Protein AF-A0A1M6Z5W1-F1 (afdb_monomer_lite)

Structure (mmCIF, N/CA/C/O backbone):
data_AF-A0A1M6Z5W1-F1
#
_entry.id   AF-A0A1M6Z5W1-F1
#
loop_
_atom_site.group_PDB
_atom_site.id
_atom_site.type_symbol
_atom_site.label_atom_id
_atom_site.label_alt_id
_atom_site.label_comp_id
_atom_site.label_asym_id
_atom_site.label_entity_id
_atom_site.label_seq_id
_atom_site.pdbx_PDB_ins_code
_atom_site.Cartn_x
_atom_site.Cartn_y
_atom_site.Cartn_z
_atom_site.occupancy
_atom_site.B_iso_or_equiv
_atom_site.auth_seq_id
_atom_site.auth_comp_id
_atom_site.auth_asym_id
_atom_site.auth_atom_id
_atom_site.pdbx_PDB_model_num
ATOM 1 N N . MET A 1 1 ? -6.499 -17.368 8.613 1.00 89.25 1 MET A N 1
ATOM 2 C CA . MET A 1 1 ? -5.495 -17.052 7.549 1.00 89.25 1 MET A CA 1
ATOM 3 C C . MET A 1 1 ? -4.117 -16.688 8.137 1.00 89.25 1 MET A C 1
ATOM 5 O O . MET A 1 1 ? -4.026 -15.682 8.828 1.00 89.25 1 MET A O 1
ATOM 9 N N . ARG A 1 2 ? -3.049 -17.479 7.908 1.00 93.38 2 ARG A N 1
ATOM 10 C CA . ARG A 1 2 ? -1.685 -17.226 8.449 1.00 93.38 2 ARG A CA 1
ATOM 11 C C . ARG A 1 2 ? -0.563 -17.551 7.460 1.00 93.38 2 ARG A C 1
ATOM 13 O O . ARG A 1 2 ? -0.704 -18.501 6.689 1.00 93.38 2 ARG A O 1
ATOM 20 N N . LEU A 1 3 ? 0.541 -16.807 7.529 1.00 94.94 3 LEU A N 1
ATOM 21 C CA . LEU A 1 3 ? 1.742 -16.999 6.709 1.00 94.94 3 LEU A CA 1
ATOM 22 C C . LEU A 1 3 ? 2.503 -18.266 7.121 1.00 94.94 3 LEU A C 1
ATOM 24 O O . LEU A 1 3 ? 2.744 -18.520 8.302 1.00 94.94 3 LEU A O 1
ATOM 28 N N . GLN A 1 4 ? 2.918 -19.055 6.133 1.00 94.69 4 GLN A N 1
ATOM 29 C CA . GLN A 1 4 ? 3.687 -20.284 6.312 1.00 94.69 4 GLN A CA 1
ATOM 30 C C . GLN A 1 4 ? 4.925 -20.239 5.426 1.00 94.69 4 GLN A C 1
ATOM 32 O O . GLN A 1 4 ? 4.821 -20.019 4.227 1.00 94.69 4 GLN A O 1
ATOM 37 N N . PHE A 1 5 ? 6.106 -20.437 6.010 1.00 94.06 5 PHE A N 1
ATOM 38 C CA . PHE A 1 5 ? 7.319 -20.613 5.221 1.00 94.06 5 PHE A CA 1
ATOM 39 C C . PHE A 1 5 ? 7.406 -22.061 4.741 1.00 94.06 5 PHE A C 1
ATOM 41 O O . PHE A 1 5 ? 7.542 -22.973 5.560 1.00 94.06 5 PHE A O 1
ATOM 48 N N . ASP A 1 6 ? 7.361 -22.261 3.427 1.00 93.75 6 ASP A N 1
ATOM 49 C CA . ASP A 1 6 ? 7.349 -23.593 2.828 1.00 93.75 6 ASP A CA 1
ATOM 50 C C . ASP A 1 6 ? 8.766 -24.070 2.523 1.00 93.75 6 ASP A C 1
ATOM 52 O O . ASP A 1 6 ? 9.189 -25.148 2.954 1.00 93.75 6 ASP A O 1
ATOM 56 N N . ALA A 1 7 ? 9.518 -23.268 1.765 1.00 93.44 7 ALA A N 1
ATOM 57 C CA . ALA A 1 7 ? 10.844 -23.651 1.306 1.00 93.44 7 ALA A CA 1
ATOM 58 C C . ALA A 1 7 ? 11.700 -22.466 0.851 1.00 93.44 7 ALA A C 1
ATOM 60 O O . ALA A 1 7 ? 11.217 -21.423 0.420 1.00 93.44 7 ALA A O 1
ATOM 61 N N . ARG A 1 8 ? 13.016 -22.696 0.831 1.00 92.75 8 ARG A N 1
ATOM 62 C CA . ARG A 1 8 ? 13.958 -21.923 0.019 1.00 92.75 8 ARG A CA 1
ATOM 63 C C . ARG A 1 8 ? 14.274 -22.711 -1.246 1.00 92.75 8 ARG A C 1
ATOM 65 O O . ARG A 1 8 ? 14.694 -23.867 -1.167 1.00 92.75 8 ARG A O 1
ATOM 72 N N . VAL A 1 9 ? 14.102 -22.086 -2.402 1.00 93.88 9 VAL A N 1
ATOM 73 C CA . VAL A 1 9 ? 14.235 -22.739 -3.706 1.00 93.88 9 VAL A CA 1
ATOM 74 C C . VAL A 1 9 ? 15.445 -22.179 -4.441 1.00 93.88 9 VAL A C 1
ATOM 76 O O . VAL A 1 9 ? 15.537 -20.976 -4.676 1.00 93.88 9 VAL A O 1
ATOM 79 N N . ILE A 1 10 ? 16.374 -23.067 -4.798 1.00 94.50 10 ILE A N 1
ATOM 80 C CA . ILE A 1 10 ? 17.610 -22.750 -5.524 1.00 94.50 10 ILE A CA 1
ATOM 81 C C . ILE A 1 10 ? 17.705 -23.574 -6.809 1.00 94.50 10 ILE A C 1
ATOM 83 O O . ILE A 1 10 ? 17.210 -24.699 -6.890 1.00 94.50 10 ILE A O 1
ATOM 87 N N . THR A 1 11 ? 18.389 -23.028 -7.806 1.00 95.88 11 THR A N 1
ATOM 88 C CA . THR A 1 11 ? 18.735 -23.705 -9.062 1.00 95.88 11 THR A CA 1
ATOM 89 C C . THR A 1 11 ? 19.940 -24.638 -8.906 1.00 95.88 11 THR A C 1
ATOM 91 O O . THR A 1 11 ? 20.123 -25.555 -9.707 1.00 95.88 11 THR A O 1
ATOM 94 N N . GLY A 1 12 ? 20.786 -24.399 -7.894 1.00 93.94 12 GLY A N 1
ATOM 95 C CA . GLY A 1 12 ? 22.086 -25.051 -7.732 1.00 93.94 12 GLY A CA 1
ATOM 96 C C . GLY A 1 12 ? 23.199 -24.394 -8.559 1.00 93.94 12 GLY A C 1
ATOM 97 O O . GLY A 1 12 ? 24.329 -24.890 -8.574 1.00 93.94 12 GLY A O 1
ATOM 98 N N . GLN A 1 13 ? 22.902 -23.286 -9.242 1.00 94.94 13 GLN A N 1
ATOM 99 C CA . GLN A 1 13 ? 23.855 -22.471 -9.982 1.00 94.94 13 GLN A CA 1
ATOM 100 C C . GLN A 1 13 ? 24.014 -21.122 -9.280 1.00 94.94 13 GLN A C 1
ATOM 102 O O . GLN A 1 13 ? 23.150 -20.255 -9.359 1.00 94.94 13 GLN A O 1
ATOM 107 N N . LEU A 1 14 ? 25.175 -20.909 -8.654 1.00 92.88 14 LEU A N 1
ATOM 108 C CA . LEU A 1 14 ? 25.468 -19.691 -7.888 1.00 92.88 14 LEU A CA 1
ATOM 109 C C . LEU A 1 14 ? 25.133 -18.366 -8.619 1.00 92.88 14 LEU A C 1
ATOM 111 O O . LEU A 1 14 ? 24.593 -17.477 -7.961 1.00 92.88 14 LEU A O 1
ATOM 115 N N . PRO A 1 15 ? 25.386 -18.207 -9.939 1.00 93.44 15 PRO A N 1
ATOM 116 C CA . PRO A 1 15 ? 25.033 -16.977 -10.655 1.00 93.44 15 PRO A CA 1
ATOM 117 C C . PRO A 1 15 ? 23.527 -16.723 -10.809 1.00 93.44 15 PRO A C 1
ATOM 119 O O . PRO A 1 15 ? 23.156 -15.603 -11.127 1.00 93.44 15 PRO A O 1
ATOM 122 N N . LEU A 1 16 ? 22.684 -17.745 -10.637 1.00 94.94 16 LEU A N 1
ATOM 123 C CA . LEU A 1 16 ? 21.219 -17.656 -10.712 1.00 94.94 16 LEU A CA 1
ATOM 124 C C . LEU A 1 16 ? 20.569 -17.598 -9.326 1.00 94.94 16 LEU A C 1
ATOM 126 O O . LEU A 1 16 ? 19.433 -17.156 -9.192 1.00 94.94 16 LEU A O 1
ATOM 130 N N . ASP A 1 17 ? 21.292 -18.059 -8.306 1.00 93.50 17 ASP A N 1
ATOM 131 C CA . ASP A 1 17 ? 20.786 -18.147 -6.938 1.00 93.50 17 ASP A CA 1
ATOM 132 C C . ASP A 1 17 ? 21.139 -16.913 -6.103 1.00 93.50 17 ASP A C 1
ATOM 134 O O . ASP A 1 17 ? 20.581 -16.720 -5.033 1.00 93.50 17 ASP A O 1
ATOM 138 N N . THR A 1 18 ? 22.063 -16.065 -6.555 1.00 90.00 18 THR A N 1
ATOM 139 C CA . THR A 1 18 ? 22.494 -14.874 -5.810 1.00 90.00 18 THR A CA 1
ATOM 140 C C . THR A 1 18 ? 22.160 -13.598 -6.565 1.00 90.00 18 THR A C 1
ATOM 142 O O . THR A 1 18 ? 22.153 -13.576 -7.794 1.00 90.00 18 THR A O 1
ATOM 145 N N . ALA A 1 19 ? 21.887 -12.521 -5.821 1.00 88.19 19 ALA A N 1
ATOM 146 C CA . ALA A 1 19 ? 21.503 -11.227 -6.383 1.00 88.19 19 ALA A CA 1
ATOM 147 C C . ALA A 1 19 ? 20.306 -11.325 -7.351 1.00 88.19 19 ALA A C 1
ATOM 149 O O . ALA A 1 19 ? 20.319 -10.726 -8.432 1.00 88.19 19 ALA A O 1
ATOM 150 N N . ILE A 1 20 ? 19.280 -12.086 -6.955 1.00 92.44 20 ILE A N 1
ATOM 151 C CA . ILE A 1 20 ? 17.982 -12.086 -7.631 1.00 92.44 20 ILE A CA 1
ATOM 152 C C . ILE A 1 20 ? 17.379 -10.691 -7.465 1.00 92.44 20 ILE A C 1
ATOM 154 O O . ILE A 1 20 ? 17.273 -10.165 -6.354 1.00 92.44 20 ILE A O 1
ATOM 158 N N . ARG A 1 21 ? 17.062 -10.069 -8.596 1.00 89.81 21 ARG A N 1
ATOM 159 C CA . ARG A 1 21 ? 16.657 -8.665 -8.680 1.00 89.81 21 ARG A CA 1
ATOM 160 C C . ARG A 1 21 ? 15.219 -8.472 -9.093 1.00 89.81 21 ARG A C 1
ATOM 162 O O . ARG A 1 21 ? 14.691 -7.423 -8.772 1.00 89.81 21 ARG A O 1
ATOM 169 N N . ALA A 1 22 ? 14.650 -9.445 -9.793 1.00 94.00 22 ALA A N 1
ATOM 170 C CA . ALA A 1 22 ? 13.302 -9.392 -10.319 1.00 94.00 22 ALA A CA 1
ATOM 171 C C . ALA A 1 22 ? 12.665 -10.777 -10.206 1.00 94.00 22 ALA A C 1
ATOM 173 O O . ALA A 1 22 ? 13.337 -11.792 -10.426 1.00 94.00 22 ALA A O 1
ATOM 174 N N . VAL A 1 23 ? 11.378 -10.809 -9.885 1.00 96.06 23 VAL A N 1
ATOM 175 C CA . VAL A 1 23 ? 10.553 -12.014 -9.900 1.00 96.06 23 VAL A CA 1
ATOM 176 C C . VAL A 1 23 ? 9.189 -11.643 -10.471 1.00 96.06 23 VAL A C 1
ATOM 178 O O . VAL A 1 23 ? 8.672 -10.572 -10.181 1.00 96.06 23 VAL A O 1
ATOM 181 N N . THR A 1 24 ? 8.623 -12.503 -11.307 1.00 96.12 24 THR A N 1
ATOM 182 C CA . THR A 1 24 ? 7.254 -12.348 -11.807 1.00 96.12 24 THR A CA 1
ATOM 183 C C . THR A 1 24 ? 6.602 -13.712 -11.965 1.00 96.12 24 THR A C 1
ATOM 185 O O . THR A 1 24 ? 7.286 -14.736 -12.080 1.00 96.12 24 THR A O 1
ATOM 188 N N . VAL A 1 25 ? 5.276 -13.727 -11.983 1.00 95.56 25 VAL A N 1
ATOM 189 C CA . VAL A 1 25 ? 4.471 -14.928 -12.190 1.00 95.56 25 VAL A CA 1
ATOM 190 C C . VAL A 1 25 ? 3.713 -14.796 -13.499 1.00 95.56 25 VAL A C 1
ATOM 192 O O . VAL A 1 25 ? 3.185 -13.734 -13.817 1.00 95.56 25 VAL A O 1
ATOM 195 N N . ALA A 1 26 ? 3.616 -15.891 -14.247 1.00 93.88 26 ALA A N 1
ATOM 196 C CA . ALA A 1 26 ? 2.688 -15.979 -15.362 1.00 93.88 26 ALA A CA 1
ATOM 197 C C . ALA A 1 26 ? 2.001 -17.341 -15.407 1.00 93.88 26 ALA A C 1
ATOM 199 O O . ALA A 1 26 ? 2.620 -18.382 -15.185 1.00 93.88 26 ALA A O 1
ATOM 200 N N . GLU A 1 27 ? 0.722 -17.316 -15.761 1.00 92.44 27 GLU A N 1
ATOM 201 C CA . GLU A 1 27 ? -0.029 -18.503 -16.147 1.00 92.44 27 GLU A CA 1
ATOM 202 C C . GLU A 1 27 ? 0.273 -18.843 -17.606 1.00 92.44 27 GLU A C 1
ATOM 204 O O . GLU A 1 27 ? 0.016 -18.046 -18.512 1.00 92.44 27 GLU A O 1
ATOM 209 N N . VAL A 1 28 ? 0.812 -20.038 -17.845 1.00 91.25 28 VAL A N 1
ATOM 210 C CA . VAL A 1 28 ? 1.149 -20.531 -19.183 1.00 91.25 28 VAL A CA 1
ATOM 211 C C . VAL A 1 28 ? 0.486 -21.883 -19.387 1.00 91.25 28 VAL A C 1
ATOM 213 O O . VAL A 1 28 ? 0.818 -22.857 -18.723 1.00 91.25 28 VAL A O 1
ATOM 216 N N . ASN A 1 29 ? -0.488 -21.950 -20.300 1.00 87.00 29 ASN A N 1
ATOM 217 C CA . ASN A 1 29 ? -1.283 -23.159 -20.560 1.00 87.00 29 ASN A CA 1
ATOM 218 C C . ASN A 1 29 ? -1.924 -23.787 -19.302 1.00 87.00 29 ASN A C 1
ATOM 220 O O . ASN A 1 29 ? -2.097 -25.004 -19.233 1.00 87.00 29 ASN A O 1
ATOM 224 N N . GLY A 1 30 ? -2.307 -22.955 -18.328 1.00 87.69 30 GLY A N 1
ATOM 225 C CA . GLY A 1 30 ? -2.901 -23.393 -17.061 1.00 87.69 30 GLY A CA 1
ATOM 226 C C . GLY A 1 30 ? -1.893 -23.942 -16.047 1.00 87.69 30 GLY A C 1
ATOM 227 O O . GLY A 1 30 ? -2.300 -24.602 -15.092 1.00 87.69 30 GLY A O 1
ATOM 228 N N . GLU A 1 31 ? -0.596 -23.722 -16.273 1.00 93.12 31 GLU A N 1
ATOM 229 C CA . GLU A 1 31 ? 0.450 -23.920 -15.278 1.00 93.12 31 GLU A CA 1
ATOM 230 C C . GLU A 1 31 ? 0.974 -22.566 -14.786 1.00 93.12 31 GLU A C 1
ATOM 232 O O . GLU A 1 31 ? 1.348 -21.701 -15.581 1.00 93.12 31 GLU A O 1
ATOM 237 N N . THR A 1 32 ? 1.085 -22.419 -13.468 1.00 96.62 32 THR A N 1
ATOM 238 C CA . THR A 1 32 ? 1.714 -21.259 -12.836 1.00 96.62 32 THR A CA 1
ATOM 239 C C . THR A 1 32 ? 3.236 -21.385 -12.914 1.00 96.62 32 THR A C 1
ATOM 241 O O . THR A 1 32 ? 3.833 -22.302 -12.331 1.00 96.62 32 THR A O 1
ATOM 244 N N . LEU A 1 33 ? 3.880 -20.456 -13.619 1.00 97.56 33 LEU A N 1
ATOM 245 C CA . LEU A 1 33 ? 5.333 -20.377 -13.751 1.00 97.56 33 LEU A CA 1
ATOM 246 C C . LEU A 1 33 ? 5.871 -19.118 -13.076 1.00 97.56 33 LEU A C 1
ATOM 248 O O . LEU A 1 33 ? 5.309 -18.034 -13.212 1.00 97.56 33 LEU A O 1
ATOM 252 N N . ILE A 1 34 ? 6.987 -19.276 -12.371 1.00 97.88 34 ILE A N 1
ATOM 253 C CA . ILE A 1 34 ? 7.694 -18.211 -11.669 1.00 97.88 34 ILE A CA 1
ATOM 254 C C . ILE A 1 34 ? 8.982 -17.957 -12.438 1.00 97.88 34 ILE A C 1
ATOM 256 O O . ILE A 1 34 ? 9.827 -18.848 -12.548 1.00 97.88 34 ILE A O 1
ATOM 260 N N . TYR A 1 35 ? 9.142 -16.746 -12.951 1.00 97.88 35 TYR A N 1
ATOM 261 C CA . TYR A 1 35 ? 10.358 -16.303 -13.619 1.00 97.88 35 TYR A CA 1
ATOM 262 C C . TYR A 1 35 ? 11.140 -15.431 -12.650 1.00 97.88 35 TYR A C 1
ATOM 264 O O . TYR A 1 35 ? 10.576 -14.529 -12.036 1.00 97.88 35 TYR A O 1
ATOM 272 N N . ALA A 1 36 ? 12.437 -15.681 -12.525 1.00 96.81 36 ALA A N 1
ATOM 273 C CA . ALA A 1 36 ? 13.341 -14.853 -11.748 1.00 96.81 36 ALA A CA 1
ATOM 274 C C . ALA A 1 36 ? 14.545 -14.446 -12.593 1.00 96.81 36 ALA A C 1
ATOM 276 O O . ALA A 1 36 ? 15.044 -15.218 -13.417 1.00 96.81 36 ALA A O 1
ATOM 277 N N . ALA A 1 37 ? 15.013 -13.221 -12.376 1.00 95.31 37 ALA A N 1
ATOM 278 C CA . ALA A 1 37 ? 16.170 -12.666 -13.058 1.00 95.31 37 ALA A CA 1
ATOM 279 C C . ALA A 1 37 ? 17.174 -12.103 -12.053 1.00 95.31 37 ALA A C 1
ATOM 281 O O . ALA A 1 37 ? 16.818 -11.452 -11.066 1.00 95.31 37 ALA A O 1
ATOM 282 N N . THR A 1 38 ? 18.452 -12.336 -12.324 1.00 92.75 38 THR A N 1
ATOM 283 C CA . THR A 1 38 ? 19.568 -11.737 -11.583 1.00 92.75 38 THR A CA 1
ATOM 284 C C . THR A 1 38 ? 20.160 -10.553 -12.356 1.00 92.75 38 THR A C 1
ATOM 286 O O . THR A 1 38 ? 19.712 -10.210 -13.448 1.00 92.75 38 THR A O 1
ATOM 289 N N . GLY A 1 39 ? 21.232 -9.947 -11.836 1.00 87.00 39 GLY A N 1
ATOM 290 C CA . GLY A 1 39 ? 22.019 -8.958 -12.586 1.00 87.00 39 GLY A CA 1
ATOM 291 C C . GLY A 1 39 ? 22.687 -9.513 -13.859 1.00 87.00 39 GLY A C 1
ATOM 292 O O . GLY A 1 39 ? 22.697 -10.719 -14.106 1.00 87.00 39 GLY A O 1
ATOM 293 N N . SER A 1 40 ? 23.313 -8.627 -14.643 1.00 81.44 40 SER A N 1
ATOM 294 C CA . SER A 1 40 ? 23.901 -8.925 -15.966 1.00 81.44 40 SER A CA 1
ATOM 295 C C . SER A 1 40 ? 25.015 -9.983 -15.974 1.00 81.44 40 SER A C 1
ATOM 297 O O . SER A 1 40 ? 25.284 -10.577 -17.013 1.00 81.44 40 SER A O 1
ATOM 299 N N . ALA A 1 41 ? 25.639 -10.258 -14.825 1.00 85.25 41 ALA A N 1
ATOM 300 C CA . ALA A 1 41 ? 26.630 -11.325 -14.663 1.00 85.25 41 ALA A CA 1
ATOM 301 C C . ALA A 1 41 ? 26.021 -12.718 -14.378 1.00 85.25 41 ALA A C 1
ATOM 303 O O . ALA A 1 41 ? 26.770 -13.690 -14.275 1.00 85.25 41 ALA A O 1
ATOM 304 N N . GLY A 1 42 ? 24.697 -12.811 -14.214 1.00 92.75 42 GLY A N 1
ATOM 305 C CA . GLY A 1 42 ? 23.979 -14.051 -13.920 1.00 92.75 42 GLY A CA 1
ATOM 306 C C . GLY A 1 42 ? 23.083 -14.507 -15.074 1.00 92.75 42 GLY A C 1
ATOM 307 O O . GLY A 1 42 ? 23.574 -14.755 -16.176 1.00 92.75 42 GLY A O 1
ATOM 308 N N . GLY A 1 43 ? 21.783 -14.662 -14.831 1.00 94.50 43 GLY A N 1
ATOM 309 C CA . GLY A 1 43 ? 20.829 -15.164 -15.814 1.00 94.50 43 GLY A CA 1
ATOM 310 C C . GLY A 1 43 ? 19.370 -15.143 -15.362 1.00 94.50 43 GLY A C 1
ATOM 311 O O . GLY A 1 43 ? 18.953 -14.341 -14.526 1.00 94.50 43 GLY A O 1
ATOM 312 N N . LEU A 1 44 ? 18.612 -16.058 -15.954 1.00 96.81 44 LEU A N 1
ATOM 313 C CA . LEU A 1 44 ? 17.201 -16.316 -15.730 1.00 96.81 44 LEU A CA 1
ATOM 314 C C . LEU A 1 44 ? 17.011 -17.719 -15.163 1.00 96.81 44 LEU A C 1
ATOM 316 O O . LEU A 1 44 ? 17.675 -18.671 -15.593 1.00 96.81 44 LEU A O 1
ATOM 320 N N . SER A 1 45 ? 16.051 -17.853 -14.261 1.00 97.69 45 SER A N 1
ATOM 321 C CA . SER A 1 45 ? 15.536 -19.131 -13.787 1.00 97.69 45 SER A CA 1
ATOM 322 C C . SER A 1 45 ? 14.017 -19.153 -13.905 1.00 97.69 45 SER A C 1
ATOM 324 O O . SER A 1 45 ? 13.345 -18.144 -13.701 1.00 97.69 45 SER A O 1
ATOM 326 N N . VAL A 1 46 ? 13.483 -20.310 -14.287 1.00 98.12 46 VAL A N 1
ATOM 327 C CA . VAL A 1 46 ? 12.047 -20.560 -14.394 1.00 98.12 46 VAL A CA 1
ATOM 328 C C . VAL A 1 46 ? 11.713 -21.720 -13.481 1.00 98.12 46 VAL A C 1
ATOM 330 O O . VAL A 1 46 ? 12.298 -22.799 -13.604 1.00 98.12 46 VAL A O 1
ATOM 333 N N . PHE A 1 47 ? 10.765 -21.515 -12.579 1.00 97.94 47 PHE A N 1
ATOM 334 C CA . PHE A 1 47 ? 10.238 -22.551 -11.705 1.00 97.94 47 PHE A CA 1
ATOM 335 C C . PHE A 1 47 ? 8.784 -22.829 -12.057 1.00 97.94 47 PHE A C 1
ATOM 337 O O . PHE A 1 47 ? 8.020 -21.919 -12.367 1.00 97.94 47 PHE A O 1
ATOM 344 N N . ARG A 1 48 ? 8.395 -24.098 -11.986 1.00 97.12 48 ARG A N 1
ATOM 345 C CA . ARG A 1 48 ? 7.008 -24.532 -12.117 1.00 97.12 48 ARG A CA 1
ATOM 346 C C . ARG A 1 48 ? 6.428 -24.799 -10.743 1.00 97.12 48 ARG A C 1
ATOM 348 O O . ARG A 1 48 ? 7.021 -25.566 -9.976 1.00 97.12 48 ARG A O 1
ATOM 355 N N . LEU A 1 49 ? 5.258 -24.228 -10.475 1.00 97.31 49 LEU A N 1
ATOM 356 C CA . LEU A 1 49 ? 4.464 -24.566 -9.304 1.00 97.31 49 LEU A CA 1
ATOM 357 C C . LEU A 1 49 ? 3.712 -25.875 -9.555 1.00 97.31 49 LEU A C 1
ATOM 359 O O . LEU A 1 49 ? 2.832 -25.962 -10.411 1.00 97.31 49 LEU A O 1
ATOM 363 N N . GLY A 1 50 ? 4.088 -26.924 -8.829 1.00 94.00 50 GLY A N 1
ATOM 364 C CA . GLY A 1 50 ? 3.421 -28.217 -8.912 1.00 94.00 50 GLY A CA 1
ATOM 365 C C . GLY A 1 50 ? 2.064 -28.224 -8.205 1.00 94.00 50 GLY A C 1
ATOM 366 O O . GLY A 1 50 ? 1.780 -27.388 -7.354 1.00 94.00 50 GLY A O 1
ATOM 367 N N . ALA A 1 51 ? 1.256 -29.251 -8.479 1.00 90.75 51 ALA A N 1
ATOM 368 C CA . ALA A 1 51 ? -0.056 -29.439 -7.849 1.00 90.75 51 ALA A CA 1
ATOM 369 C C . ALA A 1 51 ? -0.014 -29.579 -6.311 1.00 90.75 51 ALA A C 1
ATOM 371 O O . ALA A 1 51 ? -1.027 -29.425 -5.645 1.00 90.75 51 ALA A O 1
ATOM 372 N N . SER A 1 52 ? 1.150 -29.896 -5.734 1.00 88.69 52 SER A N 1
ATOM 373 C CA . SER A 1 52 ? 1.342 -29.936 -4.279 1.00 88.69 52 SER A CA 1
ATOM 374 C C . SER A 1 52 ? 1.713 -28.577 -3.675 1.00 88.69 52 SER A C 1
ATOM 376 O O . SER A 1 52 ? 2.102 -28.539 -2.513 1.00 88.69 52 SER A O 1
ATOM 378 N N . GLY A 1 53 ? 1.729 -27.505 -4.472 1.00 90.00 53 GLY A N 1
ATOM 379 C CA . GLY A 1 53 ? 2.267 -26.198 -4.091 1.00 90.00 53 GLY A CA 1
ATOM 380 C C . GLY A 1 53 ? 3.797 -26.120 -4.108 1.00 90.00 53 GLY A C 1
ATOM 381 O O . GLY A 1 53 ? 4.346 -25.050 -3.921 1.00 90.00 53 GLY A O 1
ATOM 382 N N . ALA A 1 54 ? 4.523 -27.212 -4.369 1.00 92.94 54 ALA A N 1
ATOM 383 C CA . ALA A 1 54 ? 5.987 -27.185 -4.368 1.00 92.94 54 ALA A CA 1
ATOM 384 C C . ALA A 1 54 ? 6.550 -26.641 -5.690 1.00 92.94 54 ALA A C 1
ATOM 386 O O . ALA A 1 54 ? 6.112 -27.045 -6.772 1.00 92.94 54 ALA A O 1
ATOM 387 N N . LEU A 1 55 ? 7.576 -25.792 -5.606 1.00 94.88 55 LEU A N 1
ATOM 388 C CA . LEU A 1 55 ? 8.326 -25.342 -6.776 1.00 94.88 55 LEU A CA 1
ATOM 389 C C . LEU A 1 55 ? 9.314 -26.403 -7.269 1.00 94.88 55 LEU A C 1
ATOM 391 O O . LEU A 1 55 ? 10.018 -27.054 -6.495 1.00 94.88 55 LEU A O 1
ATOM 395 N N . SER A 1 56 ? 9.420 -26.519 -8.588 1.00 95.12 56 SER A N 1
ATOM 396 C CA . SER A 1 56 ? 10.431 -27.331 -9.266 1.00 95.12 56 SER A CA 1
ATOM 397 C C . SER A 1 56 ? 11.130 -26.513 -10.342 1.00 95.12 56 SER A C 1
ATOM 399 O O . SER A 1 56 ? 10.487 -25.731 -11.040 1.00 95.12 56 SER A O 1
ATOM 401 N N . LEU A 1 57 ? 12.450 -26.670 -10.475 1.00 97.38 57 LEU A N 1
ATOM 402 C CA . LEU A 1 57 ? 13.197 -25.996 -11.534 1.00 97.38 57 LEU A CA 1
ATOM 403 C C . LEU A 1 57 ? 12.708 -26.497 -12.897 1.00 97.38 57 LEU A C 1
ATOM 405 O O . LEU A 1 57 ? 12.760 -27.697 -13.172 1.00 97.38 57 LEU A O 1
ATOM 409 N N . HIS A 1 58 ? 12.239 -25.574 -13.727 1.00 97.31 58 HIS A N 1
ATOM 410 C CA . HIS A 1 58 ? 11.699 -25.861 -15.047 1.00 97.31 58 HIS A CA 1
ATOM 411 C C . HIS A 1 58 ? 12.716 -25.563 -16.149 1.00 97.31 58 HIS A C 1
ATOM 413 O O . HIS A 1 58 ? 12.924 -26.406 -17.020 1.00 97.31 58 HIS A O 1
ATOM 419 N N . ASP A 1 59 ? 13.374 -24.403 -16.083 1.00 98.00 59 ASP A N 1
ATOM 420 C CA . ASP A 1 59 ? 14.367 -23.982 -17.071 1.00 98.00 59 ASP A CA 1
ATOM 421 C C . ASP A 1 59 ? 15.350 -22.944 -16.500 1.00 98.00 59 ASP A C 1
ATOM 423 O O . ASP A 1 59 ? 15.092 -22.319 -15.468 1.00 98.00 59 ASP A O 1
ATOM 427 N N . THR A 1 60 ? 16.490 -22.756 -17.165 1.00 97.69 60 THR A N 1
ATOM 428 C CA . THR A 1 60 ? 17.495 -21.738 -16.827 1.00 97.69 60 THR A CA 1
ATOM 429 C C . THR A 1 60 ? 18.198 -21.219 -18.074 1.00 97.69 60 THR A C 1
ATOM 431 O O . THR A 1 60 ? 18.541 -22.004 -18.958 1.00 97.69 60 THR A O 1
ATOM 434 N N . ALA A 1 61 ? 18.550 -19.936 -18.095 1.00 95.94 61 ALA A N 1
ATOM 435 C CA . ALA A 1 61 ? 19.409 -19.369 -19.132 1.00 95.94 61 ALA A CA 1
ATOM 436 C C . ALA A 1 61 ? 20.416 -18.384 -18.531 1.00 95.94 61 ALA A C 1
ATOM 438 O O . ALA A 1 61 ? 20.027 -17.410 -17.901 1.00 95.94 61 ALA A O 1
ATOM 439 N N . LEU A 1 62 ? 21.714 -18.599 -18.752 1.00 94.50 62 LEU A N 1
ATOM 440 C CA . LEU A 1 62 ? 22.742 -17.624 -18.375 1.00 94.50 62 LEU A CA 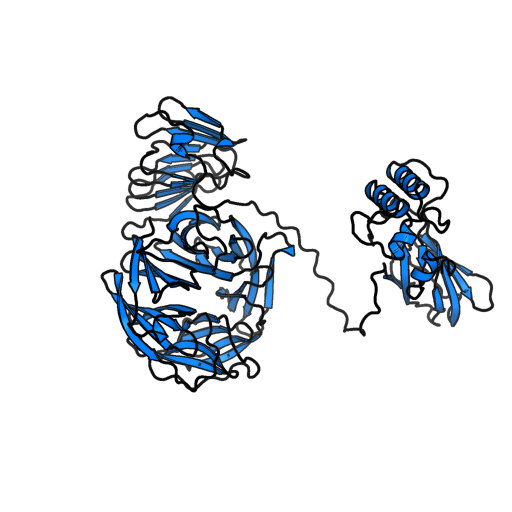1
ATOM 441 C C . LEU A 1 62 ? 22.824 -16.506 -19.413 1.00 94.50 62 LEU A C 1
ATOM 443 O O . LEU A 1 62 ? 22.754 -16.760 -20.620 1.00 94.50 62 LEU A O 1
ATOM 447 N N . PHE A 1 63 ? 23.031 -15.274 -18.955 1.00 91.56 63 PHE A N 1
ATOM 448 C CA . PHE A 1 63 ? 23.281 -14.163 -19.858 1.00 91.56 63 PHE A CA 1
ATOM 449 C C . PHE A 1 63 ? 24.621 -14.338 -20.569 1.00 91.56 63 PHE A C 1
ATOM 451 O O . PHE A 1 63 ? 25.618 -14.794 -20.003 1.00 91.56 63 PHE A O 1
ATOM 458 N N . ALA A 1 64 ? 24.651 -13.969 -21.850 1.00 86.69 64 ALA A N 1
ATOM 459 C CA . ALA A 1 64 ? 25.892 -13.961 -22.603 1.00 86.69 64 ALA A CA 1
ATOM 460 C C . ALA A 1 64 ? 26.859 -12.930 -21.988 1.00 86.69 64 ALA A C 1
ATOM 462 O O . ALA A 1 64 ? 26.428 -11.814 -21.703 1.00 86.69 64 ALA A O 1
ATOM 463 N N . PRO A 1 65 ? 28.171 -13.218 -21.880 1.00 82.44 65 PRO A N 1
ATOM 464 C CA . PRO A 1 65 ? 29.152 -12.256 -21.360 1.00 82.44 65 PRO A CA 1
ATOM 465 C C . PRO A 1 65 ? 29.230 -10.937 -22.146 1.00 82.44 65 PRO A C 1
ATOM 467 O O . PRO A 1 65 ? 29.810 -9.966 -21.676 1.00 82.44 65 PRO A O 1
ATOM 470 N N . SER A 1 66 ? 28.692 -10.918 -23.368 1.00 79.75 66 SER A N 1
ATOM 471 C CA . SER A 1 66 ? 28.592 -9.739 -24.226 1.00 79.75 66 SER A CA 1
ATOM 472 C C . SER A 1 66 ? 27.356 -8.876 -23.956 1.00 79.75 66 SER A C 1
ATOM 474 O O . SER A 1 66 ? 27.179 -7.879 -24.648 1.00 79.75 66 SER A O 1
ATOM 476 N N . LEU A 1 67 ? 26.470 -9.265 -23.033 1.00 80.06 67 LEU A N 1
ATOM 477 C CA . LEU A 1 67 ? 25.305 -8.465 -22.669 1.00 80.06 67 LEU A CA 1
ATOM 478 C C . LEU A 1 67 ? 25.768 -7.236 -21.876 1.00 80.06 67 LEU A C 1
ATOM 480 O O . LEU A 1 67 ? 26.114 -7.334 -20.703 1.00 80.06 67 LEU A O 1
ATOM 484 N N . THR A 1 68 ? 25.776 -6.077 -22.528 1.00 68.94 68 THR A N 1
ATOM 485 C CA . THR A 1 68 ? 26.190 -4.787 -21.951 1.00 68.94 68 THR A CA 1
ATOM 486 C C . THR A 1 68 ? 25.035 -3.997 -21.328 1.00 68.94 68 THR A C 1
ATOM 488 O O . THR A 1 68 ? 25.208 -2.834 -20.984 1.00 68.94 68 THR A O 1
ATOM 491 N N . ALA A 1 69 ? 23.863 -4.618 -21.164 1.00 72.19 69 ALA A N 1
ATOM 492 C CA . ALA A 1 69 ? 22.660 -3.978 -20.641 1.00 72.19 69 ALA A CA 1
ATOM 493 C C . ALA A 1 69 ? 22.614 -3.972 -19.103 1.00 72.19 69 ALA A C 1
ATOM 495 O O . ALA A 1 69 ? 22.982 -4.957 -18.453 1.00 72.19 69 ALA A O 1
ATOM 496 N N . THR A 1 70 ? 22.074 -2.895 -18.529 1.00 73.00 70 THR A N 1
ATOM 497 C CA . THR A 1 70 ? 21.566 -2.913 -17.152 1.00 73.00 70 THR A CA 1
ATOM 498 C C . THR A 1 70 ? 20.164 -3.497 -17.190 1.00 73.00 70 THR A C 1
ATOM 500 O O . THR A 1 70 ? 19.272 -2.941 -17.823 1.00 73.00 70 THR A O 1
ATOM 503 N N . LEU A 1 71 ? 19.981 -4.639 -16.538 1.00 84.50 71 LEU A N 1
ATOM 504 C CA . LEU A 1 71 ? 18.676 -5.283 -16.467 1.00 84.50 71 LEU A CA 1
ATOM 505 C C . LEU A 1 71 ? 17.787 -4.559 -15.469 1.00 84.50 71 LEU A C 1
ATOM 507 O O . LEU A 1 71 ? 18.270 -4.133 -14.412 1.00 84.50 71 LEU A O 1
ATOM 511 N N . SER A 1 72 ? 16.510 -4.457 -15.829 1.00 87.00 72 SER A N 1
ATOM 512 C CA . SER A 1 72 ? 15.500 -3.907 -14.949 1.00 87.00 72 SER A CA 1
ATOM 513 C C . SER A 1 72 ? 15.367 -4.772 -13.709 1.00 87.00 72 SER A C 1
ATOM 515 O O . SER A 1 72 ? 15.720 -5.955 -13.652 1.00 87.00 72 SER A O 1
ATOM 517 N N . ARG A 1 73 ? 14.909 -4.096 -12.677 1.00 87.56 73 ARG A N 1
ATOM 518 C CA . ARG A 1 73 ? 14.595 -4.639 -11.377 1.00 87.56 73 ARG A CA 1
ATOM 519 C C . ARG A 1 73 ? 13.190 -5.260 -11.403 1.00 87.56 73 ARG A C 1
ATOM 521 O O . ARG A 1 73 ? 12.874 -6.058 -10.532 1.00 87.56 73 ARG A O 1
ATOM 528 N N . ASP A 1 74 ? 12.411 -5.004 -12.452 1.00 91.69 74 ASP A N 1
ATOM 529 C CA . ASP A 1 74 ? 11.154 -5.691 -12.728 1.00 91.69 74 ASP A CA 1
ATOM 530 C C . ASP A 1 74 ? 11.266 -6.457 -14.048 1.00 91.69 74 ASP A C 1
ATOM 532 O O . ASP A 1 74 ? 12.070 -6.144 -14.931 1.00 91.69 74 ASP A O 1
ATOM 536 N N . ILE A 1 75 ? 10.469 -7.508 -14.171 1.00 94.94 75 ILE A N 1
ATOM 537 C CA . ILE A 1 75 ? 10.359 -8.304 -15.388 1.00 94.94 75 ILE A CA 1
ATOM 538 C C . ILE A 1 75 ? 8.888 -8.573 -15.642 1.00 94.94 75 ILE A C 1
ATOM 540 O O . ILE A 1 75 ? 8.112 -8.754 -14.707 1.00 94.94 75 ILE A O 1
ATOM 544 N N . ALA A 1 76 ? 8.518 -8.634 -16.912 1.00 94.62 76 ALA A N 1
ATOM 545 C CA . ALA A 1 76 ? 7.137 -8.854 -17.300 1.00 94.62 76 ALA A CA 1
ATOM 546 C C . ALA A 1 76 ? 7.049 -9.919 -18.384 1.00 94.62 76 ALA A C 1
ATOM 548 O O . ALA A 1 76 ? 7.865 -9.961 -19.310 1.00 94.62 76 ALA A O 1
ATOM 549 N N . VAL A 1 77 ? 6.035 -10.772 -18.283 1.00 93.88 77 VAL A N 1
ATOM 550 C CA . VAL A 1 77 ? 5.682 -11.696 -19.356 1.00 93.88 77 VAL A CA 1
ATOM 551 C C . VAL A 1 77 ? 4.670 -11.005 -20.259 1.00 93.88 77 VAL A C 1
ATOM 553 O O . VAL A 1 77 ? 3.556 -10.704 -19.842 1.00 93.88 77 VAL A O 1
ATOM 556 N N . ALA A 1 78 ? 5.069 -10.766 -21.505 1.00 91.38 78 ALA A N 1
ATOM 557 C CA . ALA A 1 78 ? 4.227 -10.172 -22.529 1.00 91.38 78 ALA A CA 1
ATOM 558 C C . ALA A 1 78 ? 3.816 -11.211 -23.574 1.00 91.38 78 ALA A C 1
ATOM 560 O O . ALA A 1 78 ? 4.608 -12.079 -23.955 1.00 91.38 78 ALA A O 1
ATOM 561 N N . TRP A 1 79 ? 2.581 -11.098 -24.061 1.00 84.31 79 TRP A N 1
ATOM 562 C CA . TRP A 1 79 ? 2.017 -12.006 -25.057 1.00 84.31 79 TRP A CA 1
ATOM 563 C C . TRP A 1 79 ? 1.600 -11.231 -26.301 1.00 84.31 79 TRP A C 1
ATOM 565 O O . TRP A 1 79 ? 0.729 -10.365 -26.254 1.00 84.31 79 TRP A O 1
ATOM 575 N N . ALA A 1 80 ? 2.203 -11.579 -27.434 1.00 76.25 80 ALA A N 1
ATOM 576 C CA . ALA A 1 80 ? 1.848 -11.058 -28.747 1.00 76.25 80 ALA A CA 1
ATOM 577 C C . ALA A 1 80 ? 1.318 -12.229 -29.593 1.00 76.25 80 ALA A C 1
ATOM 579 O O . ALA A 1 80 ? 2.089 -13.014 -30.150 1.00 76.25 80 ALA A O 1
ATOM 580 N N . GLN A 1 81 ? -0.009 -12.391 -29.639 1.00 76.81 81 GLN A N 1
ATOM 581 C CA . GLN A 1 81 ? -0.668 -13.597 -30.175 1.00 76.81 81 GLN A CA 1
ATOM 582 C C . GLN A 1 81 ? -0.165 -14.873 -29.467 1.00 76.81 81 GLN A C 1
ATOM 584 O O . GLN A 1 81 ? -0.174 -14.933 -28.243 1.00 76.81 81 GLN A O 1
ATOM 589 N N . ASP A 1 82 ? 0.309 -15.868 -30.224 1.00 72.38 82 ASP A N 1
ATOM 590 C CA . ASP A 1 82 ? 0.880 -17.117 -29.703 1.00 72.38 82 ASP A CA 1
ATOM 591 C C . ASP A 1 82 ? 2.380 -16.992 -29.354 1.00 72.38 82 ASP A C 1
ATOM 593 O O . ASP A 1 82 ? 3.037 -17.989 -29.048 1.00 72.38 82 ASP A O 1
ATOM 597 N N . GLN A 1 83 ? 2.967 -15.791 -29.453 1.00 80.44 83 GLN A N 1
ATOM 598 C CA . GLN A 1 83 ? 4.374 -15.550 -29.131 1.00 80.44 83 GLN A CA 1
ATOM 599 C C . GLN A 1 83 ? 4.506 -14.906 -27.752 1.00 80.44 83 GLN A C 1
ATOM 601 O O . GLN A 1 83 ? 4.336 -13.697 -27.595 1.00 80.44 83 GLN A O 1
ATOM 606 N N . GLY A 1 84 ? 4.856 -15.722 -26.760 1.00 88.12 84 GLY A N 1
ATOM 607 C CA . GLY A 1 84 ? 5.243 -15.236 -25.442 1.00 88.12 84 GLY A CA 1
ATOM 608 C C . GLY A 1 84 ? 6.654 -14.657 -25.455 1.00 88.12 84 GLY A C 1
ATOM 609 O O . GLY A 1 84 ? 7.540 -15.127 -26.179 1.00 88.12 84 GLY A O 1
ATOM 610 N N . MET A 1 85 ? 6.881 -13.636 -24.641 1.00 93.00 85 MET A N 1
ATOM 611 C CA . MET A 1 85 ? 8.205 -13.086 -24.396 1.00 93.00 85 MET A CA 1
ATOM 612 C C . MET A 1 85 ? 8.358 -12.648 -22.945 1.00 93.00 85 MET A C 1
ATOM 614 O O . MET A 1 85 ? 7.437 -12.099 -22.352 1.00 93.00 85 MET A O 1
ATOM 618 N N . LEU A 1 86 ? 9.550 -12.853 -22.395 1.00 94.62 86 LEU A N 1
ATOM 619 C CA . LEU A 1 86 ? 9.940 -12.311 -21.102 1.00 94.62 86 LEU A CA 1
ATOM 620 C C . LEU A 1 86 ? 10.733 -11.025 -21.332 1.00 94.62 86 LEU A C 1
ATOM 622 O O . LEU A 1 86 ? 11.824 -11.058 -21.910 1.00 94.62 86 LEU A O 1
ATOM 626 N N . VAL A 1 87 ? 10.168 -9.899 -20.913 1.00 92.19 87 VAL A N 1
ATOM 627 C CA . VAL A 1 87 ? 10.765 -8.566 -20.997 1.00 92.19 87 VAL A CA 1
ATOM 628 C C . VAL A 1 87 ? 11.651 -8.333 -19.779 1.00 92.19 87 VAL A C 1
ATOM 630 O O . VAL A 1 87 ? 11.214 -8.545 -18.651 1.00 92.19 87 VAL A O 1
ATOM 633 N N . LEU A 1 88 ? 12.894 -7.903 -20.016 1.00 90.50 88 LEU A N 1
ATOM 634 C CA . LEU A 1 88 ? 13.920 -7.769 -18.973 1.00 90.50 88 LEU A CA 1
ATOM 635 C C . LEU A 1 88 ? 14.375 -6.329 -18.702 1.00 90.50 88 LEU A C 1
ATOM 637 O O . LEU A 1 88 ? 15.163 -6.098 -17.789 1.00 90.50 88 LEU A O 1
ATOM 641 N N . GLY A 1 89 ? 13.978 -5.377 -19.544 1.00 89.00 89 GLY A N 1
ATOM 642 C CA . GLY A 1 89 ? 14.466 -3.997 -19.512 1.00 89.00 89 GLY A CA 1
ATOM 643 C C . GLY A 1 89 ? 15.112 -3.578 -20.830 1.00 89.00 89 GLY A C 1
ATOM 644 O O . GLY A 1 89 ? 14.736 -4.062 -21.901 1.00 89.00 89 GLY A O 1
ATOM 645 N N . VAL A 1 90 ? 16.078 -2.659 -20.762 1.00 88.12 90 VAL A N 1
ATOM 646 C CA . VAL A 1 90 ? 16.660 -1.971 -21.927 1.00 88.12 90 VAL A CA 1
ATOM 647 C C . VAL A 1 90 ? 18.188 -1.950 -21.850 1.00 88.12 90 VAL A C 1
ATOM 649 O O . VAL A 1 90 ? 18.763 -1.844 -20.771 1.00 88.12 90 VAL A O 1
ATOM 652 N N . GLY A 1 91 ? 18.849 -2.033 -23.007 1.00 85.56 91 GLY A N 1
ATOM 653 C CA . GLY A 1 91 ? 20.277 -1.761 -23.163 1.00 85.56 91 GLY A CA 1
ATOM 654 C C . GLY A 1 91 ? 20.561 -1.056 -24.486 1.00 85.56 91 GLY A C 1
ATOM 655 O O . GLY A 1 91 ? 20.057 -1.477 -25.529 1.00 85.56 91 GLY A O 1
ATOM 656 N N . ASP A 1 92 ? 21.353 0.019 -24.439 1.00 84.88 92 ASP A N 1
ATOM 657 C CA . ASP A 1 92 ? 21.718 0.846 -25.602 1.00 84.88 92 ASP A CA 1
ATOM 658 C C . ASP A 1 92 ? 20.492 1.334 -26.411 1.00 84.88 92 ASP A C 1
ATOM 660 O O . ASP A 1 92 ? 20.475 1.285 -27.646 1.00 84.88 92 ASP A O 1
ATOM 664 N N . GLY A 1 93 ? 19.425 1.748 -25.718 1.00 87.38 93 GLY A N 1
ATOM 665 C CA . GLY A 1 93 ? 18.180 2.221 -26.330 1.00 87.38 93 GLY A CA 1
ATOM 666 C C . GLY A 1 93 ? 17.322 1.133 -26.969 1.00 87.38 93 GLY A C 1
ATOM 667 O O . GLY A 1 93 ? 16.478 1.416 -27.826 1.00 87.38 93 GLY A O 1
ATOM 668 N N . ARG A 1 94 ? 17.550 -0.139 -26.616 1.00 90.06 94 ARG A N 1
ATOM 669 C CA . ARG A 1 94 ? 16.814 -1.281 -27.172 1.00 90.06 94 ARG A CA 1
ATOM 670 C C . ARG A 1 94 ? 16.253 -2.188 -26.087 1.00 90.06 94 ARG A C 1
ATOM 672 O O . ARG A 1 94 ? 16.955 -2.540 -25.144 1.00 90.06 94 ARG A O 1
ATOM 679 N N . LEU A 1 95 ? 15.012 -2.625 -26.274 1.00 91.06 95 LEU A N 1
ATOM 680 C CA . LEU A 1 95 ? 14.349 -3.591 -25.408 1.00 91.06 95 LEU A CA 1
ATOM 681 C C . LEU A 1 95 ? 15.073 -4.941 -25.452 1.00 91.06 95 LEU A C 1
ATOM 683 O O . LEU A 1 95 ? 15.291 -5.508 -26.529 1.00 91.06 95 LEU A O 1
ATOM 687 N N . ILE A 1 96 ? 15.387 -5.475 -24.277 1.00 91.06 96 ILE A N 1
ATOM 688 C CA . ILE A 1 96 ? 15.975 -6.799 -24.089 1.00 91.06 96 ILE A CA 1
ATOM 689 C C . ILE A 1 96 ? 14.872 -7.765 -23.659 1.00 91.06 96 ILE A C 1
ATOM 691 O O . ILE A 1 96 ? 14.168 -7.538 -22.675 1.00 91.06 96 ILE A O 1
ATOM 695 N N . SER A 1 97 ? 14.713 -8.856 -24.408 1.00 92.56 97 SER A N 1
ATOM 696 C CA . SER A 1 97 ? 13.699 -9.871 -24.121 1.00 92.56 97 SER A CA 1
ATOM 697 C C . SER A 1 97 ? 14.102 -11.263 -24.597 1.00 92.56 97 SER A C 1
ATOM 699 O O . SER A 1 97 ? 14.856 -11.421 -25.563 1.00 92.56 97 SER A O 1
ATOM 701 N N . TYR A 1 98 ? 13.570 -12.280 -23.928 1.00 94.00 98 TYR A N 1
ATOM 702 C CA . TYR A 1 98 ? 13.666 -13.682 -24.331 1.00 94.00 98 TYR A CA 1
ATOM 703 C C . TYR A 1 98 ? 12.346 -14.130 -24.947 1.00 94.00 98 TYR A C 1
ATOM 705 O O . TYR A 1 98 ? 11.285 -13.730 -24.477 1.00 94.00 98 TYR A O 1
ATOM 713 N N . GLY A 1 99 ? 12.394 -14.943 -26.003 1.00 93.94 99 GLY A N 1
ATOM 714 C CA . GLY A 1 99 ? 11.190 -15.640 -26.460 1.00 93.94 99 GLY A CA 1
ATOM 715 C C . GLY A 1 99 ? 10.775 -16.697 -25.439 1.00 93.94 99 GLY A C 1
ATOM 716 O O . GLY A 1 99 ? 11.632 -17.249 -24.751 1.00 93.94 99 GLY A O 1
ATOM 717 N N . LEU A 1 100 ? 9.484 -16.995 -25.356 1.00 94.88 100 LEU A N 1
ATOM 718 C CA . LEU A 1 100 ? 8.945 -18.083 -24.548 1.00 94.88 100 LEU A CA 1
ATOM 719 C C . LEU A 1 100 ? 8.323 -19.135 -25.461 1.00 94.88 100 LEU A C 1
ATOM 721 O O . LEU A 1 100 ? 7.632 -18.822 -26.433 1.00 94.88 100 LEU A O 1
ATOM 725 N N . ALA A 1 101 ? 8.603 -20.398 -25.162 1.00 93.62 101 ALA A N 1
ATOM 726 C CA . ALA A 1 101 ? 7.930 -21.519 -25.792 1.00 93.62 101 ALA A CA 1
ATOM 727 C C . ALA A 1 101 ? 6.500 -21.665 -25.253 1.00 93.62 101 ALA A C 1
ATOM 729 O O . ALA A 1 101 ? 6.116 -21.034 -24.270 1.00 93.62 101 ALA A O 1
ATOM 730 N N . ALA A 1 102 ? 5.708 -22.527 -25.892 1.00 90.19 102 ALA A N 1
ATOM 731 C CA . ALA A 1 102 ? 4.327 -22.761 -25.481 1.00 90.19 102 ALA A CA 1
ATOM 732 C C . ALA A 1 102 ? 4.222 -23.317 -24.050 1.00 90.19 102 ALA A C 1
ATOM 734 O O . ALA A 1 102 ? 3.251 -23.037 -23.368 1.00 90.19 102 ALA A O 1
ATOM 735 N N . ASP A 1 103 ? 5.199 -24.088 -23.579 1.00 92.31 103 ASP A N 1
ATOM 736 C CA . ASP A 1 103 ? 5.274 -24.595 -22.202 1.00 92.31 103 ASP A CA 1
ATOM 737 C C . ASP A 1 103 ? 5.944 -23.614 -21.222 1.00 92.31 103 ASP A C 1
ATOM 739 O O . ASP A 1 103 ? 6.142 -23.958 -20.062 1.00 92.31 103 ASP A O 1
ATOM 743 N N . GLY A 1 104 ? 6.285 -22.404 -21.677 1.00 93.75 104 GLY A N 1
ATOM 744 C CA . GLY A 1 104 ? 6.905 -21.359 -20.866 1.00 93.75 104 GLY A CA 1
ATOM 745 C C . GLY A 1 104 ? 8.421 -21.484 -20.693 1.00 93.75 104 GLY A C 1
ATOM 746 O O . GLY A 1 104 ? 9.016 -20.666 -19.995 1.00 93.75 104 GLY A O 1
ATOM 747 N N . THR A 1 105 ? 9.086 -22.447 -21.345 1.00 96.25 105 THR A N 1
ATOM 748 C CA . THR A 1 105 ? 10.559 -22.496 -21.335 1.00 96.25 105 THR A CA 1
ATOM 749 C C . THR A 1 105 ? 11.161 -21.335 -22.124 1.00 96.25 105 THR A C 1
ATOM 751 O O . THR A 1 105 ? 10.583 -20.862 -23.111 1.00 96.25 105 THR A O 1
ATOM 754 N N . LEU A 1 106 ? 12.364 -20.920 -21.740 1.00 96.50 106 LEU A N 1
ATOM 755 C CA . LEU A 1 106 ? 13.101 -19.832 -22.364 1.00 96.50 106 LEU A CA 1
ATOM 756 C C . LEU A 1 106 ? 13.607 -20.253 -23.751 1.00 96.50 106 LEU A C 1
ATOM 758 O O . LEU A 1 106 ? 14.214 -21.305 -23.948 1.00 96.50 106 LEU A O 1
ATOM 762 N N . GLN A 1 107 ? 13.390 -19.394 -24.739 1.00 94.81 107 GLN A N 1
ATOM 763 C CA . GLN A 1 107 ? 13.966 -19.513 -26.076 1.00 94.81 107 GLN A CA 1
ATOM 764 C C . GLN A 1 107 ? 15.148 -18.555 -26.240 1.00 94.81 107 GLN A C 1
ATOM 766 O O . GLN A 1 107 ? 15.591 -17.910 -25.297 1.00 94.81 107 GLN A O 1
ATOM 771 N N . ALA A 1 108 ? 15.697 -18.443 -27.450 1.00 90.94 108 ALA A N 1
ATOM 772 C CA . ALA A 1 108 ? 16.751 -17.471 -27.712 1.00 90.94 108 ALA A CA 1
ATOM 773 C C . ALA A 1 108 ? 16.283 -16.031 -27.423 1.00 90.94 108 ALA A C 1
ATOM 775 O O . ALA A 1 108 ? 15.110 -15.686 -27.608 1.00 90.94 108 ALA A O 1
ATOM 776 N N . MET A 1 109 ? 17.234 -15.180 -27.025 1.00 89.75 109 MET A N 1
ATOM 777 C CA . MET A 1 109 ? 17.020 -13.737 -26.939 1.00 89.75 109 MET A CA 1
ATOM 778 C C . MET A 1 109 ? 16.473 -13.221 -28.275 1.00 89.75 109 MET A C 1
ATOM 780 O O . MET A 1 109 ? 17.004 -13.546 -29.344 1.00 89.75 109 MET A O 1
ATOM 784 N N . ARG A 1 110 ? 15.395 -12.435 -28.220 1.00 89.31 110 ARG A N 1
ATOM 785 C CA . ARG A 1 110 ? 14.795 -11.846 -29.419 1.00 89.31 110 ARG A CA 1
ATOM 786 C C . ARG A 1 110 ? 15.688 -10.726 -29.945 1.00 89.31 110 ARG A C 1
ATOM 788 O O . ARG A 1 110 ? 16.494 -10.152 -29.215 1.00 89.31 110 ARG A O 1
ATOM 795 N N . ALA A 1 111 ? 15.538 -10.406 -31.229 1.00 87.94 111 ALA A N 1
ATOM 796 C CA . ALA A 1 111 ? 16.216 -9.254 -31.809 1.00 87.94 111 ALA A CA 1
ATOM 797 C C . ALA A 1 111 ? 15.814 -7.981 -31.030 1.00 87.94 111 ALA A C 1
ATOM 799 O O . ALA A 1 111 ? 14.615 -7.705 -30.955 1.00 87.94 111 ALA A O 1
ATOM 800 N N . PRO A 1 112 ? 16.768 -7.213 -30.462 1.00 86.88 112 PRO A N 1
ATOM 801 C CA . PRO A 1 112 ? 16.427 -6.057 -29.641 1.00 86.88 112 PRO A CA 1
ATOM 802 C C . PRO A 1 112 ? 15.643 -5.001 -30.426 1.00 86.88 112 PRO A C 1
ATOM 804 O O . PRO A 1 112 ? 16.097 -4.516 -31.477 1.00 86.88 112 PRO A O 1
ATOM 807 N N . VAL A 1 113 ? 14.477 -4.634 -29.901 1.00 89.50 113 VAL A N 1
ATOM 808 C CA . VAL A 1 113 ? 13.557 -3.662 -30.506 1.00 89.50 113 VAL A CA 1
ATOM 809 C C . VAL A 1 113 ? 13.967 -2.264 -30.065 1.00 89.50 113 VAL A C 1
ATOM 811 O O . VAL A 1 113 ? 14.238 -2.052 -28.890 1.00 89.50 113 VAL A O 1
ATOM 814 N N . LEU A 1 114 ? 14.069 -1.320 -31.001 1.00 88.94 114 LEU A N 1
ATOM 815 C CA . LEU A 1 114 ? 14.421 0.059 -30.661 1.00 88.94 114 LEU A CA 1
ATOM 816 C C . LEU A 1 114 ? 13.292 0.684 -29.828 1.00 88.94 114 LEU A C 1
ATOM 818 O O . LEU A 1 114 ? 12.131 0.586 -30.222 1.00 88.94 114 LEU A O 1
ATOM 822 N N . VAL A 1 115 ? 13.654 1.313 -28.713 1.00 90.38 115 VAL A N 1
ATOM 823 C CA . VAL A 1 115 ? 12.770 2.168 -27.913 1.00 90.38 115 VAL A CA 1
ATOM 824 C C . VAL A 1 115 ? 13.227 3.615 -28.105 1.00 90.38 115 VAL A C 1
ATOM 826 O O . VAL A 1 115 ? 13.209 4.104 -29.235 1.00 90.38 115 VAL A O 1
ATOM 829 N N . ASP A 1 116 ? 13.717 4.275 -27.062 1.00 86.25 116 ASP A N 1
ATOM 830 C CA . ASP A 1 116 ? 14.415 5.550 -27.159 1.00 86.25 116 ASP A CA 1
ATOM 831 C C . ASP A 1 116 ? 15.943 5.326 -27.254 1.00 86.25 116 ASP A C 1
ATOM 833 O O . ASP A 1 116 ? 16.519 4.721 -26.350 1.00 86.25 116 ASP A O 1
ATOM 837 N N . PRO A 1 117 ? 16.635 5.808 -28.307 1.00 84.75 117 PRO A N 1
ATOM 838 C CA . PRO A 1 117 ? 18.095 5.745 -28.414 1.00 84.75 117 PRO A CA 1
ATOM 839 C C . PRO A 1 117 ? 18.870 6.396 -27.256 1.00 84.75 117 PRO A C 1
ATOM 841 O O . PRO A 1 117 ? 20.035 6.051 -27.055 1.00 84.75 117 PRO A O 1
ATOM 844 N N . ALA A 1 118 ? 18.274 7.356 -26.545 1.00 85.69 118 ALA A N 1
ATOM 845 C CA . ALA A 1 118 ? 18.874 8.006 -25.382 1.00 85.69 118 ALA A CA 1
ATOM 846 C C . ALA A 1 118 ? 18.742 7.164 -24.101 1.00 85.69 118 ALA A C 1
ATOM 848 O O . ALA A 1 118 ? 19.524 7.345 -23.167 1.00 85.69 118 ALA A O 1
ATOM 849 N N . LEU A 1 119 ? 17.802 6.214 -24.069 1.00 85.50 119 LEU A N 1
ATOM 850 C CA . LEU A 1 119 ? 17.521 5.388 -22.902 1.00 85.50 119 LEU A CA 1
ATOM 851 C C . LEU A 1 119 ? 18.551 4.264 -22.765 1.00 85.50 119 LEU A C 1
ATOM 853 O O . LEU A 1 119 ? 18.446 3.196 -23.371 1.00 85.50 119 LEU A O 1
ATOM 857 N N . ALA A 1 120 ? 19.575 4.498 -21.951 1.00 81.94 120 ALA A N 1
ATOM 858 C CA . ALA A 1 120 ? 20.631 3.514 -21.734 1.00 81.94 120 ALA A CA 1
ATOM 859 C C . ALA A 1 120 ? 20.180 2.347 -20.839 1.00 81.94 120 ALA A C 1
ATOM 861 O O . ALA A 1 120 ? 20.599 1.208 -21.057 1.00 81.94 120 ALA A O 1
ATOM 862 N N . THR A 1 121 ? 19.349 2.628 -19.832 1.00 83.62 121 THR A N 1
ATOM 863 C CA . THR A 1 121 ? 18.961 1.688 -18.771 1.00 83.62 121 THR A CA 1
ATOM 864 C C . THR A 1 121 ? 17.528 1.935 -18.327 1.00 83.62 121 THR A C 1
ATOM 866 O O . THR A 1 121 ? 17.072 3.069 -18.380 1.00 83.62 121 THR A O 1
ATOM 869 N N . VAL A 1 122 ? 16.858 0.903 -17.816 1.00 86.94 122 VAL A N 1
ATOM 870 C CA . VAL A 1 122 ? 15.532 1.013 -17.190 1.00 86.94 122 VAL A CA 1
ATOM 871 C C . VAL A 1 122 ? 15.577 0.290 -15.852 1.00 86.94 122 VAL A C 1
ATOM 873 O O . VAL A 1 122 ? 15.885 -0.900 -15.834 1.00 86.94 122 VAL A O 1
ATOM 876 N N . ASP A 1 123 ? 15.286 0.981 -14.747 1.00 86.19 123 ASP A N 1
ATOM 877 C CA . ASP A 1 123 ? 15.260 0.363 -13.409 1.00 86.19 123 ASP A CA 1
ATOM 878 C C . ASP A 1 123 ? 13.875 -0.203 -13.060 1.00 86.19 123 ASP A C 1
ATOM 880 O O . ASP A 1 123 ? 13.810 -1.232 -12.392 1.00 86.19 123 ASP A O 1
ATOM 884 N N . ARG A 1 124 ? 12.784 0.394 -13.563 1.00 91.06 124 ARG A N 1
ATOM 885 C CA . ARG A 1 124 ? 11.404 -0.081 -13.359 1.00 91.06 124 ARG A CA 1
ATOM 886 C C . ARG A 1 124 ? 10.643 -0.271 -14.661 1.00 91.06 124 ARG A C 1
ATOM 888 O O . ARG A 1 124 ? 10.779 0.542 -15.579 1.00 91.06 124 ARG A O 1
ATOM 895 N N . LEU A 1 125 ? 9.832 -1.319 -14.733 1.00 93.38 125 LEU A N 1
ATOM 896 C CA . LEU A 1 125 ? 8.920 -1.541 -15.852 1.00 93.38 125 LEU A CA 1
ATOM 897 C C . LEU A 1 125 ? 7.614 -2.164 -15.385 1.00 93.38 125 LEU A C 1
ATOM 899 O O . LEU A 1 125 ? 7.581 -2.862 -14.380 1.00 93.38 125 LEU A O 1
ATOM 903 N N . ASP A 1 126 ? 6.567 -1.954 -16.171 1.00 94.94 126 ASP A N 1
ATOM 904 C CA . ASP A 1 126 ? 5.299 -2.654 -16.001 1.00 94.94 126 ASP A CA 1
ATOM 905 C C . ASP A 1 126 ? 4.652 -2.912 -17.364 1.00 94.94 126 ASP A C 1
ATOM 907 O O . ASP A 1 126 ? 4.932 -2.218 -18.350 1.00 94.94 126 ASP A O 1
ATOM 911 N N . TYR A 1 127 ? 3.809 -3.933 -17.446 1.00 94.56 127 TYR A N 1
ATOM 912 C CA . TYR A 1 127 ? 3.146 -4.338 -18.672 1.00 94.56 127 TYR A CA 1
ATOM 913 C C . TYR A 1 127 ? 1.685 -4.703 -18.428 1.00 94.56 127 TYR A C 1
ATOM 915 O O . TYR A 1 127 ? 1.364 -5.670 -17.741 1.00 94.56 127 TYR A O 1
ATOM 923 N N . LEU A 1 128 ? 0.806 -3.975 -19.110 1.00 93.81 128 LEU A N 1
ATOM 924 C CA . LEU A 1 128 ? -0.626 -4.222 -19.128 1.00 93.81 128 LEU A CA 1
ATOM 925 C C . LEU A 1 128 ? -1.013 -4.918 -20.444 1.00 93.81 128 LEU A C 1
ATOM 927 O O . LEU A 1 128 ? -0.979 -4.270 -21.496 1.00 93.81 128 LEU A O 1
ATOM 931 N N . PRO A 1 129 ? -1.386 -6.210 -20.433 1.00 90.94 129 PRO A N 1
ATOM 932 C CA . PRO A 1 129 ? -1.811 -6.905 -21.644 1.00 90.94 129 PRO A CA 1
ATOM 933 C C . PRO A 1 129 ? -3.135 -6.349 -22.182 1.00 90.94 129 PRO A C 1
ATOM 935 O O . PRO A 1 129 ? -4.022 -5.965 -21.418 1.00 90.94 129 PRO A O 1
ATOM 938 N N . ASP A 1 130 ? -3.297 -6.363 -23.506 1.00 85.56 130 ASP A N 1
ATOM 939 C CA . ASP A 1 130 ? -4.575 -6.060 -24.153 1.00 85.56 130 ASP A CA 1
ATOM 940 C C . ASP A 1 130 ? -5.372 -7.334 -24.497 1.00 85.56 130 ASP A C 1
ATOM 942 O O . ASP A 1 130 ? -4.865 -8.456 -24.494 1.00 85.56 130 ASP A O 1
ATOM 946 N N . ALA A 1 131 ? -6.660 -7.167 -24.807 1.00 79.06 131 ALA A N 1
ATOM 947 C CA . ALA A 1 131 ? -7.554 -8.287 -25.109 1.00 79.06 131 ALA A CA 1
ATOM 948 C C . ALA A 1 131 ? -7.345 -8.919 -26.503 1.00 79.06 131 ALA A C 1
ATOM 950 O O . ALA A 1 131 ? -7.976 -9.933 -26.809 1.00 79.06 131 ALA A O 1
ATOM 951 N N . VAL A 1 132 ? -6.542 -8.309 -27.381 1.00 74.31 132 VAL A N 1
ATOM 952 C CA . VAL A 1 132 ? -6.422 -8.675 -28.808 1.00 74.31 132 VAL A CA 1
ATOM 953 C C . VAL A 1 132 ? -5.034 -9.258 -29.138 1.00 74.31 132 VAL A C 1
ATOM 955 O O . VAL A 1 132 ? -4.811 -9.732 -30.254 1.00 74.31 132 VAL A O 1
ATOM 958 N N . GLY A 1 133 ? -4.134 -9.301 -28.154 1.00 75.31 133 GLY A N 1
ATOM 959 C CA . GLY A 1 133 ? -2.743 -9.714 -28.280 1.00 75.31 133 GLY A CA 1
ATOM 960 C C . GLY A 1 133 ? -1.840 -8.499 -28.497 1.00 75.31 133 GLY A C 1
ATOM 961 O O . GLY A 1 133 ? -1.940 -7.824 -29.522 1.00 75.31 133 GLY A O 1
ATOM 962 N N . GLY A 1 134 ? -0.919 -8.276 -27.561 1.00 86.31 134 GLY A N 1
ATOM 963 C CA . GLY A 1 134 ? -0.217 -7.007 -27.391 1.00 86.31 134 GLY A CA 1
ATOM 964 C C . GLY A 1 134 ? -0.488 -6.424 -26.005 1.00 86.31 134 GLY A C 1
ATOM 965 O O . GLY A 1 134 ? -0.885 -7.136 -25.082 1.00 86.31 134 GLY A O 1
ATOM 966 N N . GLY A 1 135 ? -0.218 -5.138 -25.825 1.00 91.88 135 GLY A N 1
ATOM 967 C CA . GLY A 1 135 ? -0.456 -4.452 -24.557 1.00 91.88 135 GLY A CA 1
ATOM 968 C C . GLY A 1 135 ? 0.238 -3.104 -24.477 1.00 91.88 135 GLY A C 1
ATOM 969 O O . GLY A 1 135 ? 0.797 -2.622 -25.461 1.00 91.88 135 GLY A O 1
ATOM 970 N N . VAL A 1 136 ? 0.239 -2.503 -23.296 1.00 94.00 136 VAL A N 1
ATOM 971 C CA . VAL A 1 136 ? 0.985 -1.278 -23.009 1.00 94.00 136 VAL A CA 1
ATOM 972 C C . VAL A 1 136 ? 2.148 -1.612 -22.090 1.00 94.00 136 VAL A C 1
ATOM 974 O O . VAL A 1 136 ? 1.962 -2.200 -21.034 1.00 94.00 136 VAL A O 1
ATOM 977 N N . LEU A 1 137 ? 3.354 -1.249 -22.518 1.00 94.56 137 LEU A N 1
ATOM 978 C CA . LEU A 1 137 ? 4.595 -1.396 -21.768 1.00 94.56 137 LEU A CA 1
ATOM 979 C C . LEU A 1 137 ? 5.023 -0.022 -21.250 1.00 94.56 137 LEU A C 1
ATOM 981 O O . LEU A 1 137 ? 5.243 0.887 -22.051 1.00 94.56 137 LEU A O 1
ATOM 985 N N . ALA A 1 138 ? 5.175 0.120 -19.939 1.00 94.62 138 ALA A N 1
ATOM 986 C CA . ALA A 1 138 ? 5.782 1.286 -19.314 1.00 94.62 138 ALA A CA 1
ATOM 987 C C . ALA A 1 138 ? 7.246 0.997 -18.982 1.00 94.62 138 ALA A C 1
ATOM 989 O O . ALA A 1 138 ? 7.578 -0.053 -18.433 1.00 94.62 138 ALA A O 1
ATOM 990 N N . LEU A 1 139 ? 8.121 1.939 -19.325 1.00 93.62 139 LEU A N 1
ATOM 991 C CA . LEU A 1 139 ? 9.546 1.907 -19.014 1.00 93.62 139 LEU A CA 1
ATOM 992 C C . LEU A 1 139 ? 9.904 3.217 -18.311 1.00 93.62 139 LEU A C 1
ATOM 994 O O . LEU A 1 139 ? 9.862 4.269 -18.956 1.00 93.62 139 LEU A O 1
ATOM 998 N N . ALA A 1 140 ? 10.260 3.154 -17.025 1.00 90.50 140 ALA A N 1
ATOM 999 C CA . ALA A 1 140 ? 10.729 4.320 -16.272 1.00 90.50 140 ALA A CA 1
ATOM 1000 C C . ALA A 1 140 ? 11.928 4.971 -16.978 1.00 90.50 140 ALA A C 1
ATOM 1002 O O . ALA A 1 140 ? 12.780 4.260 -17.524 1.00 90.50 140 ALA A O 1
ATOM 1003 N N . GLY A 1 141 ? 11.962 6.305 -17.019 1.00 84.81 141 GLY A N 1
ATOM 1004 C CA . GLY A 1 141 ? 12.964 7.076 -17.764 1.00 84.81 141 GLY A CA 1
ATOM 1005 C C . GLY A 1 141 ? 12.830 7.079 -19.286 1.00 84.81 141 GLY A C 1
ATOM 1006 O O . GLY A 1 141 ? 13.481 7.840 -19.995 1.00 84.81 141 GLY A O 1
ATOM 1007 N N . GLY A 1 142 ? 11.977 6.206 -19.819 1.00 87.38 142 GLY A N 1
ATOM 1008 C CA . GLY A 1 142 ? 11.710 6.102 -21.243 1.00 87.38 142 GLY A CA 1
ATOM 1009 C C . GLY A 1 142 ? 10.340 6.648 -21.592 1.00 87.38 142 GLY A C 1
ATOM 1010 O O . GLY A 1 142 ? 10.171 7.764 -22.080 1.00 87.38 142 GLY A O 1
ATOM 1011 N N . GLY A 1 143 ? 9.331 5.803 -21.426 1.00 91.81 143 GLY A N 1
ATOM 1012 C CA . GLY A 1 143 ? 7.992 6.118 -21.888 1.00 91.81 143 GLY A CA 1
ATOM 1013 C C . GLY A 1 143 ? 7.020 4.959 -21.806 1.00 91.81 143 GLY A C 1
ATOM 1014 O O . GLY A 1 143 ? 7.374 3.837 -21.442 1.00 91.81 143 GLY A O 1
ATOM 1015 N N . LEU A 1 144 ? 5.788 5.249 -22.210 1.00 93.94 144 LEU A N 1
ATOM 1016 C CA . LEU A 1 144 ? 4.763 4.250 -22.467 1.00 93.94 144 LEU A CA 1
ATOM 1017 C C . LEU A 1 144 ? 4.800 3.880 -23.938 1.00 93.94 144 LEU A C 1
ATOM 1019 O O . LEU A 1 144 ? 4.846 4.751 -24.807 1.00 93.94 144 LEU A O 1
ATOM 1023 N N . TYR A 1 145 ? 4.727 2.589 -24.213 1.00 93.25 145 TYR A N 1
ATOM 1024 C CA . TYR A 1 145 ? 4.776 2.032 -25.551 1.00 93.25 145 TYR A CA 1
ATOM 1025 C C . TYR A 1 145 ? 3.586 1.107 -25.756 1.00 93.25 145 TYR A C 1
ATOM 1027 O O . TYR A 1 145 ? 3.392 0.153 -25.006 1.00 93.25 145 TYR A O 1
ATOM 1035 N N . GLN A 1 146 ? 2.817 1.350 -26.812 1.00 92.94 146 GLN A N 1
ATOM 1036 C CA . GLN A 1 146 ? 1.885 0.361 -27.326 1.00 92.94 146 GLN A CA 1
ATOM 1037 C C . GLN A 1 146 ? 2.696 -0.745 -27.991 1.00 92.94 146 GLN A C 1
ATOM 1039 O O . GLN A 1 146 ? 3.403 -0.499 -28.972 1.00 92.94 146 GLN A O 1
ATOM 1044 N N . MET A 1 147 ? 2.569 -1.954 -27.464 1.00 91.69 147 MET A N 1
ATOM 1045 C CA . MET A 1 147 ? 3.066 -3.171 -28.075 1.00 91.69 147 MET A CA 1
ATOM 1046 C C . MET A 1 147 ? 1.982 -3.758 -28.975 1.00 91.69 147 MET A C 1
ATOM 1048 O O . MET A 1 147 ? 0.863 -4.010 -28.526 1.00 91.69 147 MET A O 1
ATOM 1052 N N . ASP A 1 148 ? 2.311 -3.960 -30.249 1.00 88.00 148 ASP A N 1
ATOM 1053 C CA . ASP A 1 148 ? 1.433 -4.637 -31.199 1.00 88.00 148 ASP A CA 1
ATOM 1054 C C . ASP A 1 148 ? 1.582 -6.169 -31.141 1.00 88.00 148 ASP A C 1
ATOM 1056 O O . ASP A 1 148 ? 2.495 -6.725 -30.529 1.00 88.00 148 ASP A O 1
ATOM 1060 N N . ALA A 1 149 ? 0.688 -6.863 -31.843 1.00 79.44 149 ALA A N 1
ATOM 1061 C CA . ALA A 1 149 ? 0.661 -8.319 -31.968 1.00 79.44 149 ALA A CA 1
ATOM 1062 C C . ALA A 1 149 ? 1.948 -8.951 -32.551 1.00 79.44 149 ALA A C 1
ATOM 1064 O O . ALA A 1 149 ? 2.140 -10.159 -32.439 1.00 79.44 149 ALA A O 1
ATOM 1065 N N . GLY A 1 150 ? 2.817 -8.169 -33.198 1.00 79.25 150 GLY A N 1
ATOM 1066 C CA . GLY A 1 150 ? 4.127 -8.585 -33.702 1.00 79.25 150 GLY A CA 1
ATOM 1067 C C . GLY A 1 150 ? 5.292 -8.220 -32.775 1.00 79.25 150 GLY A C 1
ATOM 1068 O O . GLY A 1 150 ? 6.447 -8.402 -33.169 1.00 79.25 150 GLY A O 1
ATOM 1069 N N . ALA A 1 151 ? 5.006 -7.719 -31.568 1.00 81.81 151 ALA A N 1
ATOM 1070 C CA . ALA A 1 151 ? 5.953 -7.120 -30.626 1.00 81.81 151 ALA A CA 1
ATOM 1071 C C . ALA A 1 151 ? 6.662 -5.853 -31.150 1.00 81.81 151 ALA A C 1
ATOM 1073 O O . ALA A 1 151 ? 7.739 -5.488 -30.668 1.00 81.81 151 ALA A O 1
ATOM 1074 N N . GLY A 1 152 ? 6.074 -5.175 -32.138 1.00 88.12 152 GLY A N 1
ATOM 1075 C CA . GLY A 1 152 ? 6.447 -3.815 -32.509 1.00 88.12 152 GLY A CA 1
ATOM 1076 C C . GLY A 1 152 ? 6.028 -2.830 -31.420 1.00 88.12 152 GLY A C 1
ATOM 1077 O O . GLY A 1 152 ? 5.007 -3.026 -30.767 1.00 88.12 152 GLY A O 1
ATOM 1078 N N . LEU A 1 153 ? 6.823 -1.779 -31.214 1.00 91.31 153 LEU A N 1
ATOM 1079 C CA . LEU A 1 153 ? 6.575 -0.761 -30.193 1.00 91.31 153 LEU A CA 1
ATOM 1080 C C . LEU A 1 153 ? 6.291 0.589 -30.844 1.00 91.31 153 LEU A C 1
ATOM 1082 O O . LEU A 1 153 ? 7.056 1.052 -31.690 1.00 91.31 153 LEU A O 1
ATOM 1086 N N . THR A 1 154 ? 5.210 1.233 -30.412 1.00 91.69 154 THR A N 1
ATOM 1087 C CA . THR A 1 154 ? 4.877 2.619 -30.762 1.00 91.69 154 THR A CA 1
ATOM 1088 C C . THR A 1 154 ? 4.800 3.438 -29.484 1.00 91.69 154 THR A C 1
ATOM 1090 O O . THR A 1 154 ? 3.989 3.134 -28.615 1.00 91.69 154 THR A O 1
ATOM 1093 N N . GLN A 1 155 ? 5.637 4.467 -29.351 1.00 91.81 155 GLN A N 1
ATOM 1094 C CA . GLN A 1 155 ? 5.625 5.319 -28.163 1.00 91.81 155 GLN A CA 1
ATOM 1095 C C . GLN A 1 155 ? 4.315 6.112 -28.083 1.00 91.81 155 GLN A C 1
ATOM 1097 O O . GLN A 1 155 ? 3.904 6.759 -29.047 1.00 91.81 155 GLN A O 1
ATOM 1102 N N . LEU A 1 156 ? 3.671 6.049 -26.924 1.00 92.06 156 LEU A N 1
ATOM 1103 C CA . LEU A 1 156 ? 2.447 6.765 -26.594 1.00 92.06 156 LEU A CA 1
ATOM 1104 C C . LEU A 1 156 ? 2.737 8.046 -25.804 1.00 92.06 156 LEU A C 1
ATOM 1106 O O . LEU A 1 156 ? 2.030 9.033 -25.974 1.00 92.06 156 LEU A O 1
ATOM 1110 N N . GLY A 1 157 ? 3.778 8.054 -24.972 1.00 90.31 157 GLY A N 1
ATOM 1111 C CA . GLY A 1 157 ? 4.198 9.213 -24.182 1.00 90.31 157 GLY A CA 1
ATOM 1112 C C . GLY A 1 157 ? 5.560 8.989 -23.528 1.00 90.31 157 GLY A C 1
ATOM 1113 O O . GLY A 1 157 ? 6.010 7.848 -23.434 1.00 90.31 157 GLY A O 1
ATOM 1114 N N . GLY A 1 158 ? 6.231 10.071 -23.130 1.00 90.00 158 GLY A N 1
ATOM 1115 C CA . GLY A 1 158 ? 7.492 10.013 -22.380 1.00 90.00 158 GLY A CA 1
ATOM 1116 C C . GLY A 1 158 ? 7.258 9.836 -20.880 1.00 90.00 158 GLY A C 1
ATOM 1117 O O . GLY A 1 158 ? 6.195 10.208 -20.386 1.00 90.00 158 GLY A O 1
ATOM 1118 N N . LEU A 1 159 ? 8.243 9.271 -20.185 1.00 88.38 159 LEU A N 1
ATOM 1119 C CA . LEU A 1 159 ? 8.292 9.148 -18.724 1.00 88.38 159 LEU A CA 1
ATOM 1120 C C . LEU A 1 159 ? 9.597 9.736 -18.189 1.00 88.38 159 LEU A C 1
ATOM 1122 O O . LEU A 1 159 ? 10.567 9.841 -18.937 1.00 88.38 159 LEU A O 1
ATOM 1126 N N . ASP A 1 160 ? 9.598 10.134 -16.918 1.00 78.69 160 ASP A N 1
ATOM 1127 C CA . ASP A 1 160 ? 10.767 10.716 -16.250 1.00 78.69 160 ASP A CA 1
ATOM 1128 C C . ASP A 1 160 ? 11.659 9.606 -15.664 1.00 78.69 160 ASP A C 1
ATOM 1130 O O . ASP A 1 160 ? 11.193 8.520 -15.317 1.00 78.69 160 ASP A O 1
ATOM 1134 N N . ASP A 1 161 ? 12.955 9.880 -15.540 1.00 75.31 161 ASP A N 1
ATOM 1135 C CA . ASP A 1 161 ? 13.950 9.003 -14.917 1.00 75.31 161 ASP A CA 1
ATOM 1136 C C . ASP A 1 161 ? 13.751 8.887 -13.391 1.00 75.31 161 ASP A C 1
ATOM 1138 O O . ASP A 1 161 ? 14.341 8.008 -12.762 1.00 75.31 161 ASP A O 1
ATOM 1142 N N . GLN A 1 162 ? 12.948 9.770 -12.782 1.00 80.00 162 GLN A N 1
ATOM 1143 C CA . GLN A 1 162 ? 12.684 9.788 -11.334 1.00 80.00 162 GLN A CA 1
ATOM 1144 C C . GLN A 1 162 ? 11.608 8.790 -10.867 1.00 80.00 162 GLN A C 1
ATOM 1146 O O . GLN A 1 162 ? 11.351 8.700 -9.667 1.00 80.00 162 GLN A O 1
ATOM 1151 N N . ASP A 1 163 ? 10.972 8.046 -11.774 1.00 84.50 163 ASP A N 1
ATOM 1152 C CA . ASP A 1 163 ? 9.925 7.082 -11.420 1.00 84.50 163 ASP A CA 1
ATOM 1153 C C . ASP A 1 163 ? 10.511 5.894 -10.617 1.00 84.50 163 ASP A C 1
ATOM 1155 O O . ASP A 1 163 ? 11.251 5.055 -11.141 1.00 84.50 163 ASP A O 1
ATOM 1159 N N . LEU A 1 164 ? 10.170 5.807 -9.327 1.00 88.81 164 LEU A N 1
ATOM 1160 C CA . LEU A 1 164 ? 10.709 4.818 -8.379 1.00 88.81 164 LEU A CA 1
ATOM 1161 C C . LEU A 1 164 ? 9.965 3.478 -8.414 1.00 88.81 164 LEU A C 1
ATOM 1163 O O . LEU A 1 164 ? 10.541 2.446 -8.060 1.00 88.81 164 LEU A O 1
ATOM 1167 N N . ALA A 1 165 ? 8.702 3.497 -8.840 1.00 91.31 165 ALA A N 1
ATOM 1168 C CA . ALA A 1 165 ? 7.852 2.346 -9.135 1.00 91.31 165 ALA A CA 1
ATOM 1169 C C . ALA A 1 165 ? 6.695 2.795 -10.044 1.00 91.31 165 ALA A C 1
ATOM 1171 O O . ALA A 1 165 ? 6.325 3.971 -10.041 1.00 91.31 165 ALA A O 1
ATOM 1172 N N . LEU A 1 166 ? 6.131 1.878 -10.829 1.00 94.69 166 LEU A N 1
ATOM 1173 C CA . LEU A 1 166 ? 5.088 2.165 -11.816 1.00 94.69 166 LEU A CA 1
ATOM 1174 C C . LEU A 1 166 ? 4.046 1.047 -11.801 1.00 94.69 166 LEU A C 1
ATOM 1176 O O . LEU A 1 166 ? 4.411 -0.112 -11.644 1.00 94.69 166 LEU A O 1
ATOM 1180 N N . SER A 1 167 ? 2.778 1.391 -12.017 1.00 96.00 167 SER A N 1
ATOM 1181 C CA . SER A 1 167 ? 1.693 0.420 -12.164 1.00 96.00 167 SER A CA 1
ATOM 1182 C C . SER A 1 167 ? 0.676 0.900 -13.202 1.00 96.00 167 SER A C 1
ATOM 1184 O O . SER A 1 167 ? 0.246 2.058 -13.178 1.00 96.00 167 SER A O 1
ATOM 1186 N N . LEU A 1 168 ? 0.317 0.031 -14.144 1.00 95.00 168 LEU A N 1
ATOM 1187 C CA . LEU A 1 168 ? -0.601 0.294 -15.247 1.00 95.00 168 LEU A CA 1
ATOM 1188 C C . LEU A 1 168 ? -1.952 -0.377 -15.014 1.00 95.00 168 LEU A C 1
ATOM 1190 O O . LEU A 1 168 ? -2.034 -1.573 -14.745 1.00 95.00 168 LEU A O 1
ATOM 1194 N N . VAL A 1 169 ? -3.035 0.363 -15.256 1.00 93.19 169 VAL A N 1
ATOM 1195 C CA . VAL A 1 169 ? -4.393 -0.196 -15.237 1.00 93.19 169 VAL A CA 1
ATOM 1196 C C . VAL A 1 169 ? -5.218 0.246 -16.422 1.00 93.19 169 VAL A C 1
ATOM 1198 O O . VAL A 1 169 ? -5.070 1.338 -16.977 1.00 93.19 169 VAL A O 1
ATOM 1201 N N . GLN A 1 170 ? -6.134 -0.630 -16.817 1.00 90.38 170 GLN A N 1
ATOM 1202 C CA . GLN A 1 170 ? -7.043 -0.346 -17.909 1.00 90.38 170 GLN A CA 1
ATOM 1203 C C . GLN A 1 170 ? -8.029 0.754 -17.493 1.00 90.38 170 GLN A C 1
ATOM 1205 O O . GLN A 1 170 ? -8.868 0.556 -16.618 1.00 90.38 170 GLN A O 1
ATOM 1210 N N . GLY A 1 171 ? -7.953 1.905 -18.161 1.00 84.81 171 GLY A N 1
ATOM 1211 C CA . GLY A 1 171 ? -8.884 3.014 -17.986 1.00 84.81 171 GLY A CA 1
ATOM 1212 C C . GLY A 1 171 ? -10.005 3.010 -19.028 1.00 84.81 171 GLY A C 1
ATOM 1213 O O . GLY A 1 171 ? -9.991 2.263 -20.016 1.00 84.81 171 GLY A O 1
ATOM 1214 N N . ALA A 1 172 ? -10.981 3.900 -18.844 1.00 82.44 172 ALA A N 1
ATOM 1215 C CA . ALA A 1 172 ? -12.009 4.148 -19.847 1.00 82.44 172 ALA A CA 1
ATOM 1216 C C . ALA A 1 172 ? -11.385 4.798 -21.096 1.00 82.44 172 ALA A C 1
ATOM 1218 O O . ALA A 1 172 ? -10.945 5.944 -21.062 1.00 82.44 172 ALA A O 1
ATOM 1219 N N . GLY A 1 173 ? -11.338 4.064 -22.213 1.00 83.69 173 GLY A N 1
ATOM 1220 C CA . GLY A 1 173 ? -10.832 4.586 -23.491 1.00 83.69 173 GLY A CA 1
ATOM 1221 C C . GLY A 1 173 ? -9.321 4.858 -23.535 1.00 83.69 173 GLY A C 1
ATOM 1222 O O . GLY A 1 173 ? -8.868 5.590 -24.415 1.00 83.69 173 GLY A O 1
ATOM 1223 N N . GLY A 1 174 ? -8.548 4.287 -22.610 1.00 89.38 174 GLY A N 1
ATOM 1224 C CA . GLY A 1 174 ? -7.106 4.493 -22.510 1.00 89.38 174 GLY A CA 1
ATOM 1225 C C . GLY A 1 174 ? -6.483 3.670 -21.388 1.00 89.38 174 GLY A C 1
ATOM 1226 O O . GLY A 1 174 ? -7.116 2.755 -20.860 1.00 89.38 174 GLY A O 1
ATOM 1227 N N . VAL A 1 175 ? -5.256 4.009 -21.018 1.00 92.44 175 VAL A N 1
ATOM 1228 C CA . VAL A 1 175 ? -4.535 3.398 -19.899 1.00 92.44 175 VAL A CA 1
ATOM 1229 C C . VAL A 1 175 ? -4.272 4.462 -18.849 1.00 92.44 175 VAL A C 1
ATOM 1231 O O . VAL A 1 175 ? -3.873 5.580 -19.176 1.00 92.44 175 VAL A O 1
ATOM 1234 N N . MET A 1 176 ? -4.541 4.110 -17.599 1.00 94.19 176 MET A N 1
ATOM 1235 C CA . MET A 1 176 ? -4.166 4.902 -16.443 1.00 94.19 176 MET A CA 1
ATOM 1236 C C . MET A 1 176 ? -2.832 4.369 -15.933 1.00 94.19 176 MET A C 1
ATOM 1238 O O . MET A 1 176 ? -2.619 3.158 -15.869 1.00 94.19 176 MET A O 1
ATOM 1242 N N . LEU A 1 177 ? -1.939 5.276 -15.591 1.00 95.38 177 LEU A N 1
ATOM 1243 C CA . LEU A 1 177 ? -0.643 4.985 -15.020 1.00 95.38 177 LEU A CA 1
ATOM 1244 C C . LEU A 1 177 ? -0.586 5.607 -13.635 1.00 95.38 177 LEU A C 1
ATOM 1246 O O . LEU A 1 177 ? -0.923 6.776 -13.465 1.00 95.38 177 LEU A O 1
ATOM 1250 N N . THR A 1 178 ? -0.109 4.842 -12.668 1.00 96.50 178 THR A N 1
ATOM 1251 C CA . THR A 1 178 ? 0.246 5.345 -11.349 1.00 96.50 178 THR A CA 1
ATOM 1252 C C . THR A 1 178 ? 1.744 5.213 -11.142 1.00 96.50 178 THR A C 1
ATOM 1254 O O . THR A 1 178 ? 2.333 4.183 -11.472 1.00 96.50 178 THR A O 1
ATOM 1257 N N . ARG A 1 179 ? 2.368 6.269 -10.624 1.00 94.88 179 ARG A N 1
ATOM 1258 C CA . ARG A 1 179 ? 3.821 6.390 -10.504 1.00 94.88 179 ARG A CA 1
ATOM 1259 C C . ARG A 1 179 ? 4.196 6.792 -9.096 1.00 94.88 179 ARG A C 1
ATOM 1261 O O . ARG A 1 179 ? 3.671 7.776 -8.588 1.00 94.88 179 ARG A O 1
ATOM 1268 N N . ALA A 1 180 ? 5.112 6.055 -8.486 1.00 94.88 180 ALA A N 1
ATOM 1269 C CA . ALA A 1 180 ? 5.782 6.499 -7.277 1.00 94.88 180 ALA A CA 1
ATOM 1270 C C . ALA A 1 180 ? 6.916 7.452 -7.671 1.00 94.88 180 ALA A C 1
ATOM 1272 O O . ALA A 1 180 ? 7.820 7.068 -8.415 1.00 94.88 180 ALA A O 1
ATOM 1273 N N . THR A 1 181 ? 6.866 8.680 -7.174 1.00 92.06 181 THR A N 1
ATOM 1274 C CA . THR A 1 181 ? 7.901 9.702 -7.371 1.00 92.06 181 THR A CA 1
ATOM 1275 C C . THR A 1 181 ? 8.726 9.840 -6.086 1.00 92.06 181 THR A C 1
ATOM 1277 O O . THR A 1 181 ? 8.340 9.289 -5.053 1.00 92.06 181 THR A O 1
ATOM 1280 N N . PRO A 1 182 ? 9.861 10.562 -6.081 1.00 89.81 182 PRO A N 1
ATOM 1281 C CA . PRO A 1 182 ? 10.627 10.789 -4.851 1.00 89.81 182 PRO A CA 1
ATOM 1282 C C . PRO A 1 182 ? 9.814 11.445 -3.726 1.00 89.81 182 PRO A C 1
ATOM 1284 O O . PRO A 1 182 ? 10.057 11.160 -2.550 1.00 89.81 182 PRO A O 1
ATOM 1287 N N . ASP A 1 183 ? 8.830 12.267 -4.097 1.00 86.25 183 ASP A N 1
ATOM 1288 C CA . ASP A 1 183 ? 8.042 13.080 -3.174 1.00 86.25 183 ASP A CA 1
ATOM 1289 C C . ASP A 1 183 ? 6.644 12.508 -2.885 1.00 86.25 183 ASP A C 1
ATOM 1291 O O . ASP A 1 183 ? 5.974 12.993 -1.973 1.00 86.25 183 ASP A O 1
ATOM 1295 N N . GLY A 1 184 ? 6.184 11.477 -3.607 1.00 93.94 184 GLY A N 1
ATOM 1296 C CA . GLY A 1 184 ? 4.839 10.934 -3.420 1.00 93.94 184 GLY A CA 1
ATOM 1297 C C . GLY A 1 184 ? 4.364 9.979 -4.512 1.00 93.94 184 GLY A C 1
ATOM 1298 O O . GLY A 1 184 ? 5.073 9.056 -4.915 1.00 93.94 184 GLY A O 1
ATOM 1299 N N . VAL A 1 185 ? 3.126 10.180 -4.961 1.00 96.00 185 VAL A N 1
ATOM 1300 C CA . VAL A 1 185 ? 2.480 9.397 -6.016 1.00 96.00 185 VAL A CA 1
ATOM 1301 C C . VAL A 1 185 ? 1.783 10.309 -7.020 1.00 96.00 185 VAL A C 1
ATOM 1303 O O . VAL A 1 185 ? 1.176 11.308 -6.644 1.00 96.00 185 VAL A O 1
ATOM 1306 N N . GLU A 1 186 ? 1.854 9.953 -8.298 1.00 95.44 186 GLU A N 1
ATOM 1307 C CA . GLU A 1 186 ? 1.211 10.670 -9.397 1.00 95.44 186 GLU A CA 1
ATOM 1308 C C . GLU A 1 186 ? 0.354 9.717 -10.237 1.00 95.44 186 GLU A C 1
ATOM 1310 O O . GLU A 1 186 ? 0.741 8.573 -10.495 1.00 95.44 186 GLU A O 1
ATOM 1315 N N . SER A 1 187 ? -0.803 10.189 -10.690 1.00 95.88 187 SER A N 1
ATOM 1316 C CA . SER A 1 187 ? -1.628 9.540 -11.697 1.00 95.88 187 SER A CA 1
ATOM 1317 C C . SER A 1 187 ? -1.488 10.266 -13.031 1.00 95.88 187 SER A C 1
ATOM 1319 O O . SER A 1 187 ? -1.436 11.492 -13.127 1.00 95.88 187 SER A O 1
ATOM 1321 N N . ALA A 1 188 ? -1.444 9.487 -14.098 1.00 94.31 188 ALA A N 1
ATOM 1322 C CA . ALA A 1 188 ? -1.421 9.988 -15.456 1.00 94.31 188 ALA A CA 1
ATOM 1323 C C . ALA A 1 188 ? -2.297 9.109 -16.344 1.00 94.31 188 ALA A C 1
ATOM 1325 O O . ALA A 1 188 ? -2.564 7.947 -16.042 1.00 94.31 188 ALA A O 1
ATOM 1326 N N . TRP A 1 189 ? -2.725 9.649 -17.475 1.00 93.81 189 TRP A N 1
ATOM 1327 C CA . TRP A 1 189 ? -3.555 8.937 -18.432 1.00 93.81 189 TRP A CA 1
ATOM 1328 C C . TRP A 1 189 ? -3.039 9.091 -19.847 1.00 93.81 189 TRP A C 1
ATOM 1330 O O . TRP A 1 189 ? -2.559 10.150 -20.255 1.00 93.81 189 TRP A O 1
ATOM 1340 N N . VAL A 1 190 ? -3.183 8.017 -20.614 1.00 92.25 190 VAL A N 1
ATOM 1341 C CA . VAL A 1 190 ? -2.895 8.005 -22.040 1.00 92.25 190 VAL A CA 1
ATOM 1342 C C . VAL A 1 190 ? -4.073 7.431 -22.815 1.00 92.25 190 VAL A C 1
ATOM 1344 O O . VAL A 1 190 ? -4.513 6.299 -22.603 1.00 92.25 190 VAL A O 1
ATOM 1347 N N . GLY A 1 191 ? -4.605 8.237 -23.729 1.00 86.44 191 GLY A N 1
ATOM 1348 C CA . GLY A 1 191 ? -5.698 7.836 -24.609 1.00 86.44 191 GLY A CA 1
ATOM 1349 C C . GLY A 1 191 ? -5.228 7.066 -25.839 1.00 86.44 191 GLY A C 1
ATOM 1350 O O . GLY A 1 191 ? -4.039 6.987 -26.146 1.00 86.44 191 GLY A O 1
ATOM 1351 N N . THR A 1 192 ? -6.183 6.583 -26.638 1.00 75.25 192 THR A N 1
ATOM 1352 C CA . THR A 1 192 ? -5.898 5.883 -27.909 1.00 75.25 192 THR A CA 1
ATOM 1353 C C . THR A 1 192 ? -5.158 6.735 -28.948 1.00 75.25 192 THR A C 1
ATOM 1355 O O . THR A 1 192 ? -4.641 6.201 -29.924 1.00 75.25 192 THR A O 1
ATOM 1358 N N . GLY A 1 193 ? -5.164 8.063 -28.792 1.00 75.00 193 GLY A N 1
ATOM 1359 C CA . GLY A 1 193 ? -4.439 9.001 -29.653 1.00 75.00 193 GLY A CA 1
ATOM 1360 C C . GLY A 1 193 ? -2.977 9.227 -29.252 1.00 75.00 193 GLY A C 1
ATOM 1361 O O . GLY A 1 193 ? -2.280 9.948 -29.964 1.00 75.00 193 GLY A O 1
ATOM 1362 N N . GLY A 1 194 ? -2.523 8.633 -28.142 1.00 83.12 194 GLY A N 1
ATOM 1363 C CA . GLY A 1 194 ? -1.252 8.967 -27.502 1.00 83.12 194 GLY A CA 1
ATOM 1364 C C . GLY A 1 194 ? -1.306 10.297 -26.739 1.00 83.12 194 GLY A C 1
ATOM 1365 O O . GLY A 1 194 ? -2.356 10.933 -26.642 1.00 83.12 194 GLY A O 1
ATOM 1366 N N . GLY A 1 195 ? -0.157 10.707 -26.207 1.00 86.19 195 GLY A N 1
ATOM 1367 C CA . GLY A 1 195 ? 0.001 11.847 -25.307 1.00 86.19 195 GLY A CA 1
ATOM 1368 C C . GLY A 1 195 ? -0.295 11.456 -23.863 1.00 86.19 195 GLY A C 1
ATOM 1369 O O . GLY A 1 195 ? -1.446 11.208 -23.512 1.00 86.19 195 GLY A O 1
ATOM 1370 N N . LEU A 1 196 ? 0.748 11.400 -23.034 1.00 89.81 196 LEU A N 1
ATOM 1371 C CA . LEU A 1 196 ? 0.597 11.202 -21.597 1.00 89.81 196 LEU A CA 1
ATOM 1372 C C . LEU A 1 196 ? 0.175 12.528 -20.955 1.00 89.81 196 LEU A C 1
ATOM 1374 O O . LEU A 1 196 ? 0.862 13.537 -21.116 1.00 89.81 196 LEU A O 1
ATOM 1378 N N . ALA A 1 197 ? -0.952 12.521 -20.252 1.00 91.56 197 ALA A N 1
ATOM 1379 C CA . ALA A 1 197 ? -1.450 13.652 -19.485 1.00 91.56 197 ALA A CA 1
ATOM 1380 C C . ALA A 1 197 ? -1.356 13.325 -17.994 1.00 91.56 197 ALA A C 1
ATOM 1382 O O . ALA A 1 197 ? -1.938 12.337 -17.555 1.00 91.56 197 ALA A O 1
ATOM 1383 N N . SER A 1 198 ? -0.635 14.146 -17.232 1.00 92.25 198 SER A N 1
ATOM 1384 C CA . SER A 1 198 ? -0.693 14.109 -15.768 1.00 92.25 198 SER A CA 1
ATOM 1385 C C . SER A 1 198 ? -2.101 14.499 -15.310 1.00 92.25 198 SER A C 1
ATOM 1387 O O . SER A 1 198 ? -2.712 15.387 -15.918 1.00 92.25 198 SER A O 1
ATOM 1389 N N . LEU A 1 199 ? -2.633 13.802 -14.307 1.00 93.31 199 LEU A N 1
ATOM 1390 C CA . LEU A 1 199 ? -3.992 14.003 -13.803 1.00 93.31 199 LEU A CA 1
ATOM 1391 C C . LEU A 1 199 ? -3.992 14.512 -12.365 1.00 93.31 199 LEU A C 1
ATOM 1393 O O . LEU A 1 199 ? -4.615 15.537 -12.102 1.00 93.31 199 LEU A O 1
ATOM 1397 N N . ASP A 1 200 ? -3.296 13.824 -11.462 1.00 94.19 200 ASP A N 1
ATOM 1398 C CA . ASP A 1 200 ? -3.215 14.206 -10.055 1.00 94.19 200 ASP A CA 1
ATOM 1399 C C . ASP A 1 200 ? -1.881 13.784 -9.431 1.00 94.19 200 ASP A C 1
ATOM 1401 O O . ASP A 1 200 ? -1.243 12.832 -9.881 1.00 94.19 200 ASP A O 1
ATOM 1405 N N . SER A 1 201 ? -1.467 14.473 -8.372 1.00 93.94 201 SER A N 1
ATOM 1406 C CA . SER A 1 201 ? -0.261 14.164 -7.608 1.00 93.94 201 SER A CA 1
ATOM 1407 C C . SER A 1 201 ? -0.479 14.439 -6.128 1.00 93.94 201 SER A C 1
ATOM 1409 O O . SER A 1 201 ? -0.935 15.519 -5.760 1.00 93.94 201 SER A O 1
ATOM 1411 N N . VAL A 1 202 ? -0.091 13.490 -5.280 1.00 93.12 202 VAL A N 1
ATOM 1412 C CA . VAL A 1 202 ? -0.169 13.618 -3.823 1.00 93.12 202 VAL A CA 1
ATOM 1413 C C . VAL A 1 202 ? 1.174 13.230 -3.222 1.00 93.12 202 VAL A C 1
ATOM 1415 O O . VAL A 1 202 ? 1.656 12.113 -3.423 1.00 93.12 202 VAL A O 1
ATOM 1418 N N . GLY A 1 203 ? 1.780 14.135 -2.464 1.00 91.88 203 GLY A N 1
ATOM 1419 C CA . GLY A 1 203 ? 3.109 13.959 -1.904 1.00 91.88 203 GLY A CA 1
ATOM 1420 C C . GLY A 1 203 ? 3.328 14.654 -0.566 1.00 91.88 203 GLY A C 1
ATOM 1421 O O . GLY A 1 203 ? 2.405 15.058 0.149 1.00 91.88 203 GLY A O 1
ATOM 1422 N N . ALA A 1 204 ? 4.597 14.721 -0.174 1.00 86.00 204 ALA A N 1
ATOM 1423 C CA . ALA A 1 204 ? 5.013 15.260 1.114 1.00 86.00 204 ALA A CA 1
ATOM 1424 C C . ALA A 1 204 ? 4.631 16.742 1.286 1.00 86.00 204 ALA A C 1
ATOM 1426 O O . ALA A 1 204 ? 4.304 17.148 2.404 1.00 86.00 204 ALA A O 1
ATOM 1427 N N . SER A 1 205 ? 4.618 17.529 0.203 1.00 84.31 205 SER A N 1
ATOM 1428 C CA . SER A 1 205 ? 4.203 18.940 0.202 1.00 84.31 205 SER A CA 1
ATOM 1429 C C . SER A 1 20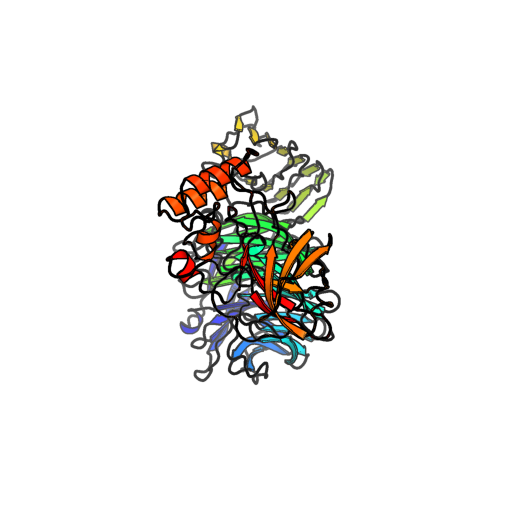5 ? 2.741 19.128 0.598 1.00 84.31 205 SER A C 1
ATOM 1431 O O . SER A 1 205 ? 2.415 20.089 1.293 1.00 84.31 205 SER A O 1
ATOM 1433 N N . GLU A 1 206 ? 1.873 18.186 0.236 1.00 86.00 206 GLU A N 1
ATOM 1434 C CA . GLU A 1 206 ? 0.454 18.192 0.594 1.00 86.00 206 GLU A CA 1
ATOM 1435 C C . GLU A 1 206 ? 0.210 17.569 1.980 1.00 86.00 206 GLU A C 1
ATOM 1437 O O . GLU A 1 206 ? -0.927 17.486 2.430 1.00 86.00 206 GLU A O 1
ATOM 1442 N N . GLY A 1 207 ? 1.256 17.137 2.694 1.00 84.50 207 GLY A N 1
ATOM 1443 C CA . GLY A 1 207 ? 1.131 16.510 4.012 1.00 84.50 207 GLY A CA 1
ATOM 1444 C C . GLY A 1 207 ? 0.786 15.019 3.968 1.00 84.50 207 GLY A C 1
ATOM 1445 O O . GLY A 1 207 ? 0.338 14.472 4.975 1.00 84.50 207 GLY A O 1
ATOM 1446 N N . PHE A 1 208 ? 1.025 14.334 2.841 1.00 89.19 208 PHE A N 1
ATOM 1447 C CA . PHE A 1 208 ? 0.732 12.902 2.678 1.00 89.19 208 PHE A CA 1
ATOM 1448 C C . PHE A 1 208 ? 1.551 11.985 3.613 1.00 89.19 208 PHE A C 1
ATOM 1450 O O . PHE A 1 208 ? 1.254 10.803 3.751 1.00 89.19 208 PHE A O 1
ATOM 1457 N N . GLY A 1 209 ? 2.569 12.516 4.301 1.00 89.50 209 GLY A N 1
ATOM 1458 C CA . GLY A 1 209 ? 3.319 11.773 5.321 1.00 89.50 209 GLY A CA 1
ATOM 1459 C C . GLY A 1 209 ? 4.172 10.632 4.759 1.00 89.50 209 GLY A C 1
ATOM 1460 O O . GLY A 1 209 ? 4.565 9.734 5.499 1.00 89.50 209 GLY A O 1
ATOM 1461 N N . VAL A 1 210 ? 4.459 10.656 3.457 1.00 93.00 210 VAL A N 1
ATOM 1462 C CA . VAL A 1 210 ? 5.292 9.663 2.774 1.00 93.00 210 VAL A CA 1
ATOM 1463 C C . VAL A 1 210 ? 6.689 10.214 2.520 1.00 93.00 210 VAL A C 1
ATOM 1465 O O . VAL A 1 210 ? 6.861 11.396 2.233 1.00 93.00 210 VAL A O 1
ATOM 1468 N N . ALA A 1 211 ? 7.696 9.352 2.629 1.00 93.69 211 ALA A N 1
ATOM 1469 C CA . ALA A 1 211 ? 9.073 9.691 2.296 1.00 93.69 211 ALA A CA 1
ATOM 1470 C C . ALA A 1 211 ? 9.775 8.484 1.678 1.00 93.69 211 ALA A C 1
ATOM 1472 O O . ALA A 1 211 ? 9.720 7.386 2.227 1.00 93.69 211 ALA A O 1
ATOM 1473 N N . THR A 1 212 ? 10.492 8.701 0.572 1.00 94.12 212 THR A N 1
ATOM 1474 C CA . THR A 1 212 ? 11.167 7.635 -0.194 1.00 94.12 212 THR A CA 1
ATOM 1475 C C . THR A 1 212 ? 10.215 6.490 -0.584 1.00 94.12 212 THR A C 1
ATOM 1477 O O . THR A 1 212 ? 10.367 5.372 -0.084 1.00 94.12 212 THR A O 1
ATOM 1480 N N . PRO A 1 213 ? 9.208 6.738 -1.440 1.00 95.81 213 PRO A N 1
ATOM 1481 C CA . PRO A 1 213 ? 8.415 5.668 -2.036 1.00 95.81 213 PRO A CA 1
ATOM 1482 C C . PRO A 1 213 ? 9.290 4.616 -2.726 1.00 95.81 213 PRO A C 1
ATOM 1484 O O . PRO A 1 213 ? 10.278 4.945 -3.378 1.00 95.81 213 PRO A O 1
ATOM 1487 N N . THR A 1 214 ? 8.944 3.343 -2.581 1.00 94.75 214 THR A N 1
ATOM 1488 C CA . THR A 1 214 ? 9.744 2.218 -3.106 1.00 94.75 214 THR A CA 1
ATOM 1489 C C . THR A 1 214 ? 8.942 1.276 -3.982 1.00 94.75 214 THR A C 1
ATOM 1491 O O . THR A 1 214 ? 9.515 0.673 -4.893 1.00 94.75 214 THR A O 1
ATOM 1494 N N . ALA A 1 215 ? 7.635 1.179 -3.737 1.00 95.38 215 ALA A N 1
ATOM 1495 C CA . ALA A 1 215 ? 6.751 0.274 -4.445 1.00 95.38 215 ALA A CA 1
ATOM 1496 C C . ALA A 1 215 ? 5.350 0.873 -4.591 1.00 95.38 215 ALA A C 1
ATOM 1498 O O . ALA A 1 215 ? 4.860 1.576 -3.702 1.00 95.38 215 ALA A O 1
ATOM 1499 N N . VAL A 1 216 ? 4.711 0.590 -5.723 1.00 97.25 216 VAL A N 1
ATOM 1500 C CA . VAL A 1 216 ? 3.334 0.986 -5.996 1.00 97.25 216 VAL A CA 1
ATOM 1501 C C . VAL A 1 216 ? 2.627 -0.142 -6.720 1.00 97.25 216 VAL A C 1
ATOM 1503 O O . VAL A 1 216 ? 3.145 -0.673 -7.695 1.00 97.25 216 VAL A O 1
ATOM 1506 N N . GLU A 1 217 ? 1.443 -0.485 -6.242 1.00 97.38 217 GLU A N 1
ATOM 1507 C CA . GLU A 1 217 ? 0.590 -1.505 -6.837 1.00 97.38 217 GLU A CA 1
ATOM 1508 C C . GLU A 1 217 ? -0.821 -0.964 -6.963 1.00 97.38 217 GLU A C 1
ATOM 1510 O O . GLU A 1 217 ? -1.265 -0.131 -6.166 1.00 97.38 217 GLU A O 1
ATOM 1515 N N . THR A 1 218 ? -1.544 -1.441 -7.965 1.00 96.62 218 THR A N 1
ATOM 1516 C CA . THR A 1 218 ? -2.920 -1.016 -8.196 1.00 96.62 218 THR A CA 1
ATOM 1517 C C . THR A 1 218 ? -3.839 -2.212 -8.381 1.00 96.62 218 THR A C 1
ATOM 1519 O O . THR A 1 218 ? -3.469 -3.239 -8.942 1.00 96.62 218 THR A O 1
ATOM 1522 N N . ILE A 1 219 ? -5.071 -2.095 -7.885 1.00 96.69 219 ILE A N 1
ATOM 1523 C CA . ILE A 1 219 ? -6.051 -3.178 -7.948 1.00 96.69 219 ILE A CA 1
ATOM 1524 C C . ILE A 1 219 ? -7.468 -2.633 -8.116 1.00 96.69 219 ILE A C 1
ATOM 1526 O O . ILE A 1 219 ? -7.904 -1.732 -7.400 1.00 96.69 219 ILE A O 1
ATOM 1530 N N . ALA A 1 220 ? -8.206 -3.209 -9.063 1.00 95.69 220 ALA A N 1
ATOM 1531 C CA . ALA A 1 220 ? -9.640 -2.990 -9.195 1.00 95.69 220 ALA A CA 1
ATOM 1532 C C . ALA A 1 220 ? -10.375 -3.961 -8.262 1.00 95.69 220 ALA A C 1
ATOM 1534 O O . ALA A 1 220 ? -10.411 -5.165 -8.518 1.00 95.69 220 ALA A O 1
ATOM 1535 N N . ALA A 1 221 ? -10.968 -3.460 -7.182 1.00 95.69 221 ALA A N 1
ATOM 1536 C CA . ALA A 1 221 ? -11.659 -4.288 -6.200 1.00 95.69 221 ALA A CA 1
ATOM 1537 C C . ALA A 1 221 ? -12.807 -3.540 -5.531 1.00 95.69 221 ALA A C 1
ATOM 1539 O O . ALA A 1 221 ? -12.838 -2.316 -5.485 1.00 95.69 221 ALA A O 1
ATOM 1540 N N . HIS A 1 222 ? -13.791 -4.284 -5.021 1.00 94.50 222 HIS A N 1
ATOM 1541 C CA . HIS A 1 222 ? -14.930 -3.734 -4.269 1.00 94.50 222 HIS A CA 1
ATOM 1542 C C . HIS A 1 222 ? -15.757 -2.656 -5.000 1.00 94.50 222 HIS A C 1
ATOM 1544 O O . HIS A 1 222 ? -16.611 -2.011 -4.391 1.00 94.50 222 HIS A O 1
ATOM 1550 N N . GLY A 1 223 ? -15.582 -2.516 -6.319 1.00 92.62 223 GLY A N 1
ATOM 1551 C CA . GLY A 1 223 ? -16.229 -1.494 -7.144 1.00 92.62 223 GLY A CA 1
ATOM 1552 C C . GLY A 1 223 ? -15.440 -0.187 -7.288 1.00 92.62 223 GLY A C 1
ATOM 1553 O O . GLY A 1 223 ? -15.992 0.761 -7.839 1.00 92.62 223 GLY A O 1
ATOM 1554 N N . ALA A 1 224 ? -14.188 -0.147 -6.833 1.00 94.81 224 ALA A N 1
ATOM 1555 C CA . ALA A 1 224 ? -13.282 0.991 -6.942 1.00 94.81 224 ALA A CA 1
ATOM 1556 C C . ALA A 1 224 ? -11.900 0.559 -7.467 1.00 94.81 224 ALA A C 1
ATOM 1558 O O . ALA A 1 224 ? -11.594 -0.633 -7.560 1.00 94.81 224 ALA A O 1
ATOM 1559 N N . GLN A 1 225 ? -11.076 1.540 -7.827 1.00 96.62 225 GLN A N 1
ATOM 1560 C CA . GLN A 1 225 ? -9.672 1.340 -8.169 1.00 96.62 225 GLN A CA 1
ATOM 1561 C C . GLN A 1 225 ? -8.830 1.832 -6.994 1.00 96.62 225 GLN A C 1
ATOM 1563 O O . GLN A 1 225 ? -8.952 2.987 -6.598 1.00 96.62 225 GLN A O 1
ATOM 1568 N N . PHE A 1 226 ? -7.982 0.974 -6.439 1.00 98.00 226 PHE A N 1
ATOM 1569 C CA . PHE A 1 226 ? -7.088 1.338 -5.345 1.00 98.00 226 PHE A CA 1
ATOM 1570 C C . PHE A 1 226 ? -5.640 1.344 -5.813 1.00 98.00 226 PHE A C 1
ATOM 1572 O O . PHE A 1 226 ? -5.230 0.489 -6.596 1.00 98.00 226 PHE A O 1
ATOM 1579 N N . THR A 1 227 ? -4.885 2.298 -5.292 1.00 98.19 227 THR A N 1
ATOM 1580 C CA . THR A 1 227 ? -3.434 2.408 -5.353 1.00 98.19 227 THR A CA 1
ATOM 1581 C C . THR A 1 227 ? -2.900 2.166 -3.952 1.00 98.19 227 THR A C 1
ATOM 1583 O O . THR A 1 227 ? -3.304 2.843 -3.006 1.00 98.19 227 THR A O 1
ATOM 1586 N N . ILE A 1 228 ? -1.981 1.219 -3.818 1.00 98.56 228 ILE A N 1
ATOM 1587 C CA . ILE A 1 228 ? -1.265 0.937 -2.580 1.00 98.56 228 ILE A CA 1
ATOM 1588 C C . ILE A 1 228 ? 0.168 1.412 -2.779 1.00 98.56 228 ILE A C 1
ATOM 1590 O O . ILE A 1 228 ? 0.852 0.965 -3.697 1.00 98.56 228 ILE A O 1
ATOM 1594 N N . LEU A 1 229 ? 0.602 2.340 -1.933 1.00 98.19 229 LEU A N 1
ATOM 1595 C CA . LEU A 1 229 ? 1.931 2.932 -1.971 1.00 98.19 229 LEU A CA 1
ATOM 1596 C C . LEU A 1 229 ? 2.723 2.491 -0.745 1.00 98.19 229 LEU A C 1
ATOM 1598 O O . LEU A 1 229 ? 2.312 2.744 0.390 1.00 98.19 229 LEU A O 1
ATOM 1602 N N . GLY A 1 230 ? 3.869 1.869 -0.985 1.00 97.38 230 GLY A N 1
ATOM 1603 C CA . GLY A 1 230 ? 4.851 1.555 0.037 1.00 97.38 230 GLY A CA 1
ATOM 1604 C C . GLY A 1 230 ? 5.999 2.560 0.027 1.00 97.38 230 GLY A C 1
ATOM 1605 O O . GLY A 1 230 ? 6.512 2.912 -1.039 1.00 97.38 230 GLY A O 1
ATOM 1606 N N . ALA A 1 231 ? 6.405 3.025 1.206 1.00 97.00 231 ALA A N 1
ATOM 1607 C CA . ALA A 1 231 ? 7.470 4.009 1.342 1.00 97.00 231 ALA A CA 1
ATOM 1608 C C . ALA A 1 231 ? 8.451 3.648 2.462 1.00 97.00 231 ALA A C 1
ATOM 1610 O O . ALA A 1 231 ? 8.080 3.461 3.622 1.00 97.00 231 ALA A O 1
ATOM 1611 N N . ALA A 1 232 ? 9.728 3.578 2.093 1.00 95.38 232 ALA A N 1
ATOM 1612 C CA . ALA A 1 232 ? 10.828 3.169 2.954 1.00 95.38 232 ALA A CA 1
ATOM 1613 C C . ALA A 1 232 ? 11.147 4.205 4.038 1.00 95.38 232 ALA A C 1
ATOM 1615 O O . ALA A 1 232 ? 11.221 3.885 5.225 1.00 95.38 232 ALA A O 1
ATOM 1616 N N . GLY A 1 233 ? 11.304 5.466 3.635 1.00 94.56 233 GLY A N 1
ATOM 1617 C CA . GLY A 1 233 ? 11.753 6.549 4.511 1.00 94.56 233 GLY A CA 1
ATOM 1618 C C . GLY A 1 233 ? 10.740 6.894 5.601 1.00 94.56 233 GLY A C 1
ATOM 1619 O O . GLY A 1 233 ? 11.132 7.211 6.721 1.00 94.56 233 GLY A O 1
ATOM 1620 N N . SER A 1 234 ? 9.447 6.791 5.291 1.00 95.00 234 SER A N 1
ATOM 1621 C CA . SER A 1 234 ? 8.347 6.940 6.254 1.00 95.00 234 SER A CA 1
ATOM 1622 C C . SER A 1 234 ? 7.917 5.622 6.900 1.00 95.00 234 SER A C 1
ATOM 1624 O O . SER A 1 234 ? 7.092 5.653 7.806 1.00 95.00 234 SER A O 1
ATOM 1626 N N . GLN A 1 235 ? 8.462 4.482 6.456 1.00 95.69 235 GLN A N 1
ATOM 1627 C CA . GLN A 1 235 ? 8.085 3.140 6.916 1.00 95.69 235 GLN A CA 1
ATOM 1628 C C . GLN A 1 235 ? 6.570 2.914 6.822 1.00 95.69 235 GLN A C 1
ATOM 1630 O O . GLN A 1 235 ? 5.939 2.440 7.769 1.00 95.69 235 GLN A O 1
ATOM 1635 N N . SER A 1 236 ? 5.977 3.337 5.704 1.00 96.56 236 SER A N 1
ATOM 1636 C CA . SER A 1 236 ? 4.531 3.474 5.577 1.00 96.56 236 SER A CA 1
ATOM 1637 C C . SER A 1 236 ? 3.929 2.652 4.440 1.00 96.56 236 SER A C 1
ATOM 1639 O O . SER A 1 236 ? 4.559 2.412 3.408 1.00 96.56 236 SER A O 1
ATOM 1641 N N . LEU A 1 237 ? 2.672 2.258 4.648 1.00 97.69 237 LEU A N 1
ATOM 1642 C CA . LEU A 1 237 ? 1.760 1.692 3.658 1.00 97.69 237 LEU A CA 1
ATOM 1643 C C . LEU A 1 237 ? 0.544 2.606 3.558 1.00 97.69 237 LEU A C 1
ATOM 1645 O O . LEU A 1 237 ? -0.197 2.766 4.526 1.00 97.69 237 LEU A O 1
ATOM 1649 N N . SER A 1 238 ? 0.332 3.200 2.391 1.00 97.88 238 SER A N 1
ATOM 1650 C CA . SER A 1 238 ? -0.792 4.106 2.143 1.00 97.88 238 SER A CA 1
ATOM 1651 C C . SER A 1 238 ? -1.730 3.521 1.104 1.00 97.88 238 SER A C 1
ATOM 1653 O O . SER A 1 238 ? -1.272 2.921 0.134 1.00 97.88 238 SER A O 1
ATOM 1655 N N . VAL A 1 239 ? -3.031 3.737 1.274 1.00 98.25 239 VAL A N 1
ATOM 1656 C CA . VAL A 1 239 ? -4.039 3.398 0.267 1.00 98.25 239 VAL A CA 1
ATOM 1657 C C . VAL A 1 239 ? -4.694 4.670 -0.229 1.00 98.25 239 VAL A C 1
ATOM 1659 O O . VAL A 1 239 ? -5.202 5.467 0.563 1.00 98.25 239 VAL A O 1
ATOM 1662 N N . LEU A 1 240 ? -4.725 4.832 -1.546 1.00 97.38 240 LEU A N 1
ATOM 1663 C CA . LEU A 1 240 ? -5.481 5.869 -2.226 1.00 97.38 240 LEU A CA 1
ATOM 1664 C C . LEU A 1 240 ? -6.501 5.208 -3.150 1.00 97.38 240 LEU A C 1
ATOM 1666 O O . LEU A 1 240 ? -6.180 4.277 -3.879 1.00 97.38 240 LEU A O 1
ATOM 1670 N N . GLU A 1 241 ? -7.736 5.682 -3.139 1.00 96.81 241 GLU A N 1
ATOM 1671 C CA . GLU A 1 241 ? -8.700 5.363 -4.182 1.00 96.81 241 GLU A CA 1
ATOM 1672 C C . GLU A 1 241 ? -8.448 6.273 -5.384 1.00 96.81 241 GLU A C 1
ATOM 1674 O O . GLU A 1 241 ? -8.506 7.497 -5.262 1.00 96.81 241 GLU A O 1
ATOM 1679 N N . LEU A 1 242 ? -8.185 5.668 -6.538 1.00 95.06 242 LEU A N 1
ATOM 1680 C CA . LEU A 1 242 ? -8.000 6.345 -7.811 1.00 95.06 242 LEU A CA 1
ATOM 1681 C C . LEU A 1 242 ? -9.363 6.526 -8.488 1.00 95.06 242 LEU A C 1
ATOM 1683 O O . LEU A 1 242 ? -9.985 5.569 -8.953 1.00 95.06 242 LEU A O 1
ATOM 1687 N N . GLN A 1 243 ? -9.845 7.763 -8.521 1.00 92.31 243 GLN A N 1
ATOM 1688 C CA . GLN A 1 243 ? -11.122 8.117 -9.130 1.00 92.31 243 GLN A CA 1
ATOM 1689 C C . GLN A 1 243 ? -11.061 8.012 -10.662 1.00 92.31 243 GLN A C 1
ATOM 1691 O O . GLN A 1 243 ? -9.997 7.978 -11.282 1.00 92.31 243 GLN A O 1
ATOM 1696 N N . GLY A 1 244 ? -12.231 7.974 -11.307 1.00 85.50 244 GLY A N 1
ATOM 1697 C CA . GLY A 1 244 ? -12.325 7.834 -12.766 1.00 85.50 244 GLY A CA 1
ATOM 1698 C C . GLY A 1 244 ? -11.751 9.012 -13.566 1.00 85.50 244 GLY A C 1
ATOM 1699 O O . GLY A 1 244 ? -11.462 8.851 -14.750 1.00 85.50 244 GLY A O 1
ATOM 1700 N N . ASP A 1 245 ? -11.589 10.175 -12.936 1.00 86.88 245 ASP A N 1
ATOM 1701 C CA . ASP A 1 245 ? -10.916 11.362 -13.478 1.00 86.88 245 ASP A CA 1
ATOM 1702 C C . ASP A 1 245 ? -9.410 11.406 -13.162 1.00 86.88 245 ASP A C 1
ATOM 1704 O O . ASP A 1 245 ? -8.739 12.352 -13.563 1.00 86.88 245 ASP A O 1
ATOM 1708 N N . GLY A 1 246 ? -8.884 10.380 -12.486 1.00 89.75 246 GLY A N 1
ATOM 1709 C CA . GLY A 1 246 ? -7.492 10.267 -12.059 1.00 89.75 246 GLY A CA 1
ATOM 1710 C C . GLY A 1 246 ? -7.188 10.877 -10.695 1.00 89.75 246 GLY A C 1
ATOM 1711 O O . GLY A 1 246 ? -6.064 10.708 -10.230 1.00 89.75 246 GLY A O 1
ATOM 1712 N N . ALA A 1 247 ? -8.144 11.536 -10.034 1.00 93.25 247 ALA A N 1
ATOM 1713 C CA . ALA A 1 247 ? -7.906 12.117 -8.718 1.00 93.25 247 ALA A CA 1
ATOM 1714 C C . ALA A 1 247 ? -7.697 11.034 -7.648 1.00 93.25 247 ALA A C 1
ATOM 1716 O O . ALA A 1 247 ? -8.389 10.011 -7.634 1.00 93.25 247 ALA A O 1
ATOM 1717 N N . PHE A 1 248 ? -6.783 11.272 -6.715 1.00 94.69 248 PHE A N 1
ATOM 1718 C CA . PHE A 1 248 ? -6.556 10.411 -5.567 1.00 94.69 248 PHE A CA 1
ATOM 1719 C C . PHE A 1 248 ? -7.414 10.830 -4.374 1.00 94.69 248 PHE A C 1
ATOM 1721 O O . PHE A 1 248 ? -7.490 11.996 -3.991 1.00 94.69 248 PHE A O 1
ATOM 1728 N N . GLN A 1 249 ? -8.017 9.847 -3.710 1.00 94.50 249 GLN A N 1
ATOM 1729 C CA . GLN A 1 249 ? -8.605 10.014 -2.384 1.00 94.50 249 GLN A CA 1
ATOM 1730 C C . GLN A 1 249 ? -7.889 9.107 -1.399 1.00 94.50 249 GLN A C 1
ATOM 1732 O O . GLN A 1 249 ? -7.984 7.889 -1.503 1.00 94.50 249 GLN A O 1
ATOM 1737 N N . ILE A 1 250 ? -7.201 9.677 -0.414 1.00 94.31 250 ILE A N 1
ATOM 1738 C CA . ILE A 1 250 ? -6.560 8.877 0.633 1.00 94.31 250 ILE A CA 1
ATOM 1739 C C . ILE A 1 250 ? -7.637 8.136 1.423 1.00 94.31 250 ILE A C 1
ATOM 1741 O O . ILE A 1 250 ? -8.584 8.736 1.938 1.00 94.31 250 ILE A O 1
ATOM 1745 N N . ARG A 1 251 ? -7.476 6.819 1.514 1.00 95.25 251 ARG A N 1
ATOM 1746 C CA . ARG A 1 251 ? -8.340 5.922 2.280 1.00 95.25 251 ARG A CA 1
ATOM 1747 C C . ARG A 1 251 ? -7.662 5.404 3.532 1.00 95.25 251 ARG A C 1
ATOM 1749 O O . ARG A 1 251 ? -8.343 5.193 4.532 1.00 95.25 251 ARG A O 1
ATOM 1756 N N . ASP A 1 252 ? -6.344 5.234 3.493 1.00 96.75 252 ASP A N 1
ATOM 1757 C CA . ASP A 1 252 ? -5.611 4.720 4.638 1.00 96.75 252 ASP A CA 1
ATOM 1758 C C . ASP A 1 252 ? -4.137 5.115 4.645 1.00 96.75 252 ASP A C 1
ATOM 1760 O O . ASP A 1 252 ? -3.541 5.369 3.596 1.00 96.75 252 ASP A O 1
ATOM 1764 N N . HIS A 1 253 ? -3.553 5.117 5.839 1.00 96.62 253 HIS A N 1
ATOM 1765 C CA . HIS A 1 253 ? -2.127 5.300 6.054 1.00 96.62 253 HIS A CA 1
ATOM 1766 C C . HIS A 1 253 ? -1.684 4.584 7.331 1.00 96.62 253 HIS A C 1
ATOM 1768 O O . HIS A 1 253 ? -2.083 4.935 8.449 1.00 96.62 253 HIS A O 1
ATOM 1774 N N . LEU A 1 254 ? -0.840 3.576 7.146 1.00 96.88 254 LEU A N 1
ATOM 1775 C CA . LEU A 1 254 ? -0.276 2.738 8.191 1.00 96.88 254 LEU A CA 1
ATOM 1776 C C . LEU A 1 254 ? 1.225 2.990 8.305 1.00 96.88 254 LEU A C 1
ATOM 1778 O O . LEU A 1 254 ? 1.912 3.111 7.294 1.00 96.88 254 LEU A O 1
ATOM 1782 N N . ILE A 1 255 ? 1.726 3.015 9.534 1.00 95.75 255 ILE A N 1
ATOM 1783 C CA . ILE A 1 255 ? 3.146 3.084 9.877 1.00 95.75 255 ILE A CA 1
ATOM 1784 C C . ILE A 1 255 ? 3.554 1.767 10.516 1.00 95.75 255 ILE A C 1
ATOM 1786 O O . ILE A 1 255 ? 2.815 1.201 11.327 1.00 95.75 255 ILE A O 1
ATOM 1790 N N . ASP A 1 256 ? 4.738 1.292 10.152 1.00 95.44 256 ASP A N 1
ATOM 1791 C CA . ASP A 1 256 ? 5.282 0.070 10.713 1.00 95.44 256 ASP A CA 1
ATOM 1792 C C . ASP A 1 256 ? 5.411 0.131 12.245 1.00 95.44 256 ASP A C 1
ATOM 1794 O O . ASP A 1 256 ? 5.709 1.157 12.862 1.00 95.44 256 ASP A O 1
ATOM 1798 N N . SER A 1 257 ? 5.211 -1.025 12.863 1.00 91.94 257 SER A N 1
ATOM 1799 C CA . SER A 1 257 ? 5.571 -1.318 14.235 1.00 91.94 257 SER A CA 1
ATOM 1800 C C . SER A 1 257 ? 6.449 -2.568 14.281 1.00 91.94 257 SER A C 1
ATOM 1802 O O . SER A 1 257 ? 6.455 -3.413 13.387 1.00 91.94 257 SER A O 1
ATOM 1804 N N . ARG A 1 258 ? 7.072 -2.802 15.441 1.00 88.19 258 ARG A N 1
ATOM 1805 C CA . ARG A 1 258 ? 7.849 -4.025 15.714 1.00 88.19 258 ARG A CA 1
ATOM 1806 C C . ARG A 1 258 ? 7.087 -5.345 15.483 1.00 88.19 258 ARG A C 1
ATOM 1808 O O . ARG A 1 258 ? 7.703 -6.413 15.543 1.00 88.19 258 ARG A O 1
ATOM 1815 N N . PHE A 1 259 ? 5.758 -5.296 15.383 1.00 89.31 259 PHE A N 1
ATOM 1816 C CA . PHE A 1 259 ? 4.902 -6.459 15.168 1.00 89.31 259 PHE A CA 1
ATOM 1817 C C . PHE A 1 259 ? 4.481 -6.610 13.710 1.00 89.31 259 PHE A C 1
ATOM 1819 O O . PHE A 1 259 ? 4.323 -7.744 13.270 1.00 89.31 259 PHE A O 1
ATOM 1826 N N . SER A 1 260 ? 4.303 -5.514 12.968 1.00 91.38 260 SER A N 1
ATOM 1827 C CA . SER A 1 260 ? 3.890 -5.601 11.570 1.00 91.38 260 SER A CA 1
ATOM 1828 C C . SER A 1 260 ? 5.024 -6.053 10.658 1.00 91.38 260 SER A C 1
ATOM 1830 O O . SER A 1 260 ? 4.759 -6.902 9.815 1.00 91.38 260 SER A O 1
ATOM 1832 N N . ARG A 1 261 ? 6.269 -5.619 10.896 1.00 90.88 261 ARG A N 1
ATOM 1833 C CA . ARG A 1 261 ? 7.480 -6.081 10.186 1.00 90.88 261 ARG A CA 1
ATOM 1834 C C . ARG A 1 261 ? 7.584 -5.686 8.708 1.00 90.88 261 ARG A C 1
ATOM 1836 O O . ARG A 1 261 ? 7.972 -6.499 7.871 1.00 90.88 261 ARG A O 1
ATOM 1843 N N . PHE A 1 262 ? 7.202 -4.455 8.391 1.00 93.00 262 PHE A N 1
ATOM 1844 C CA . PHE A 1 262 ? 7.413 -3.838 7.081 1.00 93.00 262 PHE A CA 1
ATOM 1845 C C . PHE A 1 262 ? 8.261 -2.557 7.166 1.00 93.00 262 PHE A C 1
ATOM 1847 O O . PHE A 1 262 ? 8.144 -1.677 6.311 1.00 93.00 262 PHE A O 1
ATOM 1854 N N . ALA A 1 263 ? 9.125 -2.422 8.179 1.00 92.44 263 ALA A N 1
ATOM 1855 C CA . ALA A 1 263 ? 9.986 -1.247 8.303 1.00 92.44 263 ALA A CA 1
ATOM 1856 C C . ALA A 1 263 ? 10.894 -1.108 7.074 1.00 92.44 263 ALA A C 1
ATOM 1858 O O . ALA A 1 263 ? 11.402 -2.106 6.562 1.00 92.44 263 ALA A O 1
ATOM 1859 N N . ASP A 1 264 ? 11.133 0.135 6.632 1.00 92.94 264 ASP A N 1
ATOM 1860 C CA . ASP A 1 264 ? 11.933 0.415 5.429 1.00 92.94 264 ASP A CA 1
ATOM 1861 C C . ASP A 1 264 ? 11.461 -0.456 4.250 1.00 92.94 264 ASP A C 1
ATOM 1863 O O . ASP A 1 264 ? 12.201 -1.262 3.684 1.00 92.94 264 ASP A O 1
ATOM 1867 N N . LEU A 1 265 ? 10.157 -0.336 3.978 1.00 94.31 265 LEU A N 1
ATOM 1868 C CA . LEU A 1 265 ? 9.411 -1.141 3.024 1.00 94.31 265 LEU A CA 1
ATOM 1869 C C . LEU A 1 265 ? 10.118 -1.184 1.666 1.00 94.31 265 LEU A C 1
ATOM 1871 O O . LEU A 1 265 ? 10.388 -0.148 1.057 1.00 94.31 265 LEU A O 1
ATOM 1875 N N . GLN A 1 266 ? 10.399 -2.394 1.190 1.00 92.06 266 GLN A N 1
ATOM 1876 C CA . GLN A 1 266 ? 11.177 -2.637 -0.025 1.00 92.06 266 GLN A CA 1
ATOM 1877 C C . GLN A 1 266 ? 10.305 -2.989 -1.225 1.00 92.06 266 GLN A C 1
ATOM 1879 O O . GLN A 1 266 ? 10.610 -2.568 -2.340 1.00 92.06 266 GLN A O 1
ATOM 1884 N N . ASP A 1 267 ? 9.251 -3.775 -0.999 1.00 94.62 267 ASP A N 1
ATOM 1885 C CA . ASP A 1 267 ? 8.321 -4.174 -2.047 1.00 94.62 267 ASP A CA 1
ATOM 1886 C C . ASP A 1 267 ? 6.944 -4.544 -1.484 1.00 94.62 267 ASP A C 1
ATOM 1888 O O . ASP A 1 267 ? 6.805 -4.850 -0.291 1.00 94.62 267 ASP A O 1
ATOM 1892 N N . ILE A 1 268 ? 5.939 -4.551 -2.358 1.00 97.25 268 ILE A N 1
ATOM 1893 C CA . ILE A 1 268 ? 4.583 -5.026 -2.065 1.00 97.25 268 ILE A CA 1
ATOM 1894 C C . ILE A 1 268 ? 4.101 -5.961 -3.168 1.00 97.25 268 ILE A C 1
ATOM 1896 O O . ILE A 1 268 ? 4.478 -5.827 -4.322 1.00 97.25 268 ILE A O 1
ATOM 1900 N N . ALA A 1 269 ? 3.231 -6.899 -2.813 1.00 97.25 269 ALA A N 1
ATOM 1901 C CA . ALA A 1 269 ? 2.497 -7.705 -3.777 1.00 97.25 269 ALA A CA 1
ATOM 1902 C C . ALA A 1 269 ? 1.012 -7.693 -3.424 1.00 97.25 269 ALA A C 1
ATOM 1904 O O . ALA A 1 269 ? 0.641 -7.825 -2.254 1.00 97.25 269 ALA A O 1
ATOM 1905 N N . VAL A 1 270 ? 0.160 -7.558 -4.437 1.00 97.81 270 VAL A N 1
ATOM 1906 C CA . VAL A 1 270 ? -1.292 -7.478 -4.267 1.00 97.81 270 VAL A CA 1
ATOM 1907 C C . VAL A 1 270 ? -1.954 -8.584 -5.069 1.00 97.81 270 VAL A C 1
ATOM 1909 O O . VAL A 1 270 ? -1.622 -8.825 -6.227 1.00 97.81 270 VAL A O 1
ATOM 1912 N N . THR A 1 271 ? -2.910 -9.276 -4.459 1.00 96.00 271 THR A N 1
ATOM 1913 C CA . THR A 1 271 ? -3.707 -10.278 -5.164 1.00 96.00 271 THR A CA 1
ATOM 1914 C C . THR A 1 271 ? -5.138 -10.301 -4.662 1.00 96.00 271 THR A C 1
ATOM 1916 O O . THR A 1 271 ? -5.433 -9.825 -3.568 1.00 96.00 271 THR A O 1
ATOM 1919 N N . GLN A 1 272 ? -6.035 -10.899 -5.439 1.00 95.62 272 GLN A N 1
ATOM 1920 C CA . GLN A 1 272 ? -7.428 -11.068 -5.053 1.00 95.62 272 GLN A CA 1
ATOM 1921 C C . GLN A 1 272 ? -7.834 -12.542 -5.109 1.00 95.62 272 GLN A C 1
ATOM 1923 O O . GLN A 1 272 ? -7.611 -13.222 -6.110 1.00 95.62 272 GLN A O 1
ATOM 1928 N N . VAL A 1 273 ? -8.485 -13.022 -4.048 1.00 95.69 273 VAL A N 1
ATOM 1929 C CA . VAL A 1 273 ? -9.011 -14.387 -3.927 1.00 95.69 273 VAL A CA 1
ATOM 1930 C C . VAL A 1 273 ? -10.467 -14.322 -3.496 1.00 95.69 273 VAL A C 1
ATOM 1932 O O . VAL A 1 273 ? -10.789 -13.720 -2.479 1.00 95.69 273 VAL A O 1
ATOM 1935 N N . ALA A 1 274 ? -11.365 -14.912 -4.289 1.00 93.12 274 ALA A N 1
ATOM 1936 C CA . ALA A 1 274 ? -12.807 -14.946 -4.004 1.00 93.12 274 ALA A CA 1
ATOM 1937 C C . ALA A 1 274 ? -13.437 -13.566 -3.678 1.00 93.12 274 ALA A C 1
ATOM 1939 O O . ALA A 1 274 ? -14.428 -13.472 -2.960 1.00 93.12 274 ALA A O 1
ATOM 1940 N N . GLY A 1 275 ? -12.880 -12.481 -4.230 1.00 93.88 275 GLY A N 1
ATOM 1941 C CA . GLY A 1 275 ? -13.325 -11.105 -3.979 1.00 93.88 275 GLY A CA 1
ATOM 1942 C C . GLY A 1 275 ? -12.609 -10.399 -2.821 1.00 93.88 275 GLY A C 1
ATOM 1943 O O . GLY A 1 275 ? -12.615 -9.169 -2.790 1.00 93.88 275 GLY A O 1
ATOM 1944 N N . GLN A 1 276 ? -11.936 -11.132 -1.930 1.00 97.00 276 GLN A N 1
ATOM 1945 C CA . GLN A 1 276 ? -11.071 -10.570 -0.889 1.00 97.00 276 GLN A CA 1
ATOM 1946 C C . GLN A 1 276 ? -9.709 -10.196 -1.473 1.00 97.00 276 GLN A C 1
ATOM 1948 O O . GLN A 1 276 ? -9.147 -10.944 -2.271 1.00 97.00 276 GLN A O 1
ATOM 1953 N N . VAL A 1 277 ? -9.185 -9.034 -1.094 1.00 98.25 277 VAL A N 1
ATOM 1954 C CA . VAL A 1 277 ? -7.904 -8.521 -1.590 1.00 98.25 277 VAL A CA 1
ATOM 1955 C C . VAL A 1 277 ? -6.860 -8.670 -0.501 1.00 98.25 277 VAL A C 1
ATOM 1957 O O . VAL A 1 277 ? -7.065 -8.185 0.604 1.00 98.25 277 VAL A O 1
ATOM 1960 N N . PHE A 1 278 ? -5.734 -9.283 -0.837 1.00 98.38 278 PHE A N 1
ATOM 1961 C CA . PHE A 1 278 ? -4.604 -9.490 0.053 1.00 98.38 278 PHE A CA 1
ATOM 1962 C C . PHE A 1 278 ? -3.424 -8.642 -0.394 1.00 98.38 278 PHE A C 1
ATOM 1964 O O . PHE A 1 278 ? -3.101 -8.586 -1.582 1.00 98.38 278 PHE A O 1
ATOM 1971 N N . VAL A 1 279 ? -2.777 -8.013 0.577 1.00 98.69 279 VAL A N 1
ATOM 1972 C CA . VAL A 1 279 ? -1.568 -7.216 0.397 1.00 98.69 279 VAL A CA 1
ATOM 1973 C C . VAL A 1 279 ? -0.466 -7.860 1.216 1.00 98.69 279 VAL A C 1
ATOM 1975 O O . VAL A 1 279 ? -0.626 -8.097 2.414 1.00 98.69 279 VAL A O 1
ATOM 1978 N N . VAL A 1 280 ? 0.648 -8.151 0.561 1.00 98.25 280 VAL A N 1
ATOM 1979 C CA . VAL A 1 280 ? 1.865 -8.645 1.195 1.00 98.25 280 VAL A CA 1
ATOM 1980 C C . VAL A 1 280 ? 2.896 -7.534 1.141 1.00 98.25 280 VAL A C 1
ATOM 1982 O O . VAL A 1 280 ? 3.169 -7.018 0.061 1.00 98.25 280 VAL A O 1
ATOM 1985 N N . ALA A 1 281 ? 3.466 -7.172 2.284 1.00 97.12 281 ALA A N 1
ATOM 1986 C CA . ALA A 1 281 ? 4.497 -6.144 2.377 1.00 97.12 281 ALA A CA 1
ATOM 1987 C C . ALA A 1 281 ? 5.788 -6.731 2.942 1.00 97.12 281 ALA A C 1
ATOM 1989 O O . ALA A 1 281 ? 5.747 -7.495 3.908 1.00 97.12 281 ALA A O 1
ATOM 1990 N N . GLY A 1 282 ? 6.921 -6.388 2.328 1.00 94.31 282 GLY A N 1
ATOM 1991 C CA . GLY A 1 282 ? 8.245 -6.817 2.770 1.00 94.31 282 GLY A CA 1
ATOM 1992 C C . GLY A 1 282 ? 9.098 -5.648 3.227 1.00 94.31 282 GLY A C 1
ATOM 1993 O O . GLY A 1 282 ? 9.346 -4.725 2.449 1.00 94.31 282 GLY A O 1
ATOM 1994 N N . GLY A 1 283 ? 9.557 -5.708 4.475 1.00 89.62 283 GLY A N 1
ATOM 1995 C CA . GLY A 1 283 ? 10.479 -4.738 5.062 1.00 89.62 283 GLY A CA 1
ATOM 1996 C C . GLY A 1 283 ? 11.941 -5.169 4.982 1.00 89.62 283 GLY A C 1
ATOM 1997 O O . GLY A 1 283 ? 12.265 -6.323 4.682 1.00 89.62 283 GLY A O 1
ATOM 1998 N N . SER A 1 284 ? 12.843 -4.239 5.296 1.00 87.25 284 SER A N 1
ATOM 1999 C CA . SER A 1 284 ? 14.254 -4.556 5.554 1.00 87.25 284 SER A CA 1
ATOM 2000 C C . SER A 1 284 ? 14.529 -4.950 7.009 1.00 87.25 284 SER A C 1
ATOM 2002 O O . SER A 1 284 ? 15.649 -5.339 7.329 1.00 87.25 284 SER A O 1
ATOM 2004 N N . ASP A 1 285 ? 13.515 -4.942 7.881 1.00 85.31 285 ASP A N 1
ATOM 2005 C CA . ASP A 1 285 ? 13.565 -5.518 9.234 1.00 85.31 285 ASP A CA 1
ATOM 2006 C C . ASP A 1 285 ? 13.276 -7.033 9.264 1.00 85.31 285 ASP A C 1
ATOM 2008 O O . ASP A 1 285 ? 12.807 -7.596 10.263 1.00 85.31 285 ASP A O 1
ATOM 2012 N N . ASP A 1 286 ? 13.628 -7.686 8.154 1.00 83.12 286 ASP A N 1
ATOM 2013 C CA . ASP A 1 286 ? 13.650 -9.128 7.947 1.00 83.12 286 ASP A CA 1
ATOM 2014 C C . ASP A 1 286 ? 12.286 -9.801 8.178 1.00 83.12 286 ASP A C 1
ATOM 2016 O O . ASP A 1 286 ? 12.202 -10.874 8.787 1.00 83.12 286 ASP A O 1
ATOM 2020 N N . GLY A 1 287 ? 11.198 -9.179 7.713 1.00 87.81 287 GLY A N 1
ATOM 2021 C CA . GLY A 1 287 ? 9.855 -9.734 7.846 1.00 87.81 287 GLY A CA 1
ATOM 2022 C C . GLY A 1 287 ? 8.924 -9.498 6.663 1.00 87.81 287 GLY A C 1
ATOM 2023 O O . GLY A 1 287 ? 9.193 -8.718 5.749 1.00 87.81 287 GLY A O 1
ATOM 2024 N N . LEU A 1 288 ? 7.834 -10.264 6.689 1.00 93.62 288 LEU A N 1
ATOM 2025 C CA . LEU A 1 288 ? 6.712 -10.175 5.765 1.00 93.62 288 LEU A CA 1
ATOM 2026 C C . LEU A 1 288 ? 5.432 -9.956 6.549 1.00 93.62 288 LEU A C 1
ATOM 2028 O O . LEU A 1 288 ? 5.178 -10.669 7.522 1.00 93.62 288 LEU A O 1
ATOM 2032 N N . SER A 1 289 ? 4.604 -9.043 6.067 1.00 96.00 289 SER A N 1
ATOM 2033 C CA . SER A 1 289 ? 3.284 -8.749 6.615 1.00 96.00 289 SER A CA 1
ATOM 2034 C C . SER A 1 289 ? 2.211 -9.164 5.624 1.00 96.00 289 SER A C 1
ATOM 2036 O O . SER A 1 289 ? 2.344 -8.915 4.428 1.00 96.00 289 SER A O 1
ATOM 2038 N N . LEU A 1 290 ? 1.127 -9.743 6.125 1.00 98.00 290 LEU A N 1
ATOM 2039 C CA . LEU A 1 290 ? -0.094 -10.016 5.381 1.00 98.00 290 LEU A CA 1
ATOM 2040 C C . LEU A 1 290 ? -1.198 -9.086 5.881 1.00 98.00 290 LEU A C 1
ATOM 2042 O O . LEU A 1 290 ? -1.495 -9.049 7.077 1.00 98.00 290 LEU A O 1
ATOM 2046 N N . LEU A 1 291 ? -1.832 -8.374 4.958 1.00 98.56 291 LEU A N 1
ATOM 2047 C CA . LEU A 1 291 ? -2.975 -7.506 5.208 1.00 98.56 291 LEU A CA 1
ATOM 2048 C C . LEU A 1 291 ? -4.111 -7.841 4.237 1.00 98.56 291 LEU A C 1
ATOM 2050 O O . LEU A 1 291 ? -3.877 -8.404 3.167 1.00 98.56 291 LEU A O 1
ATOM 2054 N N . THR A 1 292 ? -5.338 -7.468 4.592 1.00 98.38 292 THR A N 1
ATOM 2055 C CA . THR A 1 292 ? -6.487 -7.473 3.676 1.00 98.38 292 THR A CA 1
ATOM 2056 C C . THR A 1 292 ? -6.991 -6.058 3.434 1.00 98.38 292 THR A C 1
ATOM 2058 O O . THR A 1 292 ? -6.986 -5.236 4.351 1.00 98.38 292 THR A O 1
ATOM 2061 N N . LEU A 1 293 ? -7.411 -5.764 2.204 1.00 98.62 293 LEU A N 1
ATOM 2062 C CA . LEU A 1 293 ? -7.989 -4.477 1.825 1.00 98.62 293 LEU A CA 1
ATOM 2063 C C . LEU A 1 293 ? -9.519 -4.543 1.890 1.00 98.62 293 LEU A C 1
ATOM 2065 O O . LEU A 1 293 ? -10.171 -5.284 1.141 1.00 98.62 293 LEU A O 1
ATOM 2069 N N . LEU A 1 294 ? -10.085 -3.731 2.779 1.00 97.75 294 LEU A N 1
ATOM 2070 C CA . LEU A 1 294 ? -11.520 -3.588 2.975 1.00 97.75 294 LEU A CA 1
ATOM 2071 C C . LEU A 1 294 ? -12.187 -2.798 1.834 1.00 97.75 294 LEU A C 1
ATOM 2073 O O . LEU A 1 294 ? -11.534 -2.009 1.149 1.00 97.75 294 LEU A O 1
ATOM 2077 N N . PRO A 1 295 ? -13.515 -2.937 1.653 1.00 95.75 295 PRO A N 1
ATOM 2078 C CA . PRO A 1 295 ? -14.278 -2.166 0.671 1.00 95.75 295 PRO A CA 1
ATOM 2079 C C . PRO A 1 295 ? -14.214 -0.644 0.829 1.00 95.75 295 PRO A C 1
ATOM 2081 O O . PRO A 1 295 ? -14.428 0.065 -0.149 1.00 95.75 295 PRO A O 1
ATOM 2084 N N . ASP A 1 296 ? -13.947 -0.143 2.037 1.00 93.81 296 ASP A N 1
ATOM 2085 C CA . ASP A 1 296 ? -13.780 1.288 2.326 1.00 93.81 296 ASP A CA 1
ATOM 2086 C C . ASP A 1 296 ? -12.347 1.794 2.064 1.00 93.81 296 ASP A C 1
ATOM 2088 O O . ASP A 1 296 ? -12.066 2.977 2.250 1.00 93.81 296 ASP A O 1
ATOM 2092 N N . GLY A 1 297 ? -11.448 0.915 1.608 1.00 96.44 297 GLY A N 1
ATOM 2093 C CA . GLY A 1 297 ? -10.057 1.224 1.300 1.00 96.44 297 GLY A CA 1
ATOM 2094 C C . GLY A 1 297 ? -9.101 1.127 2.491 1.00 96.44 297 GLY A C 1
ATOM 2095 O O . GLY A 1 297 ? -7.924 1.444 2.332 1.00 96.44 297 GLY A O 1
ATOM 2096 N N . ARG A 1 298 ? -9.561 0.679 3.666 1.00 96.94 298 ARG A N 1
ATOM 2097 C CA . ARG A 1 298 ? -8.682 0.433 4.818 1.00 96.94 298 ARG A CA 1
ATOM 2098 C C . ARG A 1 298 ? -7.971 -0.912 4.710 1.00 96.94 298 ARG A C 1
ATOM 2100 O O . ARG A 1 298 ? -8.571 -1.915 4.331 1.00 96.94 298 ARG A O 1
ATOM 2107 N N . LEU A 1 299 ? -6.702 -0.946 5.100 1.00 98.25 299 LEU A N 1
ATOM 2108 C CA . LEU A 1 299 ? -5.934 -2.169 5.291 1.00 98.25 299 LEU A CA 1
ATOM 2109 C C . LEU A 1 299 ? -6.119 -2.686 6.714 1.00 98.25 299 LEU A C 1
ATOM 2111 O O . LEU A 1 299 ? -6.041 -1.924 7.680 1.00 98.25 299 LEU A O 1
ATOM 2115 N N . ILE A 1 300 ? -6.335 -3.991 6.836 1.00 97.69 300 ILE A N 1
ATOM 2116 C CA . ILE A 1 300 ? -6.439 -4.703 8.109 1.00 97.69 300 ILE A CA 1
ATOM 2117 C C . ILE A 1 300 ? -5.305 -5.708 8.196 1.00 97.69 300 ILE A C 1
ATOM 2119 O O . ILE A 1 300 ? -5.119 -6.533 7.301 1.00 97.69 300 ILE A O 1
ATOM 2123 N N . TYR A 1 301 ? -4.542 -5.623 9.279 1.00 97.56 301 TYR A N 1
ATOM 2124 C CA . TYR A 1 301 ? -3.424 -6.513 9.543 1.00 97.56 301 TYR A CA 1
ATOM 2125 C C . TYR A 1 301 ? -3.921 -7.920 9.887 1.00 97.56 301 TYR A C 1
ATOM 2127 O O . TYR A 1 301 ? -4.729 -8.101 10.797 1.00 97.56 301 TYR A O 1
ATOM 2135 N N . LEU A 1 302 ? -3.415 -8.926 9.171 1.00 97.06 302 LEU A N 1
ATOM 2136 C CA . LEU A 1 302 ? -3.776 -10.324 9.387 1.00 97.06 302 LEU A CA 1
ATOM 2137 C C . LEU A 1 302 ? -2.674 -11.079 10.114 1.00 97.06 302 LEU A C 1
ATOM 2139 O O . LEU A 1 302 ? -2.961 -11.737 11.113 1.00 97.06 302 LEU A O 1
ATOM 2143 N N . ASP A 1 303 ? -1.437 -10.996 9.635 1.00 96.25 303 ASP A N 1
ATOM 2144 C CA . ASP A 1 303 ? -0.329 -11.778 10.178 1.00 96.25 303 ASP A CA 1
ATOM 2145 C C . ASP A 1 303 ? 1.027 -11.179 9.795 1.00 96.25 303 ASP A C 1
ATOM 2147 O O . ASP A 1 303 ? 1.127 -10.399 8.845 1.00 96.25 303 ASP A O 1
ATOM 2151 N N . SER A 1 304 ? 2.080 -11.584 10.497 1.00 94.50 304 SER A N 1
ATOM 2152 C CA . SER A 1 304 ? 3.456 -11.329 10.087 1.00 94.50 304 SER A CA 1
ATOM 2153 C C . SER A 1 304 ? 4.352 -12.511 10.416 1.00 94.50 304 SER A C 1
ATOM 2155 O O . SER A 1 304 ? 4.152 -13.242 11.388 1.00 94.50 304 SER A O 1
ATOM 2157 N N . ILE A 1 305 ? 5.384 -12.693 9.600 1.00 91.62 305 ILE A N 1
ATOM 2158 C CA . ILE A 1 305 ? 6.438 -13.667 9.852 1.00 91.62 305 ILE A CA 1
ATOM 2159 C C . ILE A 1 305 ? 7.782 -12.950 9.873 1.00 91.62 305 ILE A C 1
ATOM 2161 O O . ILE A 1 305 ? 8.099 -12.151 8.996 1.00 91.62 305 ILE A O 1
ATOM 2165 N N . ALA A 1 306 ? 8.568 -13.239 10.906 1.00 86.50 306 ALA A N 1
ATOM 2166 C CA . ALA A 1 306 ? 9.921 -12.732 11.057 1.00 86.50 306 ALA A CA 1
ATOM 2167 C C . ALA A 1 306 ? 10.943 -13.772 10.593 1.00 86.50 306 ALA A C 1
ATOM 2169 O O . ALA A 1 306 ? 10.718 -14.981 10.704 1.00 86.50 306 ALA A O 1
ATOM 2170 N N . SER A 1 307 ? 12.098 -13.290 10.151 1.00 82.50 307 SER A N 1
ATOM 2171 C CA . SER A 1 307 ? 13.242 -14.115 9.792 1.00 82.50 307 SER A CA 1
ATOM 2172 C C . SER A 1 307 ? 13.706 -14.996 10.956 1.00 82.50 307 SER A C 1
ATOM 2174 O O . SER A 1 307 ? 13.814 -14.562 12.108 1.00 82.50 307 SER A O 1
ATOM 2176 N N . THR A 1 308 ? 13.981 -16.267 10.653 1.00 81.25 308 THR A N 1
ATOM 2177 C CA . THR A 1 308 ? 14.535 -17.255 11.595 1.00 81.25 308 THR A CA 1
ATOM 2178 C C . THR A 1 308 ? 15.612 -18.106 10.918 1.00 81.25 308 THR A C 1
ATOM 2180 O O . THR A 1 308 ? 15.692 -18.152 9.693 1.00 81.25 308 THR A O 1
ATOM 2183 N N . ASP A 1 309 ? 16.409 -18.853 11.694 1.00 67.19 309 ASP A N 1
ATOM 2184 C CA . ASP A 1 309 ? 17.527 -19.677 11.190 1.00 67.19 309 ASP A CA 1
ATOM 2185 C C . ASP A 1 309 ? 17.135 -20.768 10.158 1.00 67.19 309 ASP A C 1
ATOM 2187 O O . ASP A 1 309 ? 18.018 -21.377 9.554 1.00 67.19 309 ASP A O 1
ATOM 2191 N N . GLY A 1 310 ? 15.838 -21.014 9.922 1.00 64.31 310 GLY A N 1
ATOM 2192 C CA . GLY A 1 310 ? 15.321 -21.906 8.868 1.00 64.31 310 GLY A CA 1
ATOM 2193 C C . GLY A 1 310 ? 14.399 -21.241 7.835 1.00 64.31 310 GLY A C 1
ATOM 2194 O O . GLY A 1 310 ? 13.995 -21.903 6.883 1.00 64.31 310 GLY A O 1
ATOM 2195 N N . ALA A 1 311 ? 14.080 -19.959 8.015 1.00 74.81 311 ALA A N 1
ATOM 2196 C CA . ALA A 1 311 ? 13.179 -19.165 7.181 1.00 74.81 311 ALA A CA 1
ATOM 2197 C C . ALA A 1 311 ? 13.726 -17.734 7.092 1.00 74.81 311 ALA A C 1
ATOM 2199 O O . ALA A 1 311 ? 13.125 -16.792 7.607 1.00 74.81 311 ALA A O 1
ATOM 2200 N N . ARG A 1 312 ? 14.935 -17.587 6.537 1.00 82.69 312 ARG A N 1
ATOM 2201 C CA . ARG A 1 312 ? 15.610 -16.288 6.480 1.00 82.69 312 ARG A CA 1
ATOM 2202 C C . ARG A 1 312 ? 14.967 -15.407 5.417 1.00 82.69 312 ARG A C 1
ATOM 2204 O O . ARG A 1 312 ? 14.928 -15.777 4.242 1.00 82.69 312 ARG A O 1
ATOM 2211 N N . LEU A 1 313 ? 14.491 -14.244 5.846 1.00 85.50 313 LEU A N 1
ATOM 2212 C CA . LEU A 1 313 ? 13.850 -13.231 5.002 1.00 85.50 313 LEU A CA 1
ATOM 2213 C C . LEU A 1 313 ? 14.702 -11.961 4.895 1.00 85.50 313 LEU A C 1
ATOM 2215 O O . LEU A 1 313 ? 14.183 -10.893 4.593 1.00 85.50 313 LEU A O 1
ATOM 2219 N N . ASP A 1 314 ? 16.009 -12.078 5.144 1.00 80.12 314 ASP A N 1
ATOM 2220 C CA . ASP A 1 314 ? 16.834 -10.902 5.391 1.00 80.12 314 ASP A CA 1
ATOM 2221 C C . ASP A 1 314 ? 16.989 -10.015 4.151 1.00 80.12 314 ASP A C 1
ATOM 2223 O O . ASP A 1 314 ? 17.545 -10.439 3.123 1.00 80.12 314 ASP A O 1
ATOM 2227 N N . GLY A 1 315 ? 16.509 -8.775 4.275 1.00 78.56 315 GLY A N 1
ATOM 2228 C CA . GLY A 1 315 ? 16.474 -7.780 3.206 1.00 78.56 315 GLY A CA 1
ATOM 2229 C C . GLY A 1 315 ? 15.701 -8.254 1.976 1.00 78.56 315 GLY A C 1
ATOM 2230 O O . GLY A 1 315 ? 16.307 -8.628 0.968 1.00 78.56 315 GLY A O 1
ATOM 2231 N N . ILE A 1 316 ? 14.371 -8.237 2.034 1.00 88.31 316 ILE A N 1
ATOM 2232 C CA . ILE A 1 316 ? 13.517 -8.542 0.879 1.00 88.31 316 ILE A CA 1
ATOM 2233 C C . ILE A 1 316 ? 13.810 -7.539 -0.238 1.00 88.31 316 ILE A C 1
ATOM 2235 O O . ILE A 1 316 ? 13.818 -6.336 -0.013 1.00 88.31 316 ILE A O 1
ATOM 2239 N N . THR A 1 317 ? 14.101 -8.021 -1.444 1.00 86.81 317 THR A N 1
ATOM 2240 C CA . THR A 1 317 ? 14.368 -7.157 -2.607 1.00 86.81 317 THR A CA 1
ATOM 2241 C C . THR A 1 317 ? 13.210 -7.107 -3.576 1.00 86.81 317 THR A C 1
ATOM 2243 O O . THR A 1 317 ? 13.062 -6.101 -4.271 1.00 86.81 317 THR A O 1
ATOM 2246 N N . ARG A 1 318 ? 12.452 -8.204 -3.665 1.00 92.50 318 ARG A N 1
ATOM 2247 C CA . ARG A 1 318 ? 11.279 -8.335 -4.521 1.00 92.50 318 ARG A CA 1
ATOM 2248 C C . ARG A 1 318 ? 10.257 -9.292 -3.963 1.00 92.50 318 ARG A C 1
ATOM 2250 O O . ARG A 1 318 ? 10.639 -10.307 -3.374 1.00 92.50 318 ARG A O 1
ATOM 2257 N N . LEU A 1 319 ? 8.997 -9.009 -4.257 1.00 94.38 319 LEU A N 1
ATOM 2258 C CA . LEU A 1 319 ? 7.850 -9.830 -3.930 1.00 94.38 319 LEU A CA 1
ATOM 2259 C C . LEU A 1 319 ? 6.960 -10.040 -5.143 1.00 94.38 319 LEU A C 1
ATOM 2261 O O . LEU A 1 319 ? 6.781 -9.179 -5.990 1.00 94.38 319 LEU A O 1
ATOM 2265 N N . THR A 1 320 ? 6.362 -11.217 -5.202 1.00 96.06 320 THR A N 1
ATOM 2266 C CA . THR A 1 320 ? 5.203 -11.457 -6.051 1.00 96.06 320 THR A CA 1
ATOM 2267 C C . THR A 1 320 ? 4.302 -12.466 -5.362 1.00 96.06 320 THR A C 1
ATOM 2269 O O . THR A 1 320 ? 4.775 -13.323 -4.604 1.00 96.06 320 THR A O 1
ATOM 2272 N N . ALA A 1 321 ? 3.001 -12.346 -5.596 1.00 96.75 321 ALA A N 1
ATOM 2273 C CA . ALA A 1 321 ? 2.006 -13.201 -4.985 1.00 96.75 321 ALA A CA 1
ATOM 2274 C C . ALA A 1 321 ? 0.955 -13.627 -6.012 1.00 96.75 321 ALA A C 1
ATOM 2276 O O . ALA A 1 321 ? 0.525 -12.837 -6.851 1.00 96.75 321 ALA A O 1
ATOM 2277 N N . VAL A 1 322 ? 0.536 -14.887 -5.944 1.00 96.00 322 VAL A N 1
ATOM 2278 C CA . VAL A 1 322 ? -0.456 -15.466 -6.854 1.00 96.00 322 VAL A CA 1
ATOM 2279 C C . VAL A 1 322 ? -1.347 -16.438 -6.100 1.00 96.00 322 VAL A C 1
ATOM 2281 O O . VAL A 1 322 ? -0.891 -17.183 -5.236 1.00 96.00 322 VAL A O 1
ATOM 2284 N N . HIS A 1 323 ? -2.629 -16.468 -6.439 1.00 95.62 323 HIS A N 1
ATOM 2285 C CA . HIS A 1 323 ? -3.527 -17.496 -5.940 1.00 95.62 323 HIS A CA 1
ATOM 2286 C C . HIS A 1 323 ? -3.436 -18.757 -6.803 1.00 95.62 323 HIS A C 1
ATOM 2288 O O . HIS A 1 323 ? -3.836 -18.744 -7.968 1.00 95.62 323 HIS A O 1
ATOM 2294 N N . ALA A 1 324 ? -2.922 -19.843 -6.227 1.00 94.62 324 ALA A N 1
ATOM 2295 C CA . ALA A 1 324 ? -2.794 -21.133 -6.893 1.00 94.62 324 ALA A CA 1
ATOM 2296 C C . ALA A 1 324 ? -2.744 -22.287 -5.879 1.00 94.62 324 ALA A C 1
ATOM 2298 O O . ALA A 1 324 ? -2.183 -22.156 -4.792 1.00 94.62 324 ALA A O 1
ATOM 2299 N N . GLN A 1 325 ? -3.275 -23.451 -6.273 1.00 91.88 325 GLN A N 1
ATOM 2300 C CA . GLN A 1 325 ? -3.318 -24.664 -5.438 1.00 91.88 325 GLN A CA 1
ATOM 2301 C C . GLN A 1 325 ? -4.014 -24.442 -4.080 1.00 91.88 325 GLN A C 1
ATOM 2303 O O . GLN A 1 325 ? -3.493 -24.844 -3.044 1.00 91.88 325 GLN A O 1
ATOM 2308 N N . ASP A 1 326 ? -5.171 -23.767 -4.092 1.00 91.94 326 ASP A N 1
ATOM 2309 C CA . ASP A 1 326 ? -5.967 -23.427 -2.899 1.00 91.94 326 ASP A CA 1
ATOM 2310 C C . ASP A 1 326 ? -5.177 -22.662 -1.819 1.00 91.94 326 ASP A C 1
ATOM 2312 O O . ASP A 1 326 ? -5.449 -22.770 -0.620 1.00 91.94 326 ASP A O 1
ATOM 2316 N N . ALA A 1 327 ? -4.180 -21.881 -2.238 1.00 96.06 327 ALA A N 1
ATOM 2317 C CA . ALA A 1 327 ? -3.371 -21.047 -1.367 1.00 96.06 327 ALA A CA 1
ATOM 2318 C C . ALA A 1 327 ? -2.936 -19.759 -2.072 1.00 96.06 327 ALA A C 1
ATOM 2320 O O . ALA A 1 327 ? -2.799 -19.693 -3.296 1.00 96.06 327 ALA A O 1
ATOM 2321 N N . LEU A 1 328 ? -2.689 -18.730 -1.273 1.00 97.00 328 LEU A N 1
ATOM 2322 C CA . LEU A 1 328 ? -1.929 -17.569 -1.700 1.00 97.00 328 LEU A CA 1
ATOM 2323 C C . LEU A 1 328 ? -0.449 -17.938 -1.655 1.00 97.00 328 LEU A C 1
ATOM 2325 O O . LEU A 1 328 ? 0.101 -18.110 -0.574 1.00 97.00 328 LEU A O 1
ATOM 2329 N N . GLN A 1 329 ? 0.172 -18.081 -2.819 1.00 97.44 329 GLN A N 1
ATOM 2330 C CA . GLN A 1 329 ? 1.592 -18.369 -2.981 1.00 97.44 329 GLN A CA 1
ATOM 2331 C C . GLN A 1 329 ? 2.364 -17.058 -3.022 1.00 97.44 329 GLN A C 1
ATOM 2333 O O . GLN A 1 329 ? 2.004 -16.162 -3.783 1.00 97.44 329 GLN A O 1
ATOM 2338 N N . ILE A 1 330 ? 3.422 -16.950 -2.228 1.00 97.31 330 ILE A N 1
ATOM 2339 C CA . ILE A 1 330 ? 4.238 -15.745 -2.089 1.00 97.31 330 ILE A CA 1
ATOM 2340 C C . ILE A 1 330 ? 5.685 -16.123 -2.372 1.00 97.31 330 ILE A C 1
ATOM 2342 O O . ILE A 1 330 ? 6.231 -17.051 -1.769 1.00 97.31 330 ILE A O 1
ATOM 2346 N N . PHE A 1 331 ? 6.320 -15.389 -3.279 1.00 96.19 331 PHE A N 1
ATOM 2347 C CA . PHE A 1 331 ? 7.712 -15.602 -3.651 1.00 96.19 331 PHE A CA 1
ATOM 2348 C C . PHE A 1 331 ? 8.514 -14.339 -3.370 1.00 96.19 331 PHE A C 1
ATOM 2350 O O . PHE A 1 331 ? 8.230 -13.280 -3.926 1.00 96.19 331 PHE A O 1
ATOM 2357 N N . ALA A 1 332 ? 9.528 -14.473 -2.519 1.00 94.75 332 ALA A N 1
ATOM 2358 C CA . ALA A 1 332 ? 10.390 -13.379 -2.111 1.00 94.75 332 ALA A CA 1
ATOM 2359 C C . ALA A 1 332 ? 11.834 -13.604 -2.569 1.00 94.75 332 ALA A C 1
ATOM 2361 O O . ALA A 1 332 ? 12.448 -14.640 -2.291 1.00 94.75 332 ALA A O 1
ATOM 2362 N N . ALA A 1 333 ? 12.401 -12.611 -3.248 1.00 92.50 333 ALA A N 1
ATOM 2363 C CA . ALA A 1 333 ? 13.844 -12.498 -3.414 1.00 92.50 333 ALA A CA 1
ATOM 2364 C C . ALA A 1 333 ? 14.434 -11.776 -2.194 1.00 92.50 333 ALA A C 1
ATOM 2366 O O . ALA A 1 333 ? 13.828 -10.850 -1.661 1.00 92.50 333 ALA A O 1
ATOM 2367 N N . THR A 1 334 ? 15.612 -12.204 -1.742 1.00 89.38 334 THR A N 1
ATOM 2368 C CA . THR A 1 334 ? 16.263 -11.680 -0.527 1.00 89.38 334 THR A CA 1
ATOM 2369 C C . THR A 1 334 ? 17.721 -11.330 -0.799 1.00 89.38 334 THR A C 1
ATOM 2371 O O . THR A 1 334 ? 18.358 -11.971 -1.638 1.00 89.38 334 THR A O 1
ATOM 2374 N N . GLN A 1 335 ? 18.281 -10.367 -0.066 1.00 82.38 335 GLN A N 1
ATOM 2375 C CA . GLN A 1 335 ? 19.691 -9.980 -0.182 1.00 82.38 335 GLN A CA 1
ATOM 2376 C C . GLN A 1 335 ? 20.633 -10.975 0.500 1.00 82.38 335 GLN A C 1
ATOM 2378 O O . GLN A 1 335 ? 21.707 -11.260 -0.035 1.00 82.38 335 GLN A O 1
ATOM 2383 N N . GLY A 1 336 ? 20.260 -11.459 1.689 1.00 78.31 336 GLY A N 1
ATOM 2384 C CA . GLY A 1 336 ? 21.165 -12.225 2.553 1.00 78.31 336 GLY A CA 1
ATOM 2385 C C . GLY A 1 336 ? 21.418 -13.659 2.086 1.00 78.31 336 GLY A C 1
ATOM 2386 O O . GLY A 1 336 ? 22.547 -14.145 2.155 1.00 78.31 336 GLY A O 1
ATOM 2387 N N . ASP A 1 337 ? 20.377 -14.307 1.565 1.00 85.69 337 ASP A N 1
ATOM 2388 C CA . ASP A 1 337 ? 20.364 -15.738 1.272 1.00 85.69 337 ASP A CA 1
ATOM 2389 C C . ASP A 1 337 ? 20.122 -16.038 -0.207 1.00 85.69 337 ASP A C 1
ATOM 2391 O O . ASP A 1 337 ? 19.410 -15.320 -0.909 1.00 85.69 337 ASP A O 1
ATOM 2395 N N . ALA A 1 338 ? 20.697 -17.151 -0.663 1.00 89.88 338 ALA A N 1
ATOM 2396 C CA . ALA A 1 338 ? 20.574 -17.600 -2.040 1.00 89.88 338 ALA A CA 1
ATOM 2397 C C . ALA A 1 338 ? 19.197 -18.234 -2.328 1.00 89.88 338 ALA A C 1
ATOM 2399 O O . ALA A 1 338 ? 18.678 -19.016 -1.529 1.00 89.88 338 ALA A O 1
ATOM 2400 N N . GLY A 1 339 ? 18.652 -17.962 -3.514 1.00 91.69 339 GLY A N 1
ATOM 2401 C CA . GLY A 1 339 ? 17.397 -18.513 -4.022 1.00 91.69 339 GLY A CA 1
ATOM 2402 C C . GLY A 1 339 ? 16.172 -17.644 -3.754 1.00 91.69 339 GLY A C 1
ATOM 2403 O O . GLY A 1 339 ? 16.269 -16.505 -3.308 1.00 91.69 339 GLY A O 1
ATOM 2404 N N . LEU A 1 340 ? 14.990 -18.202 -4.006 1.00 94.06 340 LEU A N 1
ATOM 2405 C CA . LEU A 1 340 ? 13.696 -17.599 -3.672 1.00 94.06 340 LEU A CA 1
ATOM 2406 C C . LEU A 1 340 ? 13.178 -18.179 -2.357 1.00 94.06 340 LEU A C 1
ATOM 2408 O O . LEU A 1 340 ? 13.350 -19.369 -2.093 1.00 94.06 340 LEU A O 1
ATOM 2412 N N . ALA A 1 341 ? 12.613 -17.341 -1.501 1.00 94.50 341 ALA A N 1
ATOM 2413 C CA . ALA A 1 341 ? 11.862 -17.767 -0.335 1.00 94.50 341 ALA A CA 1
ATOM 2414 C C . ALA A 1 341 ? 10.423 -17.959 -0.800 1.00 94.50 341 ALA A C 1
ATOM 2416 O O . ALA A 1 341 ? 9.848 -17.070 -1.426 1.00 94.50 341 ALA A O 1
ATOM 2417 N N . HIS A 1 342 ? 9.879 -19.140 -0.554 1.00 95.62 342 HIS A N 1
ATOM 2418 C CA . HIS A 1 342 ? 8.533 -19.515 -0.942 1.00 95.62 342 HIS A CA 1
ATOM 2419 C C . HIS A 1 342 ? 7.706 -19.700 0.323 1.00 95.62 342 HIS A C 1
ATOM 2421 O O . HIS A 1 342 ? 8.068 -20.473 1.215 1.00 95.62 342 HIS A O 1
ATOM 2427 N N . LEU A 1 343 ? 6.634 -18.924 0.398 1.00 95.81 343 LEU A N 1
ATOM 2428 C CA . LEU A 1 343 ? 5.676 -18.937 1.481 1.00 95.81 343 LEU A CA 1
ATOM 2429 C C . LEU A 1 343 ? 4.277 -19.161 0.919 1.00 95.81 343 LEU A C 1
ATOM 2431 O O . LEU A 1 343 ? 4.007 -18.865 -0.249 1.00 95.81 343 LEU A O 1
ATOM 2435 N N . SER A 1 344 ? 3.374 -19.600 1.783 1.00 96.69 344 SER A N 1
ATOM 2436 C CA . SER A 1 344 ? 1.968 -19.724 1.452 1.00 96.69 344 SER A CA 1
ATOM 2437 C C . SER A 1 344 ? 1.058 -19.259 2.580 1.00 96.69 344 SER A C 1
ATOM 2439 O O . SER A 1 344 ? 1.432 -19.206 3.752 1.00 96.69 344 SER A O 1
ATOM 2441 N N . VAL A 1 345 ? -0.169 -18.909 2.209 1.00 97.25 345 VAL A N 1
ATOM 2442 C CA . VAL A 1 345 ? -1.294 -18.756 3.133 1.00 97.25 345 VAL A CA 1
ATOM 2443 C C . VAL A 1 345 ? -2.395 -19.686 2.628 1.00 97.25 345 VAL A C 1
ATOM 2445 O O . VAL A 1 345 ? -2.827 -19.521 1.484 1.00 97.25 345 VAL A O 1
ATOM 2448 N N . PRO A 1 346 ? -2.856 -20.667 3.422 1.00 95.44 346 PRO A N 1
ATOM 2449 C CA . PRO A 1 346 ? -3.952 -21.538 3.011 1.00 95.44 346 PRO A CA 1
ATOM 2450 C C . PRO A 1 346 ? -5.217 -20.732 2.686 1.00 95.44 346 PRO A C 1
ATOM 2452 O O . PRO A 1 346 ? -5.621 -19.887 3.481 1.00 95.44 346 PRO A O 1
ATOM 2455 N N . MET A 1 347 ? -5.837 -21.014 1.536 1.00 95.12 347 MET A N 1
ATOM 2456 C CA . MET A 1 347 ? -7.062 -20.362 1.037 1.00 95.12 347 MET A CA 1
ATOM 2457 C C . MET A 1 347 ? -8.196 -21.362 0.774 1.00 95.12 347 MET A C 1
ATOM 2459 O O . MET A 1 347 ? -9.256 -20.984 0.286 1.00 95.12 347 MET A O 1
ATOM 2463 N N . GLY A 1 348 ? -8.012 -22.644 1.107 1.00 91.56 348 GLY A N 1
ATOM 2464 C CA . GLY A 1 348 ? -8.998 -23.695 0.833 1.00 91.56 348 GLY A CA 1
ATOM 2465 C C . GLY A 1 348 ? -10.351 -23.518 1.535 1.00 91.56 348 GLY A C 1
ATOM 2466 O O . GLY A 1 348 ? -11.320 -24.154 1.126 1.00 91.56 348 GLY A O 1
ATOM 2467 N N . ASN A 1 349 ? -10.424 -22.663 2.562 1.00 94.62 349 ASN A N 1
ATOM 2468 C CA . ASN A 1 349 ? -11.668 -22.303 3.243 1.00 94.62 349 ASN A CA 1
ATOM 2469 C C . ASN A 1 349 ? -12.123 -20.864 2.960 1.00 94.62 349 ASN A C 1
ATOM 2471 O O . ASN A 1 349 ? -13.025 -20.394 3.635 1.00 94.62 349 ASN A O 1
ATOM 2475 N N . ILE A 1 350 ? -11.526 -20.148 2.000 1.00 96.44 350 ILE A N 1
ATOM 2476 C CA . ILE A 1 350 ? -11.839 -18.731 1.775 1.00 96.44 350 ILE A CA 1
ATOM 2477 C C . ILE A 1 350 ? -13.340 -18.507 1.528 1.00 96.44 350 ILE A C 1
ATOM 2479 O O . ILE A 1 350 ? -13.971 -19.191 0.713 1.00 96.44 350 ILE A O 1
ATOM 2483 N N . GLY A 1 351 ? -13.907 -17.553 2.261 1.00 96.19 351 GLY A N 1
ATOM 2484 C CA . GLY A 1 351 ? -15.323 -17.221 2.244 1.00 96.19 351 GLY A CA 1
ATOM 2485 C C . GLY A 1 351 ? -15.692 -16.087 1.284 1.00 96.19 351 GLY A C 1
ATOM 2486 O O . GLY A 1 351 ? -14.962 -15.713 0.364 1.00 96.19 351 GLY A O 1
ATOM 2487 N N . GLN A 1 352 ? -16.882 -15.543 1.492 1.00 96.25 352 GLN A N 1
ATOM 2488 C CA . GLN A 1 352 ? -17.506 -14.448 0.767 1.00 96.25 352 GLN A CA 1
ATOM 2489 C C . GLN A 1 352 ? -17.117 -13.087 1.347 1.00 96.25 352 GLN A C 1
ATOM 2491 O O . GLN A 1 352 ? -16.776 -12.949 2.516 1.00 96.25 352 GLN A O 1
ATOM 2496 N N . VAL A 1 353 ? -17.270 -12.048 0.526 1.00 97.38 353 VAL A N 1
ATOM 2497 C CA . VAL A 1 353 ? -17.311 -10.657 0.990 1.00 97.38 353 VAL A CA 1
ATOM 2498 C C . VAL A 1 353 ? -18.770 -10.219 1.072 1.00 97.38 353 VAL A C 1
ATOM 2500 O O . VAL A 1 353 ? -19.444 -10.082 0.048 1.00 97.38 353 VAL A O 1
ATOM 2503 N N . LEU A 1 354 ? -19.263 -9.991 2.286 1.00 97.00 354 LEU A N 1
ATOM 2504 C CA . LEU A 1 354 ? -20.608 -9.504 2.571 1.00 97.00 354 LEU A CA 1
ATOM 2505 C C . LEU A 1 354 ? -20.543 -8.063 3.067 1.00 97.00 354 LEU A C 1
ATOM 2507 O O . LEU A 1 354 ? -19.837 -7.751 4.019 1.00 97.00 354 LEU A O 1
ATOM 2511 N N . ARG A 1 355 ? -21.331 -7.179 2.455 1.00 95.38 355 ARG A N 1
ATOM 2512 C CA . ARG A 1 355 ? -21.436 -5.780 2.874 1.00 95.38 355 ARG A CA 1
ATOM 2513 C C . ARG A 1 355 ? -22.877 -5.302 2.867 1.00 95.38 355 ARG A C 1
ATOM 2515 O O . ARG A 1 355 ? -23.666 -5.725 2.017 1.00 95.38 355 ARG A O 1
ATOM 2522 N N . GLY A 1 356 ? -23.224 -4.432 3.807 1.00 93.75 356 GLY A N 1
ATOM 2523 C CA . GLY A 1 356 ? -24.538 -3.799 3.837 1.00 93.75 356 GLY A CA 1
ATOM 2524 C C . GLY A 1 356 ? -24.963 -3.312 5.217 1.00 93.75 356 GLY A C 1
ATOM 2525 O O . GLY A 1 356 ? -24.160 -3.163 6.132 1.00 93.75 356 GLY A O 1
ATOM 2526 N N . THR A 1 357 ? -26.265 -3.065 5.362 1.00 92.19 357 THR A N 1
ATOM 2527 C CA . THR A 1 357 ? -26.889 -2.581 6.603 1.00 92.19 357 THR A CA 1
ATOM 2528 C C . THR A 1 357 ? -27.815 -3.640 7.200 1.00 92.19 357 THR A C 1
ATOM 2530 O O . THR A 1 357 ? -28.381 -4.464 6.482 1.00 92.19 357 THR A O 1
ATOM 2533 N N . GLY A 1 358 ? -28.019 -3.607 8.520 1.00 93.12 358 GLY A N 1
ATOM 2534 C CA . GLY A 1 358 ? -28.908 -4.550 9.202 1.00 93.12 358 GLY A CA 1
ATOM 2535 C C . GLY A 1 358 ? -28.215 -5.870 9.543 1.00 93.12 358 GLY A C 1
ATOM 2536 O O . GLY A 1 358 ? -27.170 -5.849 10.177 1.00 93.12 358 GLY A O 1
ATOM 2537 N N . ALA A 1 359 ? -28.821 -7.011 9.205 1.00 96.75 359 ALA A N 1
ATOM 2538 C CA . ALA A 1 359 ? -28.287 -8.327 9.561 1.00 96.75 359 ALA A CA 1
ATOM 2539 C C . ALA A 1 359 ? -27.503 -8.946 8.395 1.00 96.75 359 ALA A C 1
ATOM 2541 O O . ALA A 1 359 ? -28.086 -9.188 7.336 1.00 96.75 359 ALA A O 1
ATOM 2542 N N . LEU A 1 360 ? -26.220 -9.239 8.609 1.00 98.06 360 LEU A N 1
ATOM 2543 C CA . LEU A 1 360 ? -25.382 -10.031 7.706 1.00 98.06 360 LEU A CA 1
ATOM 2544 C C . LEU A 1 360 ? -25.037 -11.349 8.402 1.00 98.06 360 LEU A C 1
ATOM 2546 O O . LEU A 1 360 ? -24.644 -11.353 9.567 1.00 98.06 360 LEU A O 1
ATOM 2550 N N . VAL A 1 361 ? -25.214 -12.460 7.695 1.00 98.19 361 VAL A N 1
ATOM 2551 C CA . VAL A 1 361 ? -24.940 -13.806 8.205 1.00 98.19 361 VAL A CA 1
ATOM 2552 C C . VAL A 1 361 ? -24.134 -14.534 7.148 1.00 98.19 361 VAL A C 1
ATOM 2554 O O . VAL A 1 361 ? -24.616 -14.667 6.018 1.00 98.19 361 VAL A O 1
ATOM 2557 N N . ALA A 1 362 ? -22.936 -14.970 7.513 1.00 97.56 362 ALA A N 1
ATOM 2558 C CA . ALA A 1 362 ? -22.056 -15.719 6.641 1.00 97.56 362 ALA A CA 1
ATOM 2559 C C . ALA A 1 362 ? -22.115 -17.227 6.943 1.00 97.56 362 ALA A C 1
ATOM 2561 O O . ALA A 1 362 ? -23.127 -17.723 7.464 1.00 97.56 362 ALA A O 1
ATOM 2562 N N . GLY A 1 363 ? -21.149 -17.978 6.421 1.00 95.12 363 GLY A N 1
ATOM 2563 C CA . GLY A 1 363 ? -21.240 -19.416 6.219 1.00 95.12 363 GLY A CA 1
ATOM 2564 C C . GLY A 1 363 ? -20.266 -20.226 7.065 1.00 95.12 363 GLY A C 1
ATOM 2565 O O . GLY A 1 363 ? -20.276 -20.169 8.286 1.00 95.12 363 GLY A O 1
ATOM 2566 N N . ALA A 1 364 ? -19.549 -21.123 6.389 1.00 95.25 364 ALA A N 1
ATOM 2567 C CA . ALA A 1 364 ? -18.529 -21.986 6.986 1.00 95.25 364 ALA A CA 1
ATOM 2568 C C . ALA A 1 364 ? -17.116 -21.665 6.458 1.00 95.25 364 ALA A C 1
ATOM 2570 O O . ALA A 1 364 ? -16.184 -22.427 6.722 1.00 95.25 364 ALA A O 1
ATOM 2571 N N . GLY A 1 365 ? -17.005 -20.620 5.633 1.00 97.12 365 GLY A N 1
ATOM 2572 C CA . GLY A 1 365 ? -15.753 -20.173 5.039 1.00 97.12 365 GLY A CA 1
ATOM 2573 C C . GLY A 1 365 ? -15.191 -18.991 5.818 1.00 97.12 365 GLY A C 1
ATOM 2574 O O . GLY A 1 365 ? -15.890 -18.416 6.628 1.00 97.12 365 GLY A O 1
ATOM 2575 N N . ASP A 1 366 ? -13.951 -18.619 5.534 1.00 97.81 366 ASP A N 1
ATOM 2576 C CA . ASP A 1 366 ? -13.288 -17.465 6.132 1.00 97.81 366 ASP A CA 1
ATOM 2577 C C . ASP A 1 366 ? -13.849 -16.185 5.475 1.00 97.81 366 ASP A C 1
ATOM 2579 O O . ASP A 1 366 ? -13.367 -15.733 4.423 1.00 97.81 366 ASP A O 1
ATOM 2583 N N . ASP A 1 367 ? -14.956 -15.677 6.012 1.00 98.44 367 ASP A N 1
ATOM 2584 C CA . ASP A 1 367 ? -15.791 -14.637 5.420 1.00 98.44 367 ASP A CA 1
ATOM 2585 C C . ASP A 1 367 ? -15.346 -13.222 5.862 1.00 98.44 367 ASP A C 1
ATOM 2587 O O . ASP A 1 367 ? -14.872 -12.988 6.972 1.00 98.44 367 ASP A O 1
ATOM 2591 N N . LEU A 1 368 ? -15.539 -12.225 4.991 1.00 98.44 368 LEU A N 1
ATOM 2592 C CA . LEU A 1 368 ? -15.370 -10.804 5.316 1.00 98.44 368 LEU A CA 1
ATOM 2593 C C . LEU A 1 368 ? -16.743 -10.130 5.383 1.00 98.44 368 LEU A C 1
ATOM 2595 O O . LEU A 1 368 ? -17.394 -9.950 4.352 1.00 98.44 368 LEU A O 1
ATOM 2599 N N . LEU A 1 369 ? -17.173 -9.715 6.575 1.00 98.50 369 LEU A N 1
ATOM 2600 C CA . LEU A 1 369 ? -18.449 -9.040 6.807 1.00 98.50 369 LEU A CA 1
ATOM 2601 C C . LEU A 1 369 ? -18.220 -7.571 7.164 1.00 98.50 369 LEU A C 1
ATOM 2603 O O . LEU A 1 369 ? -17.555 -7.261 8.149 1.00 98.50 369 LEU A O 1
ATOM 2607 N N . VAL A 1 370 ? -18.830 -6.658 6.409 1.00 97.81 370 VAL A N 1
ATOM 2608 C CA . VAL A 1 370 ? -18.666 -5.209 6.587 1.00 97.81 370 VAL A CA 1
ATOM 2609 C C . VAL A 1 370 ? -20.011 -4.518 6.772 1.00 97.81 370 VAL A C 1
ATOM 2611 O O . VAL A 1 370 ? -20.860 -4.506 5.877 1.00 97.81 370 VAL A O 1
ATOM 2614 N N . ALA A 1 371 ? -20.204 -3.905 7.938 1.00 96.38 371 ALA A N 1
ATOM 2615 C CA . ALA A 1 371 ? -21.364 -3.069 8.212 1.00 96.38 371 ALA A CA 1
ATOM 2616 C C . ALA A 1 371 ? -21.180 -1.657 7.627 1.00 96.38 371 ALA A C 1
ATOM 2618 O O . ALA A 1 371 ? -20.285 -0.913 8.018 1.00 96.38 371 ALA A O 1
ATOM 2619 N N . GLU A 1 372 ? -22.055 -1.252 6.709 1.00 90.19 372 GLU A N 1
ATOM 2620 C CA . GLU A 1 372 ? -21.934 0.030 6.005 1.00 90.19 372 GLU A CA 1
ATOM 2621 C C . GLU A 1 372 ? -22.686 1.157 6.736 1.00 90.19 372 GLU A C 1
ATOM 2623 O O . GLU A 1 372 ? -23.911 1.255 6.669 1.00 90.19 372 GLU A O 1
ATOM 2628 N N . GLY A 1 373 ? -21.960 2.041 7.429 1.00 79.56 373 GLY A N 1
ATOM 2629 C CA . GLY A 1 373 ? -22.438 3.349 7.922 1.00 79.56 373 GLY A CA 1
ATOM 2630 C C . GLY A 1 373 ? -23.491 3.352 9.046 1.00 79.56 373 GLY A C 1
ATOM 2631 O O . GLY A 1 373 ? -23.632 4.353 9.746 1.00 79.56 373 GLY A O 1
ATOM 2632 N N . ALA A 1 374 ? -24.219 2.258 9.259 1.00 86.12 374 ALA A N 1
ATOM 2633 C CA . ALA A 1 374 ? -25.254 2.112 10.278 1.00 86.12 374 ALA A CA 1
ATOM 2634 C C . ALA A 1 374 ? -24.960 0.935 11.210 1.00 86.12 374 ALA A C 1
ATOM 2636 O O . ALA A 1 374 ? -24.107 0.095 10.930 1.00 86.12 374 ALA A O 1
ATOM 2637 N N . ALA A 1 375 ? -25.713 0.856 12.309 1.00 91.50 375 ALA A N 1
ATOM 2638 C CA . ALA A 1 375 ? -25.587 -0.275 13.203 1.00 91.50 375 ALA A CA 1
ATOM 2639 C C . ALA A 1 375 ? -26.113 -1.565 12.575 1.00 91.50 375 ALA A C 1
ATOM 2641 O O . ALA A 1 375 ? -27.192 -1.583 11.974 1.00 91.50 375 ALA A O 1
ATOM 2642 N N . ALA A 1 376 ? -25.347 -2.639 12.740 1.00 96.12 376 ALA A N 1
ATOM 2643 C CA . ALA A 1 376 ? -25.608 -3.927 12.121 1.00 96.12 376 ALA A CA 1
ATOM 2644 C C . ALA A 1 376 ? -25.511 -5.079 13.128 1.00 96.12 376 ALA A C 1
ATOM 2646 O O . ALA A 1 376 ? -24.963 -4.942 14.225 1.00 96.12 376 ALA A O 1
ATOM 2647 N N . THR A 1 377 ? -26.062 -6.226 12.744 1.00 98.31 377 THR A N 1
ATOM 2648 C CA . THR A 1 377 ? -25.825 -7.514 13.394 1.00 98.31 377 THR A CA 1
ATOM 2649 C C . THR A 1 377 ? -25.040 -8.381 12.424 1.00 98.31 377 THR A C 1
ATOM 2651 O O . THR A 1 377 ? -25.562 -8.714 11.363 1.00 98.31 377 THR A O 1
ATOM 2654 N N . LEU A 1 378 ? -23.798 -8.709 12.765 1.00 98.69 378 LEU A N 1
ATOM 2655 C CA . LEU A 1 378 ? -22.924 -9.544 11.946 1.00 98.69 378 LEU A CA 1
ATOM 2656 C C . LEU A 1 378 ? -22.766 -10.906 12.619 1.00 98.69 378 LEU A C 1
ATOM 2658 O O . LEU A 1 378 ? -22.507 -10.971 13.820 1.00 98.69 378 LEU A O 1
ATOM 2662 N N . THR A 1 379 ? -22.939 -11.979 11.858 1.00 98.75 379 THR A N 1
ATOM 2663 C CA . THR A 1 379 ? -22.699 -13.353 12.307 1.00 98.75 379 THR A CA 1
ATOM 2664 C C . THR A 1 379 ? -21.784 -14.033 11.301 1.00 98.75 379 THR A C 1
ATOM 2666 O O . THR A 1 379 ? -22.227 -14.249 10.174 1.00 98.75 379 THR A O 1
ATOM 2669 N N . GLY A 1 380 ? -20.546 -14.324 11.702 1.00 98.25 380 GLY A N 1
ATOM 2670 C CA . GLY A 1 380 ? -19.530 -14.974 10.869 1.00 98.25 380 GLY A CA 1
ATOM 2671 C C . GLY A 1 380 ? -19.927 -16.412 10.549 1.00 98.25 380 GLY A C 1
ATOM 2672 O O . GLY A 1 380 ? -20.397 -16.700 9.454 1.00 98.25 380 GLY A O 1
ATOM 2673 N N . GLY A 1 381 ? -19.966 -17.268 11.566 1.00 98.19 381 GLY A N 1
ATOM 2674 C CA . GLY A 1 381 ? -20.425 -18.645 11.427 1.00 98.19 381 GLY A CA 1
ATOM 2675 C C . GLY A 1 381 ? -19.327 -19.625 11.794 1.00 98.19 381 GLY A C 1
ATOM 2676 O O . GLY A 1 381 ? -19.051 -19.802 12.974 1.00 98.19 381 GLY A O 1
ATOM 2677 N N . ALA A 1 382 ? -18.799 -20.364 10.828 1.00 97.88 382 ALA A N 1
ATOM 2678 C CA . ALA A 1 382 ? -17.580 -21.139 11.024 1.00 97.88 382 ALA A CA 1
ATOM 2679 C C . ALA A 1 382 ? -16.521 -20.670 10.026 1.00 97.88 382 ALA A C 1
ATOM 2681 O O . ALA A 1 382 ? -16.891 -20.284 8.927 1.00 97.88 382 ALA A O 1
ATOM 2682 N N . GLY A 1 383 ? -15.243 -20.820 10.359 1.00 97.62 383 GLY A N 1
ATOM 2683 C CA . GLY A 1 383 ? -14.144 -20.246 9.577 1.00 97.62 383 GLY A CA 1
ATOM 2684 C C . GLY A 1 383 ? -13.462 -19.125 10.352 1.00 97.62 383 GLY A C 1
ATOM 2685 O O . GLY A 1 383 ? -13.918 -18.754 11.425 1.00 97.62 383 GLY A O 1
ATOM 2686 N N . ASP A 1 384 ? -12.331 -18.642 9.842 1.00 97.88 384 ASP A N 1
ATOM 2687 C CA . ASP A 1 384 ? -11.641 -17.484 10.420 1.00 97.88 384 ASP A CA 1
ATOM 2688 C C . ASP A 1 384 ? -12.249 -16.198 9.828 1.00 97.88 384 ASP A C 1
ATOM 2690 O O . ASP A 1 384 ? -11.804 -15.732 8.771 1.00 97.88 384 ASP A O 1
ATOM 2694 N N . ASP A 1 385 ? -13.270 -15.634 10.473 1.00 98.69 385 ASP A N 1
ATOM 2695 C CA . ASP A 1 385 ? -14.050 -14.527 9.918 1.00 98.69 385 ASP A CA 1
ATOM 2696 C C . ASP A 1 385 ? -13.487 -13.147 10.291 1.00 98.69 385 ASP A C 1
ATOM 2698 O O . ASP A 1 385 ? -12.939 -12.920 11.371 1.00 98.69 385 ASP A O 1
ATOM 2702 N N . ILE A 1 386 ? -13.671 -12.164 9.407 1.00 98.69 386 ILE A N 1
ATOM 2703 C CA . ILE A 1 386 ? -13.342 -10.754 9.657 1.00 98.69 386 ILE A CA 1
ATOM 2704 C C . ILE A 1 386 ? -14.641 -9.955 9.740 1.00 98.69 386 ILE A C 1
ATOM 2706 O O . ILE A 1 386 ? -15.334 -9.758 8.740 1.00 98.69 386 ILE A O 1
ATOM 2710 N N . LEU A 1 387 ? -14.973 -9.464 10.935 1.00 98.75 387 LEU A N 1
ATOM 2711 C CA . LEU A 1 387 ? -16.215 -8.743 11.212 1.00 98.75 387 LEU A CA 1
ATOM 2712 C C . LEU A 1 387 ? -15.925 -7.264 11.471 1.00 98.75 387 LEU A C 1
ATOM 2714 O O . LEU A 1 387 ? -15.455 -6.887 12.546 1.00 98.75 387 LEU A O 1
ATOM 2718 N N . VAL A 1 388 ? -16.257 -6.413 10.502 1.00 98.38 388 VAL A N 1
ATOM 2719 C CA . VAL A 1 388 ? -16.058 -4.961 10.573 1.00 98.38 388 VAL A CA 1
ATOM 2720 C C . VAL A 1 388 ? -17.328 -4.279 11.077 1.00 98.38 388 VAL A C 1
ATOM 2722 O O . VAL A 1 388 ? -18.342 -4.212 10.376 1.00 98.38 388 VAL A O 1
ATOM 2725 N N . ALA A 1 389 ? -17.267 -3.770 12.308 1.00 97.62 389 ALA A N 1
ATOM 2726 C CA . ALA A 1 389 ? -18.348 -3.015 12.932 1.00 97.62 389 ALA A CA 1
ATOM 2727 C C . ALA A 1 389 ? -18.619 -1.714 12.178 1.00 97.62 389 ALA A C 1
ATOM 2729 O O . ALA A 1 389 ? -17.680 -1.068 11.741 1.00 97.62 389 ALA A O 1
ATOM 2730 N N . GLY A 1 390 ? -19.882 -1.292 12.118 1.00 95.19 390 GLY A N 1
ATOM 2731 C CA . GLY A 1 390 ? -20.249 0.019 11.584 1.00 95.19 390 GLY A CA 1
ATOM 2732 C C . GLY A 1 390 ? -19.997 1.140 12.605 1.00 95.19 390 GLY A C 1
ATOM 2733 O O . GLY A 1 390 ? -20.099 0.895 13.814 1.00 95.19 390 GLY A O 1
ATOM 2734 N N . PRO A 1 391 ? -19.784 2.397 12.167 1.00 92.25 391 PRO A N 1
ATOM 2735 C CA . PRO A 1 391 ? -19.427 3.516 13.052 1.00 92.25 391 PRO A CA 1
ATOM 2736 C C . PRO A 1 391 ? -20.540 3.874 14.054 1.00 92.25 391 PRO A C 1
ATOM 2738 O O . PRO A 1 391 ? -20.287 4.421 15.124 1.00 92.25 391 PRO A O 1
ATOM 2741 N N . ALA A 1 392 ? -21.795 3.530 13.744 1.00 92.62 392 ALA A N 1
ATOM 2742 C CA . ALA A 1 392 ? -22.944 3.729 14.628 1.00 92.62 392 ALA A CA 1
ATOM 2743 C C . ALA A 1 392 ? -23.112 2.623 15.697 1.00 92.62 392 ALA A C 1
ATOM 2745 O O . ALA A 1 392 ? -24.108 2.619 16.427 1.00 92.62 392 ALA A O 1
ATOM 2746 N N . GLY A 1 393 ? -22.149 1.703 15.817 1.00 94.62 393 GLY A N 1
ATOM 2747 C CA . GLY A 1 393 ? -22.172 0.566 16.740 1.00 94.62 393 GLY A CA 1
ATOM 2748 C C . GLY A 1 393 ? -22.612 -0.709 16.029 1.00 94.62 393 GLY A C 1
ATOM 2749 O O . GLY A 1 393 ? -23.104 -0.656 14.913 1.00 94.62 393 GLY A O 1
ATOM 2750 N N . SER A 1 394 ? -22.430 -1.887 16.613 1.00 98.19 394 SER A N 1
ATOM 2751 C CA . SER A 1 394 ? -22.831 -3.164 15.992 1.00 98.19 394 SER A CA 1
ATOM 2752 C C . SER A 1 394 ? -22.948 -4.269 17.037 1.00 98.19 394 SER A C 1
ATOM 2754 O O . SER A 1 394 ? -22.405 -4.154 18.131 1.00 98.19 394 SER A O 1
ATOM 2756 N N . THR A 1 395 ? -23.669 -5.342 16.721 1.00 98.62 395 THR A N 1
ATOM 2757 C CA . THR A 1 395 ? -23.609 -6.608 17.467 1.00 98.62 395 THR A CA 1
ATOM 2758 C C . THR A 1 395 ? -22.910 -7.639 16.597 1.00 98.62 395 THR A C 1
ATOM 2760 O O . THR A 1 395 ? -23.365 -7.891 15.487 1.00 98.62 395 THR A O 1
ATOM 2763 N N . LEU A 1 396 ? -21.807 -8.196 17.078 1.00 98.88 396 LEU A N 1
ATOM 2764 C CA . LEU A 1 396 ? -20.932 -9.088 16.327 1.00 98.88 396 LEU A CA 1
ATOM 2765 C C . LEU A 1 396 ? -20.895 -10.454 17.011 1.00 98.88 396 LEU A C 1
ATOM 2767 O O . LEU A 1 396 ? -20.694 -10.529 18.225 1.00 98.88 396 LEU A O 1
ATOM 2771 N N . THR A 1 397 ? -21.079 -11.506 16.227 1.00 98.81 397 THR A N 1
ATOM 2772 C CA . THR A 1 397 ? -20.939 -12.901 16.642 1.00 98.81 397 THR A CA 1
ATOM 2773 C C . THR A 1 397 ? -19.948 -13.555 15.693 1.00 98.81 397 THR A C 1
ATOM 2775 O O . THR A 1 397 ? -20.256 -13.648 14.505 1.00 98.81 397 THR A O 1
ATOM 2778 N N . GLY A 1 398 ? -18.778 -13.944 16.192 1.00 98.44 398 GLY A N 1
ATOM 2779 C CA . GLY A 1 398 ? -17.739 -14.573 15.370 1.00 98.44 398 GLY A CA 1
ATOM 2780 C C . GLY A 1 398 ? -18.157 -15.987 14.984 1.00 98.44 398 GLY A C 1
ATOM 2781 O O . GLY A 1 398 ? -18.512 -16.253 13.837 1.00 98.44 398 GLY A O 1
ATOM 2782 N N . GLY A 1 399 ? -18.349 -16.832 15.996 1.00 98.38 399 GLY A N 1
ATOM 2783 C CA . GLY A 1 399 ? -18.752 -18.218 15.844 1.00 98.38 399 GLY A CA 1
ATOM 2784 C C . GLY A 1 399 ? -17.595 -19.179 16.108 1.00 98.38 399 GLY A C 1
ATOM 2785 O O . GLY A 1 399 ? -17.034 -19.190 17.199 1.00 98.38 399 GLY A O 1
ATOM 2786 N N . VAL A 1 400 ? -17.338 -20.107 15.185 1.00 97.38 400 VAL A N 1
ATOM 2787 C CA . VAL A 1 400 ? -16.288 -21.127 15.321 1.00 97.38 400 VAL A CA 1
ATOM 2788 C C . VAL A 1 400 ? -15.120 -20.799 14.404 1.00 97.38 400 VAL A C 1
ATOM 2790 O O . VAL A 1 400 ? -15.202 -21.059 13.210 1.00 97.38 400 VAL A O 1
ATOM 2793 N N . GLY A 1 401 ? -13.990 -20.423 14.983 1.00 97.19 401 GLY A N 1
ATOM 2794 C CA . GLY A 1 401 ? -12.747 -20.176 14.260 1.00 97.19 401 GLY A CA 1
ATOM 2795 C C . GLY A 1 401 ? -11.933 -19.115 14.980 1.00 97.19 401 GLY A C 1
ATOM 2796 O O . GLY A 1 401 ? -12.268 -18.759 16.107 1.00 97.19 401 GLY A O 1
ATOM 2797 N N . ALA A 1 402 ? -10.839 -18.668 14.366 1.00 97.62 402 ALA A N 1
ATOM 2798 C CA . ALA A 1 402 ? -10.058 -17.553 14.883 1.00 97.62 402 ALA A CA 1
ATOM 2799 C C . ALA A 1 402 ? -10.547 -16.251 14.239 1.00 97.62 402 ALA A C 1
ATOM 2801 O O . ALA A 1 402 ? -10.056 -15.857 13.176 1.00 97.62 402 ALA A O 1
ATOM 2802 N N . ASP A 1 403 ? -11.493 -15.585 14.895 1.00 98.56 403 ASP A N 1
ATOM 2803 C CA . ASP A 1 403 ? -12.184 -14.431 14.330 1.00 98.56 403 ASP A CA 1
ATOM 2804 C C . ASP A 1 403 ? -11.450 -13.114 14.620 1.00 98.56 403 ASP A C 1
ATOM 2806 O O . ASP A 1 403 ? -10.812 -12.916 15.662 1.00 98.56 403 ASP A O 1
ATOM 2810 N N . LEU A 1 404 ? -11.551 -12.166 13.690 1.00 98.56 404 LEU A N 1
ATOM 2811 C CA . LEU A 1 404 ? -11.028 -10.812 13.828 1.00 98.56 404 LEU A CA 1
ATOM 2812 C C . LEU A 1 404 ? -12.173 -9.801 13.867 1.00 98.56 404 LEU A C 1
ATOM 2814 O O . LEU A 1 404 ? -12.825 -9.525 12.858 1.00 98.56 404 LEU A O 1
ATOM 2818 N N . PHE A 1 405 ? -12.371 -9.176 15.026 1.00 98.75 405 PHE A N 1
ATOM 2819 C CA . PHE A 1 405 ? -13.357 -8.112 15.188 1.00 98.75 405 PHE A CA 1
ATOM 2820 C C . PHE A 1 405 ? -12.697 -6.748 14.985 1.00 98.75 405 PHE A C 1
ATOM 2822 O O . PHE A 1 405 ? -11.889 -6.302 15.804 1.00 98.75 405 PHE A O 1
ATOM 2829 N N . VAL A 1 406 ? -13.074 -6.068 13.905 1.00 98.12 406 VAL A N 1
ATOM 2830 C CA . VAL A 1 406 ? -12.518 -4.772 13.509 1.00 98.12 406 VAL A CA 1
ATOM 2831 C C . VAL A 1 406 ? -13.470 -3.661 13.915 1.00 98.12 406 VAL A C 1
ATOM 2833 O O . VAL A 1 406 ? -14.609 -3.592 13.445 1.00 98.12 406 VAL A O 1
ATOM 2836 N N . MET A 1 407 ? -13.013 -2.776 14.794 1.00 96.75 407 MET A N 1
ATOM 2837 C CA . MET A 1 407 ? -13.798 -1.623 15.219 1.00 96.75 407 MET A CA 1
ATOM 2838 C C . MET A 1 407 ? -13.640 -0.461 14.236 1.00 96.75 407 MET A C 1
ATOM 2840 O O . MET A 1 407 ? -12.585 -0.263 13.634 1.00 96.75 407 MET A O 1
ATOM 2844 N N . GLN A 1 408 ? -14.703 0.328 14.101 1.00 93.44 408 GLN A N 1
ATOM 2845 C CA . GLN A 1 408 ? -14.687 1.609 13.400 1.00 93.44 408 GLN A CA 1
ATOM 2846 C C . GLN A 1 408 ? -14.953 2.731 14.394 1.00 93.44 408 GLN A C 1
ATOM 2848 O O . GLN A 1 408 ? -15.783 2.575 15.292 1.00 93.44 408 GLN A O 1
ATOM 2853 N N . SER A 1 409 ? -14.268 3.860 14.233 1.00 91.44 409 SER A N 1
ATOM 2854 C CA . SER A 1 409 ? -14.548 5.048 15.030 1.00 91.44 409 SER A CA 1
ATOM 2855 C C . SER A 1 409 ? -15.876 5.680 14.608 1.00 91.44 409 SER A C 1
ATOM 2857 O O . SER A 1 409 ? -16.224 5.734 13.427 1.00 91.44 409 SER A O 1
ATOM 2859 N N . GLY A 1 410 ? -16.637 6.164 15.584 1.00 90.31 410 GLY A N 1
ATOM 2860 C CA . GLY A 1 410 ? -17.943 6.781 15.351 1.00 90.31 410 GLY A CA 1
ATOM 2861 C C . GLY A 1 410 ? -18.788 7.002 16.607 1.00 90.31 410 GLY A C 1
ATOM 2862 O O . GLY A 1 410 ? -19.871 7.584 16.515 1.00 90.31 410 GLY A O 1
ATOM 2863 N N . GLY A 1 411 ? -18.312 6.572 17.782 1.00 88.88 411 GLY A N 1
ATOM 2864 C CA . GLY A 1 411 ? -18.994 6.739 19.070 1.00 88.88 411 GLY A CA 1
ATOM 2865 C C . GLY A 1 411 ? -20.167 5.778 19.286 1.00 88.88 411 GLY A C 1
ATOM 2866 O O . GLY A 1 411 ? -20.906 5.887 20.270 1.00 88.88 411 GLY A O 1
ATOM 2867 N N . GLY A 1 412 ? -20.379 4.844 18.361 1.00 91.88 412 GLY A N 1
ATOM 2868 C CA . GLY A 1 412 ? -21.378 3.799 18.480 1.00 91.88 412 GLY A CA 1
ATOM 2869 C C . GLY A 1 412 ? -20.981 2.717 19.482 1.00 91.88 412 GLY A C 1
ATOM 2870 O O . GLY A 1 412 ? -19.817 2.354 19.611 1.00 91.88 412 GLY A O 1
ATOM 2871 N N . VAL A 1 413 ? -21.963 2.149 20.188 1.00 97.50 413 VAL A N 1
ATOM 2872 C CA . VAL A 1 413 ? -21.696 1.025 21.096 1.00 97.50 413 VAL A CA 1
ATOM 2873 C C . VAL A 1 413 ? -21.592 -0.263 20.286 1.00 97.50 413 VAL A C 1
ATOM 2875 O O . VAL A 1 413 ? -22.576 -0.690 19.677 1.00 97.50 413 VAL A O 1
ATOM 2878 N N . VAL A 1 414 ? -20.429 -0.907 20.321 1.00 98.56 414 VAL A N 1
ATOM 2879 C CA . VAL A 1 414 ? -20.228 -2.240 19.741 1.00 98.56 414 VAL A CA 1
ATOM 2880 C C . VAL A 1 414 ? -20.340 -3.302 20.832 1.00 98.56 414 VAL A C 1
ATOM 2882 O O . VAL A 1 414 ? -19.896 -3.099 21.963 1.00 98.56 414 VAL A O 1
ATOM 2885 N N . ARG A 1 415 ? -20.954 -4.441 20.509 1.00 98.62 415 ARG A N 1
ATOM 2886 C CA . ARG A 1 415 ? -21.032 -5.621 21.370 1.00 98.62 415 ARG A CA 1
ATOM 2887 C C . ARG A 1 415 ? -20.567 -6.862 20.619 1.00 98.62 415 ARG A C 1
ATOM 2889 O O . ARG A 1 415 ? -21.189 -7.219 19.628 1.00 98.62 415 ARG A O 1
ATOM 2896 N N . ILE A 1 416 ? -19.550 -7.537 21.137 1.00 98.88 416 ILE A N 1
ATOM 2897 C CA . ILE A 1 416 ? -19.130 -8.873 20.703 1.00 98.88 416 ILE A CA 1
ATOM 2898 C C . ILE A 1 416 ? -19.772 -9.895 21.642 1.00 98.88 416 ILE A C 1
ATOM 2900 O O . ILE A 1 416 ? -19.747 -9.698 22.858 1.00 98.88 416 ILE A O 1
ATOM 2904 N N . THR A 1 417 ? -20.403 -10.933 21.098 1.00 98.69 417 THR A N 1
ATOM 2905 C CA . THR A 1 417 ? -21.283 -11.830 21.870 1.00 98.69 417 THR A CA 1
ATOM 2906 C C . THR A 1 417 ? -20.641 -13.131 22.346 1.00 98.69 417 THR A C 1
ATOM 2908 O O . THR A 1 417 ? -21.240 -13.823 23.169 1.00 98.69 417 THR A O 1
ATOM 2911 N N . ASP A 1 418 ? -19.480 -13.491 21.808 1.00 98.31 418 ASP A N 1
ATOM 2912 C CA . ASP A 1 418 ? -18.897 -14.828 21.945 1.00 98.31 418 ASP A CA 1
ATOM 2913 C C . ASP A 1 418 ? -17.368 -14.849 21.815 1.00 98.31 418 ASP A C 1
ATOM 2915 O O . ASP A 1 418 ? -16.815 -15.847 21.376 1.00 98.31 418 ASP A O 1
ATOM 2919 N N . PHE A 1 419 ? -16.689 -13.778 22.234 1.00 98.62 419 PHE A N 1
ATOM 2920 C CA . PHE A 1 419 ? -15.239 -13.634 22.073 1.00 98.62 419 PHE A CA 1
ATOM 2921 C C . PHE A 1 419 ? -14.470 -14.769 22.765 1.00 98.62 419 PHE A C 1
ATOM 2923 O O . PHE A 1 419 ? -14.561 -14.931 23.990 1.00 98.62 419 PHE A O 1
ATOM 2930 N N . ASP A 1 420 ? -13.687 -15.527 22.004 1.00 98.06 420 ASP A N 1
ATOM 2931 C CA . ASP A 1 420 ? -12.809 -16.586 22.488 1.00 98.06 420 ASP A CA 1
ATOM 2932 C C . ASP A 1 420 ? -11.364 -16.090 22.594 1.00 98.06 420 ASP A C 1
ATOM 2934 O O . ASP A 1 420 ? -10.609 -16.034 21.625 1.00 98.06 420 ASP A O 1
ATOM 2938 N N . LEU A 1 421 ? -10.941 -15.811 23.827 1.00 96.31 421 LEU A N 1
ATOM 2939 C CA . LEU A 1 421 ? -9.599 -15.325 24.153 1.00 96.31 421 LEU A CA 1
ATOM 2940 C C . LEU A 1 421 ? -8.456 -16.211 23.620 1.00 96.31 421 LEU A C 1
ATOM 2942 O O . LEU A 1 421 ? -7.323 -15.751 23.502 1.00 96.31 421 LEU A O 1
ATOM 2946 N N . SER A 1 422 ? -8.709 -17.497 23.369 1.00 95.44 422 SER A N 1
ATOM 2947 C CA . SER A 1 422 ? -7.666 -18.427 22.934 1.00 95.44 422 SER A CA 1
ATOM 2948 C C . SER A 1 422 ? -7.304 -18.308 21.452 1.00 95.44 422 SER A C 1
ATOM 2950 O O . SER A 1 422 ? -6.244 -18.809 21.060 1.00 95.44 422 SER A O 1
ATOM 2952 N N . GLN A 1 423 ? -8.147 -17.656 20.644 1.00 95.69 423 GLN A N 1
ATOM 2953 C CA . GLN A 1 423 ? -7.990 -17.603 19.189 1.00 95.69 423 GLN A CA 1
ATOM 2954 C C . GLN A 1 423 ? -8.415 -16.278 18.537 1.00 95.69 423 GLN A C 1
ATOM 2956 O O . GLN A 1 423 ? -7.790 -15.895 17.544 1.00 95.69 423 GLN A O 1
ATOM 2961 N N . ASP A 1 424 ? -9.389 -15.562 19.099 1.00 98.06 424 ASP A N 1
ATOM 2962 C CA . ASP A 1 424 ? -9.925 -14.331 18.518 1.00 98.06 424 ASP A CA 1
ATOM 2963 C C . ASP A 1 424 ? -9.025 -13.122 18.756 1.00 98.06 424 ASP A C 1
ATOM 2965 O O . ASP A 1 424 ? -8.247 -13.045 19.715 1.00 98.06 424 ASP A O 1
ATOM 2969 N N . ARG A 1 425 ? -9.172 -12.121 17.888 1.00 96.81 425 ARG A N 1
ATOM 2970 C CA . ARG A 1 425 ? -8.425 -10.864 17.957 1.00 96.81 425 ARG A CA 1
ATOM 2971 C C . ARG A 1 425 ? -9.327 -9.647 17.807 1.00 96.81 425 ARG A C 1
ATOM 2973 O O . ARG A 1 425 ? -10.407 -9.694 17.220 1.00 96.81 425 ARG A O 1
ATOM 2980 N N . LEU A 1 426 ? -8.842 -8.528 18.337 1.00 97.44 426 LEU A N 1
ATOM 2981 C CA . LEU A 1 426 ? -9.478 -7.217 18.244 1.00 97.44 426 LEU A CA 1
ATOM 2982 C C . LEU A 1 426 ? -8.573 -6.265 17.468 1.00 97.44 426 LEU A C 1
ATOM 2984 O O . LEU A 1 426 ? -7.425 -6.058 17.859 1.00 97.44 426 LEU A O 1
ATOM 2988 N N . ASP A 1 427 ? -9.117 -5.628 16.437 1.00 96.75 427 ASP A N 1
ATOM 2989 C CA . ASP A 1 427 ? -8.484 -4.491 15.773 1.00 96.75 427 ASP A CA 1
ATOM 2990 C C . ASP A 1 427 ? -9.183 -3.198 16.219 1.00 96.75 427 ASP A C 1
ATOM 2992 O O . ASP A 1 427 ? -10.362 -2.968 15.935 1.00 96.75 427 ASP A O 1
ATOM 2996 N N . LEU A 1 428 ? -8.444 -2.367 16.961 1.00 96.50 428 LEU A N 1
ATOM 2997 C CA . LEU A 1 428 ? -8.870 -1.039 17.418 1.00 96.50 428 LEU A CA 1
ATOM 2998 C C . LEU A 1 428 ? -8.124 0.093 16.691 1.00 96.50 428 LEU A C 1
ATOM 3000 O O . LEU A 1 428 ? -8.173 1.238 17.143 1.00 96.50 428 LEU A O 1
ATOM 3004 N N . SER A 1 429 ? -7.408 -0.209 15.602 1.00 94.38 429 SER A N 1
ATOM 3005 C CA . SER A 1 429 ? -6.505 0.727 14.913 1.00 94.38 429 SER A CA 1
ATOM 3006 C C . SER A 1 429 ? -7.222 1.962 14.365 1.00 94.38 429 SER A C 1
ATOM 3008 O O . SER A 1 429 ? -6.613 3.016 14.220 1.00 94.38 429 SER A O 1
ATOM 3010 N N . ASP A 1 430 ? -8.526 1.863 14.103 1.00 93.88 430 ASP A N 1
ATOM 3011 C CA . ASP A 1 430 ? -9.348 2.980 13.632 1.00 93.88 430 ASP A CA 1
ATOM 3012 C C . ASP A 1 430 ? -9.665 4.013 14.727 1.00 93.88 430 ASP A C 1
ATOM 3014 O O . ASP A 1 430 ? -10.062 5.145 14.441 1.00 93.88 430 ASP A O 1
ATOM 3018 N N . TYR A 1 431 ? -9.481 3.665 16.004 1.00 94.38 431 TYR A N 1
ATOM 3019 C CA . TYR A 1 431 ? -9.700 4.605 17.097 1.00 94.38 431 TYR A CA 1
ATOM 3020 C C . TYR A 1 431 ? -8.619 5.683 17.081 1.00 94.38 431 TYR A C 1
ATOM 3022 O O . TYR A 1 431 ? -7.453 5.474 17.414 1.00 94.38 431 TYR A O 1
ATOM 3030 N N . THR A 1 432 ? -9.038 6.889 16.707 1.00 90.25 432 THR A N 1
ATOM 3031 C CA . THR A 1 432 ? -8.138 8.015 16.456 1.00 90.25 432 THR A CA 1
ATOM 3032 C C . THR A 1 432 ? -7.223 8.291 17.656 1.00 90.25 432 THR A C 1
ATOM 3034 O O . THR A 1 432 ? -7.696 8.623 18.746 1.00 90.25 432 THR A O 1
ATOM 3037 N N . LEU A 1 433 ? -5.903 8.253 17.434 1.00 90.44 433 LEU A N 1
ATOM 3038 C CA . LEU A 1 433 ? -4.845 8.485 18.438 1.00 90.44 433 LEU A CA 1
ATOM 3039 C C . LEU A 1 433 ? -4.761 7.431 19.563 1.00 90.44 433 LEU A C 1
ATOM 3041 O O . LEU A 1 433 ? -4.163 7.699 20.613 1.00 90.44 433 LEU A O 1
ATOM 3045 N N . LEU A 1 434 ? -5.336 6.246 19.364 1.00 93.75 434 LEU A N 1
ATOM 3046 C CA . LEU A 1 434 ? -5.095 5.088 20.218 1.00 93.75 434 LEU A CA 1
ATOM 3047 C C . LEU A 1 434 ? -3.823 4.364 19.752 1.00 93.75 434 LEU A C 1
ATOM 3049 O O . LEU A 1 434 ? -3.779 3.856 18.641 1.00 93.75 434 LEU A O 1
ATOM 3053 N N . ARG A 1 435 ? -2.786 4.341 20.594 1.00 91.19 435 ARG A N 1
ATOM 3054 C CA . ARG A 1 435 ? -1.453 3.774 20.292 1.00 91.19 435 ARG A CA 1
ATOM 3055 C C . ARG A 1 435 ? -0.949 2.795 21.339 1.00 91.19 435 ARG A C 1
ATOM 3057 O O . ARG A 1 435 ? -0.036 2.018 21.087 1.00 91.19 435 ARG A O 1
ATOM 3064 N N . ASN A 1 436 ? -1.521 2.837 22.535 1.00 92.44 436 ASN A N 1
ATOM 3065 C CA . ASN A 1 436 ? -1.145 1.957 23.623 1.00 92.44 436 ASN A CA 1
ATOM 3066 C C . ASN A 1 436 ? -2.391 1.463 24.378 1.00 92.44 436 ASN A C 1
ATOM 3068 O O . ASN A 1 436 ? -3.270 2.283 24.672 1.00 92.44 436 ASN A O 1
ATOM 3072 N N . PRO A 1 437 ? -2.460 0.167 24.741 1.00 94.81 437 PRO A N 1
ATOM 3073 C CA . PRO A 1 437 ? -3.532 -0.371 25.574 1.00 94.81 437 PRO A CA 1
ATOM 3074 C C . PRO A 1 437 ? -3.766 0.398 26.880 1.00 94.81 437 PRO A C 1
ATOM 3076 O O . PRO A 1 437 ? -4.908 0.501 27.311 1.00 94.81 437 PRO A O 1
ATOM 3079 N N . ASP A 1 438 ? -2.739 1.016 27.470 1.00 95.06 438 ASP A N 1
ATOM 3080 C CA . ASP A 1 438 ? -2.841 1.824 28.696 1.00 95.06 438 ASP A CA 1
ATOM 3081 C C . ASP A 1 438 ? -3.687 3.099 28.532 1.00 95.06 438 ASP A C 1
ATOM 3083 O O . ASP A 1 438 ? -4.068 3.734 29.517 1.00 95.06 438 ASP A O 1
ATOM 3087 N N . GLN A 1 439 ? -3.996 3.499 27.295 1.00 96.06 439 GLN A N 1
ATOM 3088 C CA . GLN A 1 439 ? -4.943 4.583 27.024 1.00 96.06 439 GLN A CA 1
ATOM 3089 C C . GLN A 1 439 ? -6.406 4.128 27.153 1.00 96.06 439 GLN A C 1
ATOM 3091 O O . GLN A 1 439 ? -7.303 4.974 27.212 1.00 96.06 439 GLN A O 1
ATOM 3096 N N . LEU A 1 440 ? -6.663 2.816 27.174 1.00 97.31 440 LEU A N 1
ATOM 3097 C CA . LEU A 1 440 ? -7.996 2.247 27.323 1.00 97.31 440 LEU A CA 1
ATOM 3098 C C . LEU A 1 440 ? -8.421 2.241 28.792 1.00 97.31 440 LEU A C 1
ATOM 3100 O O . LEU A 1 440 ? -7.640 1.972 29.701 1.00 97.31 440 LEU A O 1
ATOM 3104 N N . SER A 1 441 ? -9.715 2.441 29.034 1.00 97.81 441 SER A N 1
ATOM 3105 C CA . SER A 1 441 ? -10.322 2.052 30.304 1.00 97.81 441 SER A CA 1
ATOM 3106 C C . SER A 1 441 ? -11.021 0.709 30.128 1.00 97.81 441 SER A C 1
ATOM 3108 O O . SER A 1 441 ? -12.081 0.629 29.505 1.00 97.81 441 SER A O 1
ATOM 3110 N N . VAL A 1 442 ? -10.415 -0.352 30.668 1.00 97.88 442 VAL A N 1
ATOM 3111 C CA . VAL A 1 442 ? -10.961 -1.716 30.629 1.00 97.88 442 VAL A CA 1
ATOM 3112 C C . VAL A 1 442 ? -11.524 -2.090 31.996 1.00 97.88 442 VAL A C 1
ATOM 3114 O O . VAL A 1 442 ? -10.801 -2.219 32.983 1.00 97.88 442 VAL A O 1
ATOM 3117 N N . THR A 1 443 ? -12.840 -2.281 32.059 1.00 98.00 443 THR A N 1
ATOM 3118 C CA . THR A 1 443 ? -13.554 -2.723 33.260 1.00 98.00 443 THR A CA 1
ATOM 3119 C C . THR A 1 443 ? -13.976 -4.178 33.105 1.00 98.00 443 THR A C 1
ATOM 3121 O O . THR A 1 443 ? -14.773 -4.507 32.226 1.00 98.00 443 THR A O 1
ATOM 3124 N N . ARG A 1 444 ? -13.493 -5.043 34.004 1.00 97.94 444 ARG A N 1
ATOM 3125 C CA . ARG A 1 444 ? -13.968 -6.429 34.122 1.00 97.94 444 ARG A CA 1
ATOM 3126 C C . ARG A 1 444 ? -15.446 -6.436 34.512 1.00 97.94 444 ARG A C 1
ATOM 3128 O O . ARG A 1 444 ? -15.828 -5.816 35.506 1.00 97.94 444 ARG A O 1
ATOM 3135 N N . VAL A 1 445 ? -16.262 -7.161 33.756 1.00 96.44 445 VAL A N 1
ATOM 3136 C CA . VAL A 1 445 ? -17.681 -7.390 34.063 1.00 96.44 445 VAL A CA 1
ATOM 3137 C C . VAL A 1 445 ? -17.955 -8.888 34.111 1.00 96.44 445 VAL A C 1
ATOM 3139 O O . VAL A 1 445 ? -17.196 -9.689 33.572 1.00 96.44 445 VAL A O 1
ATOM 3142 N N . THR A 1 446 ? -19.030 -9.295 34.787 1.00 95.81 446 THR A N 1
ATOM 3143 C CA . THR A 1 446 ? -19.428 -10.707 34.798 1.00 95.81 446 THR A CA 1
ATOM 3144 C C . THR A 1 446 ? -19.676 -11.175 33.368 1.00 95.81 446 THR A C 1
ATOM 3146 O O . THR A 1 446 ? -20.526 -10.604 32.692 1.00 95.81 446 THR A O 1
ATOM 3149 N N . GLY A 1 447 ? -18.952 -12.208 32.935 1.00 96.38 447 GLY A N 1
ATOM 3150 C CA . GLY A 1 447 ? -19.074 -12.745 31.585 1.00 96.38 447 GLY A CA 1
ATOM 3151 C C . GLY A 1 447 ? -18.278 -12.015 30.506 1.00 96.38 447 GLY A C 1
ATOM 3152 O O . GLY A 1 447 ? -18.505 -12.336 29.353 1.00 96.38 447 GLY A O 1
ATOM 3153 N N . GLY A 1 448 ? -17.392 -11.060 30.825 1.00 98.12 448 GLY A N 1
ATOM 3154 C CA . GLY A 1 448 ? -16.477 -10.488 29.829 1.00 98.12 448 GLY A CA 1
ATOM 3155 C C . GLY A 1 448 ? -15.856 -9.148 30.233 1.00 98.12 448 GLY A C 1
ATOM 3156 O O . GLY A 1 448 ? -15.344 -9.011 31.350 1.00 98.12 448 GLY A O 1
ATOM 3157 N N . ALA A 1 449 ? -15.879 -8.160 29.334 1.00 98.38 449 ALA A N 1
ATOM 3158 C CA . ALA A 1 449 ? -15.265 -6.843 29.534 1.00 98.38 449 ALA A CA 1
ATOM 3159 C C . ALA A 1 449 ? -16.114 -5.684 28.994 1.00 98.38 449 ALA A C 1
ATOM 3161 O O . ALA A 1 449 ? -16.881 -5.816 28.043 1.00 98.38 449 ALA A O 1
ATOM 3162 N N . ARG A 1 450 ? -15.915 -4.502 29.580 1.00 98.44 450 ARG A N 1
ATOM 3163 C CA . ARG A 1 450 ? -16.296 -3.217 28.989 1.00 98.44 450 ARG A CA 1
ATOM 3164 C C . ARG A 1 450 ? -15.034 -2.404 28.738 1.00 98.44 450 ARG A C 1
ATOM 3166 O O . ARG A 1 450 ? -14.322 -2.088 29.688 1.00 98.44 450 ARG A O 1
ATOM 3173 N N . ILE A 1 451 ? -14.810 -2.021 27.491 1.00 98.44 451 ILE A N 1
ATOM 3174 C CA . ILE A 1 451 ? -13.708 -1.165 27.058 1.00 98.44 451 ILE A CA 1
ATOM 3175 C C . ILE A 1 451 ? -14.286 0.194 26.679 1.00 98.44 451 ILE A C 1
ATOM 3177 O O . ILE A 1 451 ? -15.291 0.273 25.971 1.00 98.44 451 ILE A O 1
ATOM 3181 N N . THR A 1 452 ? -13.664 1.266 27.155 1.00 98.06 452 THR A N 1
ATOM 3182 C CA . THR A 1 452 ? -13.993 2.626 26.723 1.00 98.06 452 THR A CA 1
ATOM 3183 C C . THR A 1 452 ? -12.739 3.404 26.370 1.00 98.06 452 THR A C 1
ATOM 3185 O O . THR A 1 452 ? -11.753 3.354 27.111 1.00 98.06 452 THR A O 1
ATOM 3188 N N . PHE A 1 453 ? -12.811 4.168 25.285 1.00 97.50 453 PHE A N 1
ATOM 3189 C CA . PHE A 1 453 ? -11.778 5.105 24.859 1.00 97.50 453 PHE A CA 1
ATOM 3190 C C . PHE A 1 453 ? -12.451 6.331 24.249 1.00 97.50 453 PHE A C 1
ATOM 3192 O O . PHE A 1 453 ? -13.085 6.231 23.205 1.00 97.50 453 PHE A O 1
ATOM 3199 N N . ARG A 1 454 ? -12.324 7.492 24.903 1.00 95.44 454 ARG A N 1
ATOM 3200 C CA . ARG A 1 454 ? -13.081 8.703 24.532 1.00 95.44 454 ARG A CA 1
ATOM 3201 C C . ARG A 1 454 ? -14.586 8.393 24.459 1.00 95.44 454 ARG A C 1
ATOM 3203 O O . ARG A 1 454 ? -15.141 7.951 25.463 1.00 95.44 454 ARG A O 1
ATOM 3210 N N . ASP A 1 455 ? -15.206 8.604 23.302 1.00 92.94 455 ASP A N 1
ATOM 3211 C CA . ASP A 1 455 ? -16.627 8.346 23.057 1.00 92.94 455 ASP A CA 1
ATOM 3212 C C . ASP A 1 455 ? -16.904 6.893 22.627 1.00 92.94 455 ASP A C 1
ATOM 3214 O O . ASP A 1 455 ? -18.059 6.474 22.588 1.00 92.94 455 ASP A O 1
ATOM 3218 N N . GLU A 1 456 ? -15.861 6.103 22.358 1.00 97.00 456 GLU A N 1
ATOM 3219 C CA . GLU A 1 456 ? -15.989 4.719 21.909 1.00 97.00 456 GLU A CA 1
ATOM 3220 C C . GLU A 1 456 ? -16.279 3.776 23.079 1.00 97.00 456 GLU A C 1
ATOM 3222 O O . GLU A 1 456 ? -15.658 3.847 24.151 1.00 97.00 456 GLU A O 1
ATOM 3227 N N . VAL A 1 457 ? -17.214 2.849 22.860 1.00 97.75 457 VAL A N 1
ATOM 3228 C CA . VAL A 1 457 ? -17.622 1.846 23.846 1.00 97.75 457 VAL A CA 1
ATOM 3229 C C . VAL A 1 457 ? -17.712 0.477 23.183 1.00 97.75 457 VAL A C 1
ATOM 3231 O O . VAL A 1 457 ? -18.581 0.245 22.344 1.00 97.75 457 VAL A O 1
ATOM 3234 N N . LEU A 1 458 ? -16.887 -0.458 23.650 1.00 98.56 458 LEU A N 1
ATOM 3235 C CA . LEU A 1 458 ? -16.920 -1.860 23.246 1.00 98.56 458 LEU A CA 1
ATOM 3236 C C . LEU A 1 458 ? -17.306 -2.742 24.441 1.00 98.56 458 LEU A C 1
ATOM 3238 O O . LEU A 1 458 ? -16.718 -2.672 25.522 1.00 98.56 458 LEU A O 1
ATOM 3242 N N . LEU A 1 459 ? -18.335 -3.557 24.248 1.00 98.62 459 LEU A N 1
ATOM 3243 C CA . LEU A 1 459 ? -18.791 -4.585 25.172 1.00 98.62 459 LEU A CA 1
ATOM 3244 C C . LEU A 1 459 ? -18.348 -5.945 24.640 1.00 98.62 459 LEU A C 1
ATOM 3246 O O . LEU A 1 459 ? -18.597 -6.256 23.480 1.00 98.62 459 LEU A O 1
ATOM 3250 N N . ILE A 1 460 ? -17.730 -6.753 25.487 1.00 98.69 460 ILE A N 1
ATOM 3251 C CA . ILE A 1 460 ? -17.279 -8.097 25.137 1.00 98.69 460 ILE A CA 1
ATOM 3252 C C . ILE A 1 460 ? -17.977 -9.068 26.072 1.00 98.69 460 ILE A C 1
ATOM 3254 O O . ILE A 1 460 ? -17.818 -8.959 27.289 1.00 98.69 460 ILE A O 1
ATOM 3258 N N . ASP A 1 461 ? -18.727 -10.002 25.502 1.00 98.62 461 ASP A N 1
ATOM 3259 C CA . ASP A 1 461 ? -19.158 -11.219 26.174 1.00 98.62 461 ASP A CA 1
ATOM 3260 C C . ASP A 1 461 ? -18.140 -12.328 25.827 1.00 98.62 461 ASP A C 1
ATOM 3262 O O . ASP A 1 461 ? -17.882 -12.593 24.654 1.00 98.62 461 ASP A O 1
ATOM 3266 N N . SER A 1 462 ? -17.529 -12.937 26.844 1.00 98.00 462 SER A N 1
ATOM 3267 C CA . SER A 1 462 ? -16.568 -14.037 26.706 1.00 98.00 462 SER A CA 1
ATOM 3268 C C . SER A 1 462 ? -17.289 -15.337 26.369 1.00 98.00 462 SER A C 1
ATOM 3270 O O . SER A 1 462 ? -18.286 -15.672 27.020 1.00 98.00 462 SER A O 1
ATOM 3272 N N . HIS A 1 463 ? -16.735 -16.113 25.439 1.00 97.25 463 HIS A N 1
ATOM 3273 C CA . HIS A 1 463 ? -17.245 -17.425 25.036 1.00 97.25 463 HIS A CA 1
ATOM 3274 C C . HIS A 1 463 ? -17.482 -18.371 26.230 1.00 97.25 463 HIS A C 1
ATOM 3276 O O . HIS A 1 463 ? -18.487 -19.079 26.309 1.00 97.25 463 HIS A O 1
ATOM 3282 N N . ASP A 1 464 ? -16.569 -18.361 27.201 1.00 96.25 464 ASP A N 1
ATOM 3283 C CA . ASP A 1 464 ? -16.572 -19.233 28.381 1.00 96.25 464 ASP A CA 1
ATOM 3284 C C . ASP A 1 464 ? -17.178 -18.581 29.643 1.00 96.25 464 ASP A C 1
ATOM 3286 O O . ASP A 1 464 ? -17.219 -19.190 30.718 1.00 96.25 464 ASP A O 1
ATOM 3290 N N . GLY A 1 465 ? -17.653 -17.336 29.534 1.00 94.94 465 GLY A N 1
ATOM 3291 C CA . GLY A 1 465 ? -18.172 -16.545 30.650 1.00 94.94 465 GLY A CA 1
ATOM 3292 C C . GLY A 1 465 ? -17.110 -16.013 31.624 1.00 94.94 465 GLY A C 1
ATOM 3293 O O . GLY A 1 465 ? -17.469 -15.510 32.700 1.00 94.94 465 GLY A O 1
ATOM 3294 N N . ALA A 1 466 ? -15.820 -16.095 31.289 1.00 96.00 466 ALA A N 1
ATOM 3295 C CA . ALA A 1 466 ? -14.751 -15.470 32.059 1.00 96.00 466 ALA A CA 1
ATOM 3296 C C . ALA A 1 466 ? -14.875 -13.938 32.061 1.00 96.00 466 ALA A C 1
ATOM 3298 O O . ALA A 1 466 ? -15.433 -13.322 31.158 1.00 96.00 466 ALA A O 1
ATOM 3299 N N . SER A 1 467 ? -14.362 -13.298 33.114 1.00 97.25 467 SER A N 1
ATOM 3300 C CA . SER A 1 467 ? -14.204 -11.838 33.143 1.00 97.25 467 SER A CA 1
ATOM 3301 C C . SER A 1 467 ? -12.844 -11.473 32.559 1.00 97.25 467 SER A C 1
ATOM 3303 O O . SER A 1 467 ? -11.834 -11.975 33.048 1.00 97.25 467 SER A O 1
ATOM 3305 N N . LEU A 1 468 ? -12.816 -10.579 31.574 1.00 96.81 468 LEU A N 1
ATOM 3306 C CA . LEU A 1 468 ? -11.617 -10.244 30.800 1.00 96.81 468 LEU A CA 1
ATOM 3307 C C . LEU A 1 468 ? -11.096 -8.853 31.185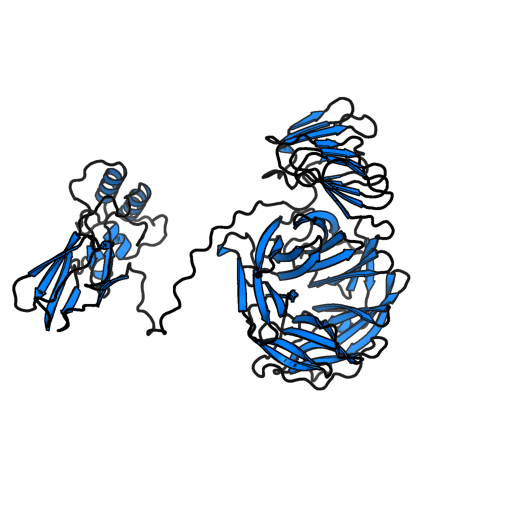 1.00 96.81 468 LEU A C 1
ATOM 3309 O O . LEU A 1 468 ? -11.868 -7.906 31.358 1.00 96.81 468 LEU A O 1
ATOM 3313 N N . GLY A 1 469 ? -9.787 -8.728 31.377 1.00 95.31 469 GLY A N 1
ATOM 3314 C CA . GLY A 1 469 ? -9.094 -7.461 31.603 1.00 95.31 469 GLY A CA 1
ATOM 3315 C C . GLY A 1 469 ? -8.181 -7.073 30.447 1.00 95.31 469 GLY A C 1
ATOM 3316 O O . GLY A 1 469 ? -8.036 -7.797 29.472 1.00 95.31 469 GLY A O 1
ATOM 3317 N N . GLN A 1 470 ? -7.539 -5.910 30.571 1.00 95.00 470 GLN A N 1
ATOM 3318 C CA . GLN A 1 470 ? -6.653 -5.375 29.532 1.00 95.00 470 GLN A CA 1
ATOM 3319 C C . GLN A 1 470 ? -5.481 -6.315 29.217 1.00 95.00 470 GLN A C 1
ATOM 3321 O O . GLN A 1 470 ? -5.167 -6.527 28.053 1.00 95.00 470 GLN A O 1
ATOM 3326 N N . GLU A 1 471 ? -4.854 -6.879 30.253 1.00 93.19 471 GLU A N 1
ATOM 3327 C CA . GLU A 1 471 ? -3.718 -7.798 30.103 1.00 93.19 471 GLU A CA 1
ATOM 3328 C C . GLU A 1 471 ? -4.099 -9.082 29.359 1.00 93.19 471 GLU A C 1
ATOM 3330 O O . GLU A 1 471 ? -3.286 -9.594 28.597 1.00 93.19 471 GLU A O 1
ATOM 3335 N N . ASP A 1 472 ? -5.339 -9.549 29.548 1.00 94.25 472 ASP A N 1
ATOM 3336 C CA . ASP A 1 472 ? -5.883 -10.724 28.872 1.00 94.25 472 ASP A CA 1
ATOM 3337 C C . ASP A 1 472 ? -6.036 -10.431 27.366 1.00 94.25 472 ASP A C 1
ATOM 3339 O O . ASP A 1 472 ? -5.696 -11.267 26.539 1.00 94.25 472 ASP A O 1
ATOM 3343 N N . LEU A 1 473 ? -6.493 -9.221 27.015 1.00 94.56 473 LEU A N 1
ATOM 3344 C CA . LEU A 1 473 ? -6.863 -8.836 25.648 1.00 94.56 473 LEU A CA 1
ATOM 3345 C C . LEU A 1 473 ? -5.709 -8.304 24.779 1.00 94.56 473 LEU A C 1
ATOM 3347 O O . LEU A 1 473 ? -5.721 -8.527 23.575 1.00 94.56 473 LEU A O 1
ATOM 3351 N N . PHE A 1 474 ? -4.753 -7.558 25.347 1.00 91.44 474 PHE A N 1
ATOM 3352 C CA . PHE A 1 474 ? -3.756 -6.806 24.557 1.00 91.44 474 PHE A CA 1
ATOM 3353 C C . PHE A 1 474 ? -2.314 -6.902 25.079 1.00 91.44 474 PHE A C 1
ATOM 3355 O O . PHE A 1 474 ? -1.404 -6.323 24.489 1.00 91.44 474 PHE A O 1
ATOM 3362 N N . GLY A 1 475 ? -2.064 -7.567 26.210 1.00 87.94 475 GLY A N 1
ATOM 3363 C CA . GLY A 1 475 ? -0.731 -7.572 26.820 1.00 87.94 475 GLY A CA 1
ATOM 3364 C C . GLY A 1 475 ? -0.171 -6.155 27.051 1.00 87.94 475 GLY A C 1
ATOM 3365 O O . GLY A 1 475 ? -0.820 -5.318 27.676 1.00 87.94 475 GLY A O 1
ATOM 3366 N N . PHE A 1 476 ? 1.053 -5.893 26.568 1.00 84.94 476 PHE A N 1
ATOM 3367 C CA . PHE A 1 476 ? 1.767 -4.616 26.761 1.00 84.94 476 PHE A CA 1
ATOM 3368 C C . PHE A 1 476 ? 1.658 -3.629 25.583 1.00 84.94 476 PHE A C 1
ATOM 3370 O O . PHE A 1 476 ? 2.094 -2.486 25.718 1.00 84.94 476 PHE A O 1
ATOM 3377 N N . ALA A 1 477 ? 1.164 -4.058 24.420 1.00 89.62 477 ALA A N 1
ATOM 3378 C CA . ALA A 1 477 ? 1.092 -3.244 23.206 1.00 89.62 477 ALA A CA 1
ATOM 3379 C C . ALA A 1 477 ? 0.071 -3.836 22.228 1.00 89.62 477 ALA A C 1
ATOM 3381 O O . ALA A 1 477 ? -0.132 -5.045 22.231 1.00 89.62 477 ALA A O 1
ATOM 3382 N N . PHE A 1 478 ? -0.521 -3.002 21.372 1.00 92.25 478 PHE A N 1
ATOM 3383 C CA . PHE A 1 478 ? -1.329 -3.512 20.267 1.00 92.25 478 PHE A CA 1
ATOM 3384 C C . PHE A 1 478 ? -0.461 -4.294 19.280 1.00 92.25 478 PHE A C 1
ATOM 3386 O O . PHE A 1 478 ? 0.703 -3.955 19.047 1.00 92.25 478 PHE A O 1
ATOM 3393 N N . GLU A 1 479 ? -1.038 -5.353 18.725 1.00 89.19 479 GLU A N 1
ATOM 3394 C CA . GLU A 1 479 ? -0.438 -6.103 17.630 1.00 89.19 479 GLU A CA 1
ATOM 3395 C C . GLU A 1 479 ? -0.765 -5.407 16.300 1.00 89.19 479 GLU A C 1
ATOM 3397 O O . GLU A 1 479 ? -1.861 -4.876 16.131 1.00 89.19 479 GLU A O 1
ATOM 3402 N N . GLY A 1 480 ? 0.179 -5.414 15.356 1.00 91.56 480 GLY A N 1
ATOM 3403 C CA . GLY A 1 480 ? 0.011 -4.797 14.036 1.00 91.56 480 GLY A CA 1
ATOM 3404 C C . GLY A 1 480 ? 0.548 -3.359 13.920 1.00 91.56 480 GLY A C 1
ATOM 3405 O O . GLY A 1 480 ? 1.254 -2.885 14.816 1.00 91.56 480 GLY A O 1
ATOM 3406 N N . PRO A 1 481 ? 0.301 -2.700 12.776 1.00 95.00 481 PRO A N 1
ATOM 3407 C CA . PRO A 1 481 ? 0.818 -1.370 12.469 1.00 95.00 481 PRO A CA 1
ATOM 3408 C C . PRO A 1 481 ? -0.004 -0.239 13.100 1.00 95.00 481 PRO A C 1
ATOM 3410 O O . PRO A 1 481 ? -1.170 -0.406 13.458 1.00 95.00 481 PRO A O 1
ATOM 3413 N N . ASP A 1 482 ? 0.603 0.943 13.171 1.00 93.94 482 ASP A N 1
ATOM 3414 C CA . ASP A 1 482 ? -0.040 2.161 13.659 1.00 93.94 482 ASP A CA 1
ATOM 3415 C C . ASP A 1 482 ? -0.794 2.866 12.528 1.00 93.94 482 ASP A C 1
ATOM 3417 O O . ASP A 1 482 ? -0.197 3.292 11.542 1.00 93.94 482 ASP A O 1
ATOM 3421 N N . ARG A 1 483 ? -2.099 3.092 12.696 1.00 94.62 483 ARG A N 1
ATOM 3422 C CA . ARG A 1 483 ? -2.886 3.912 11.765 1.00 94.62 483 ARG A CA 1
ATOM 3423 C C . ARG A 1 483 ? -2.748 5.399 12.097 1.00 94.62 483 ARG A C 1
ATOM 3425 O O . ARG A 1 483 ? -2.928 5.822 13.250 1.00 94.62 483 ARG A O 1
ATOM 3432 N N . ILE A 1 484 ? -2.440 6.214 11.088 1.00 90.62 484 ILE A N 1
ATOM 3433 C CA . ILE A 1 484 ? -2.321 7.671 11.222 1.00 90.62 484 ILE A CA 1
ATOM 3434 C C . ILE A 1 484 ? -3.427 8.344 10.405 1.00 90.62 484 ILE A C 1
ATOM 3436 O O . ILE A 1 484 ? -3.492 8.139 9.196 1.00 90.62 484 ILE A O 1
ATOM 3440 N N . PRO A 1 485 ? -4.280 9.183 11.016 1.00 84.19 485 PRO A N 1
ATOM 3441 C CA . PRO A 1 485 ? -5.180 10.022 10.241 1.00 84.19 485 PRO A CA 1
ATOM 3442 C C . PRO A 1 485 ? -4.359 11.067 9.481 1.00 84.19 485 PRO A C 1
ATOM 3444 O O . PRO A 1 485 ? -3.599 11.823 10.092 1.00 84.19 485 PRO A O 1
ATOM 3447 N N . LEU A 1 486 ? -4.520 11.114 8.160 1.00 80.25 486 LEU A N 1
ATOM 3448 C CA . LEU A 1 486 ? -3.905 12.134 7.321 1.00 80.25 486 LEU A CA 1
ATOM 3449 C C . LEU A 1 486 ? -4.887 13.273 7.056 1.00 80.25 486 LEU A C 1
ATOM 3451 O O . LEU A 1 486 ? -6.055 13.050 6.739 1.00 80.25 486 LEU A O 1
ATOM 3455 N N . PHE A 1 487 ? -4.384 14.498 7.166 1.00 68.31 487 PHE A N 1
ATOM 3456 C CA . PHE A 1 487 ? -5.081 15.712 6.764 1.00 68.31 487 PHE A CA 1
ATOM 3457 C C . PHE A 1 487 ? -4.232 16.365 5.686 1.00 68.31 487 PHE A C 1
ATOM 3459 O O . PHE A 1 487 ? -3.168 16.897 5.994 1.00 68.31 487 PHE A O 1
ATOM 3466 N N . LEU A 1 488 ? -4.680 16.274 4.434 1.00 69.75 488 LEU A N 1
ATOM 3467 C CA . LEU A 1 488 ? -3.981 16.943 3.348 1.00 69.75 488 LEU A CA 1
ATOM 3468 C C . LEU A 1 488 ? -4.150 18.452 3.479 1.00 69.75 488 LEU A C 1
ATOM 3470 O O . LEU A 1 488 ? -5.250 18.949 3.740 1.00 69.75 488 LEU A O 1
ATOM 3474 N N . PHE A 1 489 ? -3.055 19.173 3.287 1.00 60.12 489 PHE A N 1
ATOM 3475 C CA . PHE A 1 489 ? -3.104 20.604 3.060 1.00 60.12 489 PHE A CA 1
ATOM 3476 C C . PHE A 1 489 ? -3.568 20.832 1.624 1.00 60.12 489 PHE A C 1
ATOM 3478 O O . PHE A 1 489 ? -3.124 20.145 0.706 1.00 60.12 489 PHE A O 1
ATOM 3485 N N . GLU A 1 490 ? -4.487 21.774 1.430 1.00 51.84 490 GLU A N 1
ATOM 3486 C CA . GLU A 1 490 ? -4.891 22.178 0.087 1.00 51.84 490 GLU A CA 1
ATOM 3487 C C . GLU A 1 490 ? -3.642 22.692 -0.636 1.00 51.84 490 GLU A C 1
ATOM 3489 O O . GLU A 1 490 ? -2.975 23.612 -0.153 1.00 51.84 490 GLU A O 1
ATOM 3494 N N . SER A 1 491 ? -3.284 22.055 -1.753 1.00 45.25 491 SER A N 1
ATOM 3495 C CA . SER A 1 491 ? -2.201 22.533 -2.605 1.00 45.25 491 SER A CA 1
ATOM 3496 C C . SER A 1 491 ? -2.502 23.984 -2.972 1.00 45.25 491 SER A C 1
ATOM 3498 O O . SER A 1 491 ? -3.618 24.291 -3.405 1.00 45.25 4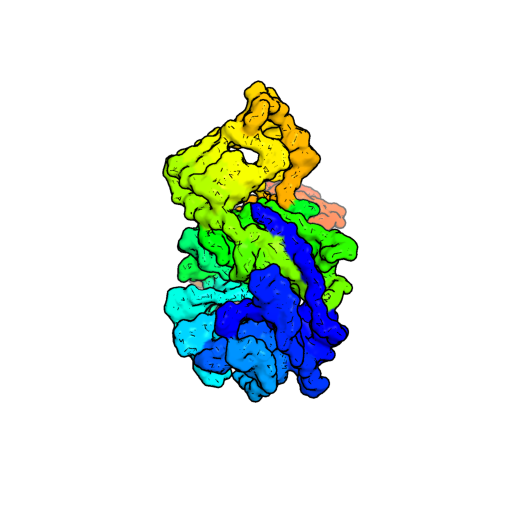91 SER A O 1
ATOM 3500 N N . ALA A 1 492 ? -1.524 24.879 -2.817 1.00 39.53 492 ALA A N 1
ATOM 3501 C CA . ALA A 1 492 ? -1.634 26.222 -3.372 1.00 39.53 492 ALA A CA 1
ATOM 3502 C C . ALA A 1 492 ? -2.063 26.118 -4.854 1.00 39.53 492 ALA A C 1
ATOM 3504 O O . ALA A 1 492 ? -1.609 25.198 -5.542 1.00 39.53 492 ALA A O 1
ATOM 3505 N N . PRO A 1 493 ? -2.953 26.998 -5.355 1.00 32.34 493 PRO A N 1
ATOM 3506 C CA . PRO A 1 493 ? -3.385 26.944 -6.749 1.00 32.34 493 PRO A CA 1
ATOM 3507 C C . PRO A 1 493 ? -2.157 26.938 -7.671 1.00 32.34 493 PRO A C 1
ATOM 3509 O O . PRO A 1 493 ? -1.153 27.573 -7.331 1.00 32.34 493 PRO A O 1
ATOM 3512 N N . PRO A 1 494 ? -2.208 26.230 -8.816 1.00 34.06 494 PRO A N 1
ATOM 3513 C CA . PRO A 1 494 ? -1.058 26.128 -9.700 1.00 34.06 494 PRO A CA 1
ATOM 3514 C C . PRO A 1 494 ? -0.568 27.537 -10.060 1.00 34.06 494 PRO A C 1
ATOM 3516 O O . PRO A 1 494 ? -1.402 28.402 -10.356 1.00 34.06 494 PRO A O 1
ATOM 3519 N N . PRO A 1 495 ? 0.750 27.800 -10.029 1.00 39.94 495 PRO A N 1
ATOM 3520 C CA . PRO A 1 495 ? 1.267 29.065 -10.522 1.00 39.94 495 PRO A CA 1
ATOM 3521 C C . PRO A 1 495 ? 0.851 29.234 -11.989 1.00 39.94 495 PRO A C 1
ATOM 3523 O O . PRO A 1 495 ? 0.824 28.262 -12.750 1.00 39.94 495 PRO A O 1
ATOM 3526 N N . ASP A 1 496 ? 0.503 30.466 -12.372 1.00 34.91 496 ASP A N 1
ATOM 3527 C CA . ASP A 1 496 ? 0.190 30.833 -13.757 1.00 34.91 496 ASP A CA 1
ATOM 3528 C C . ASP A 1 496 ? 1.240 30.253 -14.730 1.00 34.91 496 ASP A C 1
ATOM 3530 O O . ASP A 1 496 ? 2.422 30.159 -14.376 1.00 34.91 496 ASP A O 1
ATOM 3534 N N . PRO A 1 497 ? 0.847 29.863 -15.961 1.00 30.78 497 PRO A N 1
ATOM 3535 C CA . PRO A 1 497 ? 1.753 29.237 -16.917 1.00 30.78 497 PRO A CA 1
ATOM 3536 C C . PRO A 1 497 ? 3.009 30.092 -17.095 1.00 30.78 497 PRO A C 1
ATOM 3538 O O . PRO A 1 497 ? 2.918 31.287 -17.381 1.00 30.78 497 PRO A O 1
ATOM 3541 N N . ALA A 1 498 ? 4.171 29.458 -16.910 1.00 35.09 498 ALA A N 1
ATOM 3542 C CA . ALA A 1 498 ? 5.460 30.134 -16.859 1.00 35.09 498 ALA A CA 1
ATOM 3543 C C . ALA A 1 498 ? 5.639 31.102 -18.047 1.00 35.09 498 ALA A C 1
ATOM 3545 O O . ALA A 1 498 ? 5.505 30.682 -19.206 1.00 35.09 498 ALA A O 1
ATOM 3546 N N . PRO A 1 499 ? 5.976 32.382 -17.799 1.00 39.41 499 PRO A N 1
ATOM 3547 C CA . PRO A 1 499 ? 6.479 33.249 -18.848 1.00 39.41 499 PRO A CA 1
ATOM 3548 C C . PRO A 1 499 ? 7.732 32.617 -19.464 1.00 39.41 499 PRO A C 1
ATOM 3550 O O . PRO A 1 499 ? 8.503 31.932 -18.790 1.00 39.41 499 PRO A O 1
ATOM 3553 N N . VAL A 1 500 ? 7.918 32.850 -20.765 1.00 34.69 500 VAL A N 1
ATOM 3554 C CA . VAL A 1 500 ? 9.126 32.502 -21.533 1.00 34.69 500 VAL A CA 1
ATOM 3555 C C . VAL A 1 500 ? 10.381 32.812 -20.696 1.00 34.69 500 VAL A C 1
ATOM 3557 O O . VAL A 1 500 ? 10.399 33.870 -20.071 1.00 34.69 500 VAL A O 1
ATOM 3560 N N . PRO A 1 501 ? 11.417 31.944 -20.657 1.00 34.28 501 PRO A N 1
ATOM 3561 C CA . PRO A 1 501 ? 12.509 32.113 -19.707 1.00 34.28 501 PRO A CA 1
ATOM 3562 C C . PRO A 1 501 ? 13.254 33.417 -19.982 1.00 34.28 501 PRO A C 1
ATOM 3564 O O . PRO A 1 501 ? 13.923 33.555 -21.011 1.00 34.28 501 PRO A O 1
ATOM 3567 N N . ASP A 1 502 ? 13.142 34.352 -19.047 1.00 35.75 502 ASP A N 1
ATOM 3568 C CA . ASP A 1 502 ? 14.010 35.515 -18.976 1.00 35.75 502 ASP A CA 1
ATOM 3569 C C . ASP A 1 502 ? 15.393 35.112 -18.423 1.00 35.75 502 ASP A C 1
ATOM 3571 O O . ASP A 1 502 ? 15.549 34.044 -17.820 1.00 35.75 502 ASP A O 1
ATOM 3575 N N . PRO A 1 503 ? 16.441 35.916 -18.689 1.00 33.06 503 PRO A N 1
ATOM 3576 C CA . PRO A 1 503 ? 17.828 35.577 -18.372 1.00 33.06 503 PRO A CA 1
ATOM 3577 C C . PRO A 1 503 ? 18.028 35.351 -16.862 1.00 33.06 503 PRO A C 1
ATOM 3579 O O . PRO A 1 503 ? 17.221 35.825 -16.064 1.00 33.06 503 PRO A O 1
ATOM 3582 N N . PRO A 1 504 ? 19.109 34.662 -16.443 1.00 33.66 504 PRO A N 1
ATOM 3583 C CA . PRO A 1 504 ? 19.262 34.219 -15.059 1.00 33.66 504 PRO A CA 1
ATOM 3584 C C . PRO A 1 504 ? 19.211 35.401 -14.073 1.00 33.66 504 PRO A C 1
ATOM 3586 O O . PRO A 1 504 ? 19.780 36.458 -14.372 1.00 33.66 504 PRO A O 1
ATOM 3589 N N . PRO A 1 505 ? 18.560 35.233 -12.906 1.00 33.09 505 PRO A N 1
ATOM 3590 C CA . PRO A 1 505 ? 18.308 36.327 -11.977 1.00 33.09 505 PRO A CA 1
ATOM 3591 C C . PRO A 1 505 ? 19.593 36.761 -11.247 1.00 33.09 505 PRO A C 1
ATOM 3593 O O . PRO A 1 505 ? 20.485 35.933 -11.026 1.00 33.09 505 PRO A O 1
ATOM 3596 N N . PRO A 1 506 ? 19.708 38.042 -10.842 1.00 34.88 506 PRO A N 1
ATOM 3597 C CA . PRO A 1 506 ? 20.719 38.460 -9.884 1.00 34.88 506 PRO A CA 1
ATOM 3598 C C . PRO A 1 506 ? 20.399 37.910 -8.487 1.00 34.88 506 PRO A C 1
ATOM 3600 O O . PRO A 1 506 ? 19.249 37.637 -8.152 1.00 34.88 506 PRO A O 1
ATOM 3603 N N . ALA A 1 507 ? 21.458 37.716 -7.703 1.00 37.81 507 ALA A N 1
ATOM 3604 C CA . ALA A 1 507 ? 21.424 37.092 -6.390 1.00 37.81 507 ALA A CA 1
ATOM 3605 C C . ALA A 1 507 ? 20.702 37.940 -5.326 1.00 37.81 507 ALA A C 1
ATOM 3607 O O . ALA A 1 507 ? 20.796 39.165 -5.335 1.00 37.81 507 ALA A O 1
ATOM 3608 N N . ASP A 1 508 ? 20.105 37.211 -4.380 1.00 41.84 508 ASP A N 1
ATOM 3609 C CA . ASP A 1 508 ? 19.545 37.602 -3.080 1.00 41.84 508 ASP A CA 1
ATOM 3610 C C . ASP A 1 508 ? 18.062 38.016 -3.035 1.00 41.84 508 ASP A C 1
ATOM 3612 O O . ASP A 1 508 ? 17.596 38.944 -3.691 1.00 41.84 508 ASP A O 1
ATOM 3616 N N . GLY A 1 509 ? 17.311 37.266 -2.216 1.00 46.91 509 GLY A N 1
ATOM 3617 C CA . GLY A 1 509 ? 15.871 37.380 -2.012 1.00 46.91 509 GLY A CA 1
ATOM 3618 C C . GLY A 1 509 ? 15.470 38.678 -1.321 1.00 46.91 509 GLY A C 1
ATOM 3619 O O . GLY A 1 509 ? 15.531 38.793 -0.099 1.00 46.91 509 GLY A O 1
ATOM 3620 N N . ALA A 1 510 ? 15.008 39.638 -2.112 1.00 45.16 510 ALA A N 1
ATOM 3621 C CA . ALA A 1 510 ? 14.342 40.835 -1.631 1.00 45.16 510 ALA A CA 1
ATOM 3622 C C . ALA A 1 510 ? 12.949 40.929 -2.262 1.00 45.16 510 ALA A C 1
ATOM 3624 O O . ALA A 1 510 ? 12.771 40.546 -3.416 1.00 45.16 510 ALA A O 1
ATOM 3625 N N . ASN A 1 511 ? 11.990 41.446 -1.490 1.00 62.34 511 ASN A N 1
ATOM 3626 C CA . ASN A 1 511 ? 10.588 41.722 -1.824 1.00 62.34 511 ASN A CA 1
ATOM 3627 C C . ASN A 1 511 ? 10.445 42.615 -3.072 1.00 62.34 511 ASN A C 1
ATOM 3629 O O . ASN A 1 511 ? 10.164 43.814 -2.975 1.00 62.34 511 ASN A O 1
ATOM 3633 N N . LEU A 1 512 ? 10.706 42.043 -4.244 1.00 68.81 512 LEU A N 1
ATOM 3634 C CA . LEU A 1 512 ? 10.810 42.744 -5.512 1.00 68.81 512 LEU A CA 1
ATOM 3635 C C . LEU A 1 512 ? 9.419 42.912 -6.119 1.00 68.81 512 LEU A C 1
ATOM 3637 O O . LEU A 1 512 ? 8.830 41.978 -6.656 1.00 68.81 512 LEU A O 1
ATOM 3641 N N . LEU A 1 513 ? 8.895 44.125 -6.040 1.00 78.31 513 LEU A N 1
ATOM 3642 C CA . LEU A 1 513 ? 7.588 44.492 -6.553 1.00 78.31 513 LEU A CA 1
ATOM 3643 C C . LEU A 1 513 ? 7.713 45.048 -7.972 1.00 78.31 513 LEU A C 1
ATOM 3645 O O . LEU A 1 513 ? 8.382 46.062 -8.181 1.00 78.31 513 LEU A O 1
ATOM 3649 N N . SER A 1 514 ? 7.008 44.440 -8.930 1.00 82.81 514 SER A N 1
ATOM 3650 C CA . SER A 1 514 ? 6.774 45.066 -10.234 1.00 82.81 514 SER A CA 1
ATOM 3651 C C . SER A 1 514 ? 5.654 46.097 -10.140 1.00 82.81 514 SER A C 1
ATOM 3653 O O . SER A 1 514 ? 4.533 45.803 -9.719 1.00 82.81 514 SER A O 1
ATOM 3655 N N . VAL A 1 515 ? 5.967 47.330 -10.522 1.00 82.06 515 VAL A N 1
ATOM 3656 C CA . VAL A 1 515 ? 5.049 48.463 -10.505 1.00 82.06 515 VAL A CA 1
ATOM 3657 C C . VAL A 1 515 ? 4.742 48.870 -11.933 1.00 82.06 515 VAL A C 1
ATOM 3659 O O . VAL A 1 515 ? 5.612 49.359 -12.650 1.00 82.06 515 VAL A O 1
ATOM 3662 N N . ARG A 1 516 ? 3.473 48.721 -12.319 1.00 86.31 516 ARG A N 1
ATOM 3663 C CA . ARG A 1 516 ? 2.928 49.169 -13.602 1.00 86.31 516 ARG A CA 1
ATOM 3664 C C . ARG A 1 516 ? 1.918 50.274 -13.361 1.00 86.31 516 ARG A C 1
ATOM 3666 O O . ARG A 1 516 ? 0.867 50.031 -12.777 1.00 86.31 516 ARG A O 1
ATOM 3673 N N . ALA A 1 517 ? 2.218 51.476 -13.843 1.00 81.50 517 ALA A N 1
ATOM 3674 C CA . ALA A 1 517 ? 1.464 52.687 -13.506 1.00 81.50 517 ALA A CA 1
ATOM 3675 C C . ALA A 1 517 ? -0.058 52.583 -13.778 1.00 81.50 517 ALA A C 1
ATOM 3677 O O . ALA A 1 517 ? -0.866 53.136 -13.039 1.00 81.50 517 ALA A O 1
ATOM 3678 N N . GLN A 1 518 ? -0.465 51.832 -14.807 1.00 81.62 518 GLN A N 1
ATOM 3679 C CA . GLN A 1 518 ? -1.866 51.724 -15.247 1.00 81.62 518 GLN A CA 1
ATOM 3680 C C . GLN A 1 518 ? -2.559 50.405 -14.852 1.00 81.62 518 GLN A C 1
ATOM 3682 O O . GLN A 1 518 ? -3.749 50.221 -15.128 1.00 81.62 518 GLN A O 1
ATOM 3687 N N . GLU A 1 519 ? -1.855 49.484 -14.193 1.00 85.94 519 GLU A N 1
ATOM 3688 C CA . GLU A 1 519 ? -2.433 48.228 -13.702 1.00 85.94 519 GLU A CA 1
ATOM 3689 C C . GLU A 1 519 ? -2.772 48.332 -12.215 1.00 85.94 519 GLU A C 1
ATOM 3691 O O . GLU A 1 519 ? -2.199 49.134 -11.483 1.00 85.94 519 GLU A O 1
ATOM 3696 N N . ALA A 1 520 ? -3.766 47.561 -11.770 1.00 82.94 520 ALA A N 1
ATOM 3697 C CA . ALA A 1 520 ? -4.147 47.594 -10.364 1.00 82.94 520 ALA A CA 1
ATOM 3698 C C . ALA A 1 520 ? -3.013 47.014 -9.511 1.00 82.94 520 ALA A C 1
ATOM 3700 O O . ALA A 1 520 ? -2.629 45.863 -9.705 1.00 82.94 520 ALA A O 1
ATOM 3701 N N . ASN A 1 521 ? -2.528 47.793 -8.550 1.00 85.94 521 ASN A N 1
ATOM 3702 C CA . ASN A 1 521 ? -1.576 47.357 -7.541 1.00 85.94 521 ASN A CA 1
ATOM 3703 C C . ASN A 1 521 ? -2.096 47.787 -6.161 1.00 85.94 521 ASN A C 1
ATOM 3705 O O . ASN A 1 521 ? -1.823 48.904 -5.724 1.00 85.94 521 ASN A O 1
ATOM 3709 N N . PRO A 1 522 ? -2.855 46.929 -5.458 1.00 83.12 522 PRO A N 1
ATOM 3710 C CA . PRO A 1 522 ? -3.450 47.273 -4.166 1.00 83.12 522 PRO A CA 1
ATOM 3711 C C . PRO A 1 522 ? -2.446 47.780 -3.116 1.00 83.12 522 PRO A C 1
ATOM 3713 O O . PRO A 1 522 ? -2.821 48.592 -2.273 1.00 83.12 522 PRO A O 1
ATOM 3716 N N . LEU A 1 523 ? -1.170 47.379 -3.194 1.00 82.25 523 LEU A N 1
ATOM 3717 C CA . LEU A 1 523 ? -0.113 47.857 -2.295 1.00 82.25 523 LEU A CA 1
ATOM 3718 C C . LEU A 1 523 ? 0.252 49.327 -2.527 1.00 82.25 523 LEU A C 1
ATOM 3720 O O . LEU A 1 523 ? 0.868 49.954 -1.677 1.00 82.25 523 LEU A O 1
ATOM 3724 N N . LEU A 1 524 ? -0.113 49.892 -3.671 1.00 87.44 524 LEU A N 1
ATOM 3725 C CA . LEU A 1 524 ? 0.071 51.306 -3.983 1.00 87.44 524 LEU A CA 1
ATOM 3726 C C . LEU A 1 524 ? -1.226 52.098 -3.839 1.00 87.44 524 LEU A C 1
ATOM 3728 O O . LEU A 1 524 ? -1.246 53.278 -4.183 1.00 87.44 524 LEU A O 1
ATOM 3732 N N . ALA A 1 525 ? -2.304 51.480 -3.343 1.00 86.94 525 ALA A N 1
ATOM 3733 C CA . ALA A 1 525 ? -3.569 52.167 -3.137 1.00 86.94 525 ALA A CA 1
ATOM 3734 C C . ALA A 1 525 ? -3.353 53.410 -2.268 1.00 86.94 525 ALA A C 1
ATOM 3736 O O . ALA A 1 525 ? -2.763 53.335 -1.185 1.00 86.94 525 ALA A O 1
ATOM 3737 N N . ASP A 1 526 ? -3.806 54.553 -2.785 1.00 85.00 526 ASP A N 1
ATOM 3738 C CA . ASP A 1 526 ? -3.656 55.859 -2.152 1.00 85.00 526 ASP A CA 1
ATOM 3739 C C . ASP A 1 526 ? -2.193 56.263 -1.845 1.00 85.00 526 ASP A C 1
ATOM 3741 O O . ASP A 1 526 ? -1.953 57.069 -0.949 1.00 85.00 526 ASP A O 1
ATOM 3745 N N . ALA A 1 527 ? -1.191 55.745 -2.559 1.00 91.19 527 ALA A N 1
ATOM 3746 C CA . ALA A 1 527 ? 0.195 56.198 -2.416 1.00 91.19 527 ALA A CA 1
ATOM 3747 C C . ALA A 1 527 ? 0.431 57.573 -3.075 1.00 91.19 527 ALA A C 1
ATOM 3749 O O . ALA A 1 527 ? -0.163 57.898 -4.108 1.00 91.19 527 ALA A O 1
ATOM 3750 N N . ASP A 1 528 ? 1.340 58.373 -2.512 1.00 92.44 528 ASP A N 1
ATOM 3751 C CA . ASP A 1 528 ? 1.881 59.567 -3.167 1.00 92.44 528 ASP A CA 1
ATOM 3752 C C . ASP A 1 528 ? 3.114 59.187 -3.992 1.00 92.44 528 ASP A C 1
ATOM 3754 O O . ASP A 1 528 ? 4.149 58.789 -3.456 1.00 92.44 528 ASP A O 1
ATOM 3758 N N . ILE A 1 529 ? 3.017 59.355 -5.306 1.00 92.12 529 ILE A N 1
ATOM 3759 C CA . ILE A 1 529 ? 4.092 59.106 -6.262 1.00 92.12 529 ILE A CA 1
ATOM 3760 C C . ILE A 1 529 ? 4.766 60.436 -6.573 1.00 92.12 529 ILE A C 1
ATOM 3762 O O . ILE A 1 529 ? 4.186 61.307 -7.226 1.00 92.12 529 ILE A O 1
ATOM 3766 N N . ARG A 1 530 ? 5.993 60.622 -6.096 1.00 92.44 530 ARG A N 1
ATOM 3767 C CA . ARG A 1 530 ? 6.786 61.831 -6.328 1.00 92.44 530 ARG A CA 1
ATOM 3768 C C . ARG A 1 530 ? 7.822 61.569 -7.402 1.00 92.44 530 ARG A C 1
ATOM 3770 O O . ARG A 1 530 ? 8.645 60.679 -7.255 1.00 92.44 530 ARG A O 1
ATOM 3777 N N . PHE A 1 531 ? 7.829 62.375 -8.452 1.00 91.31 531 PHE A N 1
ATOM 3778 C CA . PHE A 1 531 ? 8.844 62.321 -9.495 1.00 91.31 531 PHE A CA 1
ATOM 3779 C C . PHE A 1 531 ? 9.604 63.639 -9.568 1.00 91.31 531 PHE A C 1
ATOM 3781 O O . PHE A 1 531 ? 9.002 64.701 -9.710 1.00 91.31 531 PHE A O 1
ATOM 3788 N N . THR A 1 532 ? 10.928 63.570 -9.501 1.00 91.38 532 THR A N 1
ATOM 3789 C CA . THR A 1 532 ? 11.826 64.720 -9.617 1.00 91.38 532 THR A CA 1
ATOM 3790 C C . THR A 1 532 ? 12.648 64.581 -10.898 1.00 91.38 532 THR A C 1
ATOM 3792 O O . THR A 1 532 ? 13.588 63.783 -10.922 1.00 91.38 532 THR A O 1
ATOM 3795 N N . PRO A 1 533 ? 12.319 65.318 -11.974 1.00 89.00 533 PRO A N 1
ATOM 3796 C CA . PRO A 1 533 ? 13.116 65.324 -13.198 1.00 89.00 533 PRO A CA 1
ATOM 3797 C C . PRO A 1 533 ? 14.553 65.789 -12.920 1.00 89.00 533 PRO A C 1
ATOM 3799 O O . PRO A 1 533 ? 14.773 66.636 -12.056 1.00 89.00 533 PRO A O 1
ATOM 3802 N N . ALA A 1 534 ? 15.535 65.311 -13.689 1.00 83.56 534 ALA A N 1
ATOM 3803 C CA . ALA A 1 534 ? 16.970 65.541 -13.449 1.00 83.56 534 ALA A CA 1
ATOM 3804 C C . ALA A 1 534 ? 17.423 67.024 -13.411 1.00 83.56 534 ALA A C 1
ATOM 3806 O O . ALA A 1 534 ? 18.554 67.316 -13.022 1.00 83.56 534 ALA A O 1
ATOM 3807 N N . GLY A 1 535 ? 16.563 67.969 -13.800 1.00 76.62 535 GLY A N 1
ATOM 3808 C CA . GLY A 1 535 ? 16.798 69.412 -13.683 1.00 76.62 535 GLY A CA 1
ATOM 3809 C C . GLY A 1 535 ? 15.538 70.230 -13.384 1.00 76.62 535 GLY A C 1
ATOM 3810 O O . GLY A 1 535 ? 15.513 71.416 -13.712 1.00 76.62 535 GLY A O 1
ATOM 3811 N N . GLY A 1 536 ? 14.494 69.602 -12.832 1.00 81.25 536 GLY A N 1
ATOM 3812 C CA . GLY A 1 536 ? 13.182 70.215 -12.600 1.00 81.25 536 GLY A CA 1
ATOM 3813 C C . GLY A 1 536 ? 12.697 70.095 -11.155 1.00 81.25 536 GLY A C 1
ATOM 3814 O O . GLY A 1 536 ? 13.326 69.446 -10.323 1.00 81.25 536 GLY A O 1
ATOM 3815 N N . ASP A 1 537 ? 11.559 70.726 -10.871 1.00 87.50 537 ASP A N 1
ATOM 3816 C CA . ASP A 1 537 ? 10.895 70.632 -9.569 1.00 87.50 537 ASP A CA 1
ATOM 3817 C C . ASP A 1 537 ? 10.135 69.301 -9.428 1.00 87.50 537 ASP A C 1
ATOM 3819 O O . ASP A 1 537 ? 9.631 68.749 -10.410 1.00 87.50 537 ASP A O 1
ATOM 3823 N N . THR A 1 538 ? 10.022 68.794 -8.198 1.00 90.62 538 THR A N 1
ATOM 3824 C CA . THR A 1 538 ? 9.282 67.562 -7.896 1.00 90.62 538 THR A CA 1
ATOM 3825 C C . THR A 1 538 ? 7.793 67.712 -8.206 1.00 90.62 538 THR A C 1
ATOM 3827 O O . THR A 1 538 ? 7.120 68.610 -7.698 1.00 90.62 538 THR A O 1
ATOM 3830 N N . VAL A 1 539 ? 7.257 66.772 -8.979 1.00 89.56 539 VAL A N 1
ATOM 3831 C CA . VAL A 1 539 ? 5.828 66.628 -9.268 1.00 89.56 539 VAL A CA 1
ATOM 3832 C C . VAL A 1 539 ? 5.277 65.472 -8.440 1.00 89.56 539 VAL A C 1
ATOM 3834 O O . VAL A 1 539 ? 5.928 64.442 -8.303 1.00 89.56 539 VAL A O 1
ATOM 3837 N N . THR A 1 540 ? 4.090 65.640 -7.857 1.00 91.62 540 THR A N 1
ATOM 3838 C CA . THR A 1 540 ? 3.430 64.600 -7.051 1.00 91.62 540 THR A CA 1
ATOM 3839 C C . THR A 1 540 ? 2.131 64.165 -7.716 1.00 91.62 540 THR A C 1
ATOM 3841 O O . THR A 1 540 ? 1.317 65.009 -8.094 1.00 91.62 540 THR A O 1
ATOM 3844 N N . PHE A 1 541 ? 1.932 62.857 -7.808 1.00 89.69 541 PHE A N 1
ATOM 3845 C CA . PHE A 1 541 ? 0.717 62.201 -8.274 1.00 89.69 541 PHE A CA 1
ATOM 3846 C C . PHE A 1 541 ? 0.149 61.349 -7.144 1.00 89.69 541 PHE A C 1
ATOM 3848 O O . PHE A 1 541 ? 0.901 60.820 -6.331 1.00 89.69 541 PHE A O 1
ATOM 3855 N N . ARG A 1 542 ? -1.174 61.207 -7.094 1.00 90.75 542 ARG A N 1
ATOM 3856 C CA . ARG A 1 542 ? -1.844 60.325 -6.137 1.00 90.75 542 ARG A CA 1
ATOM 3857 C C . ARG A 1 542 ? -2.302 59.074 -6.870 1.00 90.75 542 ARG A C 1
ATOM 3859 O O . ARG A 1 542 ? -2.982 59.201 -7.890 1.00 90.75 542 ARG A O 1
ATOM 3866 N N . ALA A 1 543 ? -1.940 57.907 -6.358 1.00 90.75 543 ALA A N 1
ATOM 3867 C CA . ALA A 1 543 ? -2.493 56.653 -6.834 1.00 90.75 543 ALA A CA 1
ATOM 3868 C C . ALA A 1 543 ? -3.965 56.520 -6.409 1.00 90.75 543 ALA A C 1
ATOM 3870 O O . ALA A 1 543 ? -4.357 56.998 -5.344 1.00 90.75 543 ALA A O 1
ATOM 3871 N N . ASP A 1 544 ? -4.794 55.911 -7.254 1.00 88.44 544 ASP A N 1
ATOM 3872 C CA . ASP A 1 544 ? -6.207 55.676 -6.956 1.00 88.44 544 ASP A CA 1
ATOM 3873 C C . ASP A 1 544 ? -6.404 54.528 -5.943 1.00 88.44 544 ASP A C 1
ATOM 3875 O O . ASP A 1 544 ? -5.450 53.894 -5.491 1.00 88.44 544 ASP A O 1
ATOM 3879 N N . GLY A 1 545 ? -7.656 54.230 -5.583 1.00 82.19 545 GLY A N 1
ATOM 3880 C CA . GLY A 1 545 ? -7.976 53.143 -4.645 1.00 82.19 545 GLY A CA 1
ATOM 3881 C C . GLY A 1 545 ? -7.665 51.731 -5.167 1.00 82.19 545 GLY A C 1
ATOM 3882 O O . GLY A 1 545 ? -7.796 50.767 -4.420 1.00 82.19 545 GLY A O 1
ATOM 3883 N N . ALA A 1 546 ? -7.272 51.593 -6.436 1.00 84.56 546 ALA A N 1
ATOM 3884 C CA . ALA A 1 546 ? -6.734 50.364 -7.015 1.00 84.56 546 ALA A CA 1
ATOM 3885 C C . ALA A 1 546 ? -5.203 50.428 -7.195 1.00 84.56 546 ALA A C 1
AT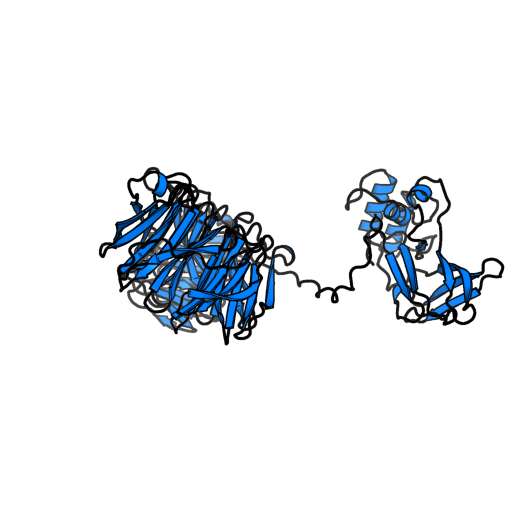OM 3887 O O . ALA A 1 546 ? -4.628 49.498 -7.757 1.00 84.56 546 ALA A O 1
ATOM 3888 N N . GLY A 1 547 ? -4.554 51.508 -6.749 1.00 86.50 547 GLY A N 1
ATOM 3889 C CA . GLY A 1 547 ? -3.115 51.751 -6.835 1.00 86.50 547 GLY A CA 1
ATOM 3890 C C . GLY A 1 547 ? -2.594 52.163 -8.208 1.00 86.50 547 GLY A C 1
ATOM 3891 O O . GLY A 1 547 ? -1.385 52.129 -8.429 1.00 86.50 547 GLY A O 1
ATOM 3892 N N . ARG A 1 548 ? -3.475 52.566 -9.129 1.00 89.31 548 ARG A N 1
ATOM 3893 C CA . ARG A 1 548 ? -3.077 53.094 -10.442 1.00 89.31 548 ARG A CA 1
ATOM 3894 C C . ARG A 1 548 ? -2.710 54.564 -10.334 1.00 89.31 548 ARG A C 1
ATOM 3896 O O . ARG A 1 548 ? -3.371 55.314 -9.620 1.00 89.31 548 ARG A O 1
ATOM 3903 N N . PHE A 1 549 ? -1.720 55.009 -11.093 1.00 89.50 549 PHE A N 1
ATOM 3904 C CA . PHE A 1 549 ? -1.296 56.405 -11.150 1.00 89.50 549 PHE A CA 1
ATOM 3905 C C . PHE A 1 549 ? -0.895 56.803 -12.573 1.00 89.50 549 PHE A C 1
ATOM 3907 O O . PHE A 1 549 ? -0.348 56.011 -13.333 1.00 89.50 549 PHE A O 1
ATOM 3914 N N . ASP A 1 550 ? -1.162 58.054 -12.945 1.00 85.19 550 ASP A N 1
ATOM 3915 C CA . ASP A 1 550 ? -0.896 58.552 -14.296 1.00 85.19 550 ASP A CA 1
ATOM 3916 C C . ASP A 1 550 ? 0.295 59.516 -14.311 1.00 85.19 550 ASP A C 1
ATOM 3918 O O . ASP A 1 550 ? 0.220 60.625 -13.780 1.00 85.19 550 ASP A O 1
ATOM 3922 N N . LEU A 1 551 ? 1.389 59.089 -14.948 1.00 83.19 551 LEU A N 1
ATOM 3923 C CA . LEU A 1 551 ? 2.588 59.903 -15.174 1.00 83.19 551 LEU A CA 1
ATOM 3924 C C . LEU A 1 551 ? 2.574 60.619 -16.536 1.00 83.19 551 LEU A C 1
ATOM 3926 O O . LEU A 1 551 ? 3.556 61.266 -16.897 1.00 83.19 551 LEU A O 1
ATOM 3930 N N . GLY A 1 552 ? 1.475 60.550 -17.294 1.00 79.69 552 GLY A N 1
ATOM 3931 C CA . GLY A 1 552 ? 1.316 61.198 -18.598 1.00 79.69 552 GLY A CA 1
ATOM 3932 C C . GLY A 1 552 ? 1.779 62.666 -18.670 1.00 79.69 552 GLY A C 1
ATOM 3933 O O . GLY A 1 552 ? 2.394 63.039 -19.670 1.00 79.69 552 GLY A O 1
ATOM 3934 N N . PRO A 1 553 ? 1.583 63.511 -17.633 1.00 82.88 553 PRO A N 1
ATOM 3935 C CA . PRO A 1 553 ? 2.072 64.896 -17.632 1.00 82.88 553 PRO A CA 1
ATOM 3936 C C . PRO A 1 553 ? 3.600 65.072 -17.672 1.00 82.88 553 PRO A C 1
ATOM 3938 O O . PRO A 1 553 ? 4.061 66.165 -17.991 1.00 82.88 553 PRO A O 1
ATOM 3941 N N . ILE A 1 554 ? 4.373 64.033 -17.345 1.00 82.44 554 ILE A N 1
ATOM 3942 C CA . ILE A 1 554 ? 5.848 64.020 -17.341 1.00 82.44 554 ILE A CA 1
ATOM 3943 C C . ILE A 1 554 ? 6.421 62.973 -18.316 1.00 82.44 554 ILE A C 1
ATOM 3945 O O . ILE A 1 554 ? 7.576 62.567 -18.202 1.00 82.44 554 ILE A O 1
ATOM 3949 N N . ALA A 1 555 ? 5.611 62.508 -19.270 1.00 84.56 555 ALA A N 1
ATOM 3950 C CA . ALA A 1 555 ? 6.028 61.540 -20.276 1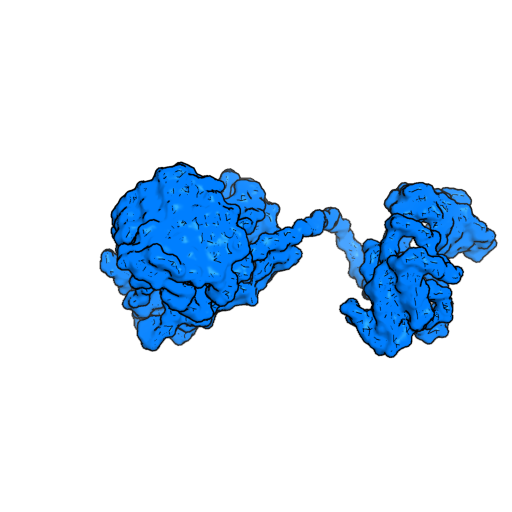.00 84.56 555 ALA A CA 1
ATOM 3951 C C . ALA A 1 555 ? 7.233 62.055 -21.089 1.00 84.56 555 ALA A C 1
ATOM 3953 O O . ALA A 1 555 ? 7.218 63.169 -21.616 1.00 84.56 555 ALA A O 1
ATOM 3954 N N . GLY A 1 556 ? 8.272 61.227 -21.215 1.00 80.44 556 GLY A N 1
ATOM 3955 C CA . GLY A 1 556 ? 9.534 61.560 -21.883 1.00 80.44 556 GLY A CA 1
ATOM 3956 C C . GLY A 1 556 ? 10.628 62.146 -20.982 1.00 80.44 556 GLY A C 1
ATOM 3957 O O . GLY A 1 556 ? 11.727 62.386 -21.480 1.00 80.44 556 GLY A O 1
ATOM 3958 N N . GLU A 1 557 ? 10.366 62.368 -19.690 1.00 86.31 557 GLU A N 1
ATOM 3959 C CA . GLU A 1 557 ? 11.341 62.919 -18.739 1.00 86.31 557 GLU A CA 1
ATOM 3960 C C . GLU A 1 557 ? 12.168 61.824 -18.038 1.00 86.31 557 GLU A C 1
ATOM 3962 O O . GLU A 1 557 ? 11.677 60.735 -17.737 1.00 86.31 557 GLU A O 1
ATOM 3967 N N . THR A 1 558 ? 13.426 62.134 -17.713 1.00 87.31 558 THR A N 1
ATOM 3968 C CA . THR A 1 558 ? 14.307 61.289 -16.884 1.00 87.31 558 THR A CA 1
ATOM 3969 C C . THR A 1 558 ? 14.475 61.913 -15.504 1.00 87.31 558 THR A C 1
ATOM 3971 O O . THR A 1 558 ? 14.744 63.112 -15.391 1.00 87.31 558 THR A O 1
ATOM 3974 N N . GLY A 1 559 ? 14.355 61.113 -14.446 1.00 86.94 559 GLY A N 1
ATOM 3975 C CA . GLY A 1 559 ? 14.377 61.621 -13.080 1.00 86.94 559 GLY A CA 1
ATOM 3976 C C . GLY A 1 559 ? 14.325 60.543 -12.006 1.00 86.94 559 GLY A C 1
ATOM 3977 O O . GLY A 1 559 ? 14.447 59.351 -12.282 1.00 86.94 559 GLY A O 1
ATOM 3978 N N . HIS A 1 560 ? 14.151 61.000 -10.773 1.00 90.19 560 HIS A N 1
ATOM 3979 C CA . HIS A 1 560 ? 14.084 60.177 -9.576 1.00 90.19 560 HIS A CA 1
ATOM 3980 C C . HIS A 1 560 ? 12.634 60.039 -9.102 1.00 90.19 560 HIS A C 1
ATOM 3982 O O . HIS A 1 560 ? 11.957 61.048 -8.888 1.00 90.19 560 HIS A O 1
ATOM 3988 N N . LEU A 1 561 ? 12.160 58.806 -8.947 1.00 90.50 561 LEU A N 1
ATOM 3989 C CA . LEU A 1 561 ? 10.798 58.470 -8.555 1.00 90.50 561 LEU A CA 1
ATOM 3990 C C . LEU A 1 561 ? 10.773 57.874 -7.147 1.00 90.50 561 LEU A C 1
ATOM 3992 O O . LEU A 1 561 ? 11.432 56.876 -6.885 1.00 90.50 561 LEU A O 1
ATOM 3996 N N . GLN A 1 562 ? 9.962 58.451 -6.268 1.00 91.75 562 GLN A N 1
ATOM 3997 C CA . GLN A 1 562 ? 9.738 57.997 -4.901 1.00 91.75 562 GLN A CA 1
ATOM 3998 C C . GLN A 1 562 ? 8.266 57.648 -4.705 1.00 91.75 562 GLN A C 1
ATOM 4000 O O . GLN A 1 562 ? 7.380 58.358 -5.183 1.00 91.75 562 GLN A O 1
ATOM 4005 N N . ILE A 1 563 ? 8.012 56.573 -3.966 1.00 91.94 563 ILE A N 1
ATOM 4006 C CA . ILE A 1 563 ? 6.671 56.140 -3.580 1.00 91.94 563 ILE A CA 1
ATOM 4007 C C . ILE A 1 563 ? 6.556 56.320 -2.072 1.00 91.94 563 ILE A C 1
ATOM 4009 O O . ILE A 1 563 ? 7.380 55.809 -1.319 1.00 91.94 563 ILE A O 1
ATOM 4013 N N . LEU A 1 564 ? 5.538 57.056 -1.636 1.00 89.19 564 LEU A N 1
ATOM 4014 C CA . LEU A 1 564 ? 5.271 57.318 -0.227 1.00 89.19 564 LEU A CA 1
ATOM 4015 C C . LEU A 1 564 ? 3.897 56.767 0.126 1.00 89.19 564 LEU A C 1
ATOM 4017 O O . LEU A 1 564 ? 2.881 57.225 -0.403 1.00 89.19 564 LEU A O 1
ATOM 4021 N N . ARG A 1 565 ? 3.860 55.790 1.032 1.00 89.00 565 ARG A N 1
ATOM 4022 C CA . ARG A 1 565 ? 2.614 55.180 1.497 1.00 89.00 565 ARG A CA 1
ATOM 4023 C C . ARG A 1 565 ? 2.667 54.929 2.997 1.00 89.00 565 ARG A C 1
ATOM 4025 O O . ARG A 1 565 ? 3.528 54.207 3.491 1.00 89.00 565 ARG A O 1
ATOM 4032 N N . SER A 1 566 ? 1.713 55.510 3.710 1.00 87.00 566 SER A N 1
ATOM 4033 C CA . SER A 1 566 ? 1.512 55.230 5.129 1.00 87.00 566 SER A CA 1
ATOM 4034 C C . SER A 1 566 ? 0.868 53.861 5.323 1.00 87.00 566 SER A C 1
ATOM 4036 O O . SER A 1 566 ? 0.097 53.409 4.476 1.00 87.00 566 SER A O 1
ATOM 4038 N N . TYR A 1 567 ? 1.150 53.230 6.457 1.00 85.06 567 TYR A N 1
ATOM 4039 C CA . TYR A 1 567 ? 0.474 52.007 6.866 1.00 85.06 567 TYR A CA 1
ATOM 4040 C C . TYR A 1 567 ? -1.041 52.208 7.010 1.00 85.06 567 TYR A C 1
ATOM 4042 O O . TYR A 1 567 ? -1.525 53.238 7.492 1.00 85.06 567 TYR A O 1
ATOM 4050 N N . SER A 1 568 ? -1.791 51.184 6.631 1.00 82.38 568 SER A N 1
ATOM 4051 C CA . SER A 1 568 ? -3.243 51.100 6.711 1.00 82.38 568 SER A CA 1
ATOM 4052 C C . SER A 1 568 ? -3.659 49.798 7.394 1.00 82.38 568 SER A C 1
ATOM 4054 O O . SER A 1 568 ? -2.921 48.823 7.419 1.00 82.38 568 SER A O 1
ATOM 4056 N N . THR A 1 569 ? -4.880 49.728 7.924 1.00 73.94 569 THR A N 1
ATOM 4057 C CA . THR A 1 569 ? -5.377 48.519 8.611 1.00 73.94 569 THR A CA 1
ATOM 4058 C C . THR A 1 569 ? -5.577 47.306 7.694 1.00 73.94 569 THR A C 1
ATOM 4060 O O . THR A 1 569 ? -5.958 46.249 8.184 1.00 73.94 569 THR A O 1
ATOM 4063 N N . GLY A 1 570 ? -5.412 47.471 6.377 1.00 73.88 570 GLY A N 1
ATOM 4064 C CA . GLY A 1 570 ? -5.411 46.376 5.406 1.00 73.88 570 GLY A CA 1
ATOM 4065 C C . GLY A 1 570 ? -4.013 45.846 5.076 1.00 73.88 570 GLY A C 1
ATOM 4066 O O . GLY A 1 570 ? -3.915 44.887 4.319 1.00 73.88 570 GLY A O 1
ATOM 4067 N N . ASP A 1 571 ? -2.958 46.467 5.609 1.00 81.94 571 ASP A N 1
ATOM 4068 C CA . ASP A 1 571 ? -1.579 46.000 5.469 1.00 81.94 571 ASP A CA 1
ATOM 4069 C C . ASP A 1 571 ? -1.264 44.887 6.491 1.00 81.94 571 ASP A C 1
ATOM 4071 O O . ASP A 1 571 ? -2.034 44.688 7.439 1.00 81.94 571 ASP A O 1
ATOM 4075 N N . PRO A 1 572 ? -0.145 44.155 6.320 1.00 82.25 572 PRO A N 1
ATOM 4076 C CA . PRO A 1 572 ? 0.276 43.116 7.254 1.00 82.25 572 PRO A CA 1
ATOM 4077 C C . PRO A 1 572 ? 0.342 43.626 8.697 1.00 82.25 572 PRO A C 1
ATOM 4079 O O . PRO A 1 572 ? 0.976 44.639 8.988 1.00 82.25 572 PRO A O 1
ATOM 4082 N N . ALA A 1 573 ? -0.328 42.919 9.607 1.00 82.25 573 ALA A N 1
ATOM 4083 C CA . ALA A 1 573 ? -0.359 43.294 11.014 1.00 82.25 573 ALA A CA 1
ATOM 4084 C C . ALA A 1 573 ? 1.014 43.093 11.675 1.00 82.25 573 ALA A C 1
ATOM 4086 O O . ALA A 1 573 ? 1.743 42.171 11.326 1.00 82.25 573 ALA A O 1
ATOM 4087 N N . PHE A 1 574 ? 1.326 43.929 12.666 1.00 86.50 574 PHE A N 1
ATOM 4088 C CA . PHE A 1 574 ? 2.520 43.781 13.499 1.00 86.50 574 PHE A CA 1
ATOM 4089 C C . PHE A 1 574 ? 2.262 42.775 14.625 1.00 86.50 574 PHE A C 1
ATOM 4091 O O . PHE A 1 574 ? 1.318 42.936 15.406 1.00 86.50 574 PHE A O 1
ATOM 4098 N N . GLY A 1 575 ? 3.088 41.737 14.710 1.00 84.38 575 GLY A N 1
ATOM 4099 C CA . GLY A 1 575 ? 2.971 40.652 15.674 1.00 84.38 575 GLY A CA 1
ATOM 4100 C C . GLY A 1 575 ? 3.891 40.780 16.890 1.00 84.38 575 GLY A C 1
ATOM 4101 O O . GLY A 1 575 ? 4.853 41.545 16.932 1.00 84.38 575 GLY A O 1
ATOM 4102 N N . VAL A 1 576 ? 3.614 39.958 17.909 1.00 86.94 576 VAL A N 1
ATOM 4103 C CA . VAL A 1 576 ? 4.542 39.755 19.040 1.00 86.94 576 VAL A CA 1
ATOM 4104 C C . VAL A 1 576 ? 5.824 39.059 18.568 1.00 86.94 576 VAL A C 1
ATOM 4106 O O . VAL A 1 576 ? 6.896 39.308 19.123 1.00 86.94 576 VAL A O 1
ATOM 4109 N N . ASP A 1 577 ? 5.720 38.219 17.540 1.00 88.69 577 ASP A N 1
ATOM 4110 C CA . ASP A 1 577 ? 6.853 37.496 16.969 1.00 88.69 577 ASP A CA 1
ATOM 4111 C C . ASP A 1 577 ? 7.811 38.431 16.217 1.00 88.69 577 ASP A C 1
ATOM 4113 O O . ASP A 1 577 ? 9.025 38.320 16.416 1.00 88.69 577 ASP A O 1
ATOM 4117 N N . ASP A 1 578 ? 7.296 39.431 15.489 1.00 90.00 578 ASP A N 1
ATOM 4118 C CA . ASP A 1 578 ? 8.101 40.510 14.899 1.00 90.00 578 ASP A CA 1
ATOM 4119 C C . ASP A 1 578 ? 8.931 41.222 15.970 1.00 90.00 578 ASP A C 1
ATOM 4121 O O . ASP A 1 578 ? 10.159 41.281 15.894 1.00 90.00 578 ASP A O 1
ATOM 4125 N N . ALA A 1 579 ? 8.274 41.688 17.037 1.00 91.88 579 ALA A N 1
ATOM 4126 C CA . ALA A 1 579 ? 8.938 42.372 18.142 1.00 91.88 579 ALA A CA 1
ATOM 4127 C C . ALA A 1 579 ? 10.013 41.496 18.808 1.00 91.88 579 ALA A C 1
ATOM 4129 O O . ALA A 1 579 ? 11.088 41.982 19.171 1.00 91.88 579 ALA A O 1
ATOM 4130 N N . LEU A 1 580 ? 9.754 40.194 18.964 1.00 92.88 580 LEU A N 1
ATOM 4131 C CA . LEU A 1 580 ? 10.716 39.258 19.542 1.00 92.88 580 LEU A CA 1
ATOM 4132 C C . LEU A 1 580 ? 11.924 39.035 18.623 1.00 92.88 580 LEU A C 1
ATOM 4134 O O . LEU A 1 580 ? 13.053 38.929 19.110 1.00 92.88 580 LEU A O 1
ATOM 4138 N N . ASN A 1 581 ? 11.711 38.972 17.311 1.00 92.94 581 ASN A N 1
ATOM 4139 C CA . ASN A 1 581 ? 12.784 38.828 16.334 1.00 92.94 581 ASN A CA 1
ATOM 4140 C C . ASN A 1 581 ? 13.624 40.106 16.230 1.00 92.94 581 ASN A C 1
ATOM 4142 O O . ASN A 1 581 ? 14.849 40.010 16.284 1.00 92.94 581 ASN A O 1
ATOM 4146 N N . ILE A 1 582 ? 13.010 41.291 16.233 1.00 93.31 582 ILE A N 1
ATOM 4147 C CA . ILE A 1 582 ? 13.728 42.574 16.308 1.00 93.31 582 ILE A CA 1
ATOM 4148 C C . ILE A 1 582 ? 14.559 42.646 17.592 1.00 93.31 582 ILE A C 1
ATOM 4150 O O . ILE A 1 582 ? 15.738 43.001 17.555 1.00 93.31 582 ILE A O 1
ATOM 4154 N N . LEU A 1 583 ? 13.999 42.213 18.728 1.00 93.69 583 LEU A N 1
ATOM 4155 C CA . LEU A 1 583 ? 14.731 42.173 19.993 1.00 93.69 583 LEU A CA 1
ATOM 4156 C C . LEU A 1 583 ? 15.958 41.257 19.917 1.00 93.69 583 LEU A C 1
ATOM 4158 O O . LEU A 1 583 ? 17.009 41.617 20.445 1.00 93.69 583 LEU A O 1
ATOM 4162 N N . ARG A 1 584 ? 15.844 40.091 19.264 1.00 93.31 584 ARG A N 1
ATOM 4163 C CA . ARG A 1 584 ? 16.976 39.177 19.032 1.00 93.31 584 ARG A CA 1
ATOM 4164 C C . ARG A 1 584 ? 18.062 39.853 18.196 1.00 93.31 584 ARG A C 1
ATOM 4166 O O . ARG A 1 584 ? 19.220 39.826 18.616 1.00 93.31 584 ARG A O 1
ATOM 4173 N N . ILE A 1 585 ? 17.688 40.528 17.105 1.00 91.31 585 ILE A N 1
ATOM 4174 C CA . ILE A 1 585 ? 18.616 41.289 16.249 1.00 91.31 585 ILE A CA 1
ATOM 4175 C C . ILE A 1 585 ? 19.346 42.359 17.069 1.00 91.31 585 ILE A C 1
ATOM 4177 O O . ILE A 1 585 ? 20.576 42.417 17.039 1.00 91.31 585 ILE A O 1
ATOM 4181 N N . ALA A 1 586 ? 18.612 43.140 17.865 1.00 92.19 586 ALA A N 1
ATOM 4182 C CA . ALA A 1 586 ? 19.155 44.232 18.671 1.00 92.19 586 ALA A CA 1
ATOM 4183 C C . ALA A 1 586 ? 20.195 43.778 19.712 1.00 92.19 586 ALA A C 1
ATOM 4185 O O . ALA A 1 586 ? 21.113 44.526 20.052 1.00 92.19 586 ALA A O 1
ATOM 4186 N N . VAL A 1 587 ? 20.080 42.547 20.226 1.00 90.75 587 VAL A N 1
ATOM 4187 C CA . VAL A 1 587 ? 21.033 41.979 21.199 1.00 90.75 587 VAL A CA 1
ATOM 4188 C C . VAL A 1 587 ? 22.096 41.074 20.561 1.00 90.75 587 VAL A C 1
ATOM 4190 O O . VAL A 1 587 ? 22.880 40.452 21.280 1.00 90.75 587 VAL A O 1
ATOM 4193 N N . GLY A 1 588 ? 22.146 41.001 19.226 1.00 85.25 588 GLY A N 1
ATOM 4194 C CA . GLY A 1 588 ? 23.119 40.200 18.479 1.00 85.25 588 GLY A CA 1
ATOM 4195 C C . GLY A 1 588 ? 22.857 38.691 18.510 1.00 85.25 588 GLY A C 1
ATOM 4196 O O . GLY A 1 588 ? 23.787 37.909 18.315 1.00 85.25 588 GLY A O 1
ATOM 4197 N N . LEU A 1 589 ? 21.618 38.281 18.786 1.00 90.50 589 LEU A N 1
ATOM 4198 C CA . LEU A 1 589 ? 21.161 36.898 18.668 1.00 90.50 589 LEU A CA 1
ATOM 4199 C C . LEU A 1 589 ? 20.546 36.652 17.288 1.00 90.50 589 LEU A C 1
ATOM 4201 O O . LEU A 1 589 ? 20.020 37.560 16.648 1.00 90.50 589 LEU A O 1
ATOM 4205 N N . GLU A 1 590 ? 20.585 35.397 16.853 1.00 87.88 590 GLU A N 1
ATOM 4206 C CA . GLU A 1 590 ? 19.934 34.960 15.620 1.00 87.88 590 GLU A CA 1
ATOM 4207 C C . GLU A 1 590 ? 18.400 34.923 15.807 1.00 87.88 590 GLU A C 1
ATOM 4209 O O . GLU A 1 590 ? 17.926 34.371 16.812 1.00 87.88 590 GLU A O 1
ATOM 4214 N N . PRO A 1 591 ? 17.611 35.537 14.905 1.00 86.31 591 PRO A N 1
ATOM 4215 C CA . PRO A 1 591 ? 16.149 35.441 14.902 1.00 86.31 591 PRO A CA 1
ATOM 4216 C C . PRO A 1 591 ? 15.616 34.020 14.719 1.00 86.31 591 PRO A C 1
ATOM 4218 O O . PRO A 1 591 ? 16.336 33.106 14.328 1.00 86.31 591 PRO A O 1
ATOM 4221 N N . GLY A 1 592 ? 14.316 33.831 14.974 1.00 81.31 592 GLY A N 1
ATOM 4222 C CA . GLY A 1 592 ? 13.668 32.516 14.864 1.00 81.31 592 GLY A CA 1
ATOM 4223 C C . GLY A 1 592 ? 13.661 31.925 13.449 1.00 81.31 592 GLY A C 1
ATOM 4224 O O . GLY A 1 592 ? 13.502 30.717 13.308 1.00 81.31 592 GLY A O 1
ATOM 4225 N N . PHE A 1 593 ? 13.864 32.762 12.429 1.00 80.38 593 PHE A N 1
ATOM 4226 C CA . PHE A 1 593 ? 13.925 32.390 11.013 1.00 80.38 593 PHE A CA 1
ATOM 4227 C C . PHE A 1 593 ? 15.357 32.177 10.485 1.00 80.38 593 PHE A C 1
ATOM 4229 O O . PHE A 1 593 ? 15.538 31.898 9.303 1.00 80.38 593 PHE A O 1
ATOM 4236 N N . GLY A 1 594 ? 16.377 32.275 11.344 1.00 82.38 594 GLY A N 1
ATOM 4237 C CA . GLY A 1 594 ? 17.772 32.042 10.972 1.00 82.38 594 GLY A CA 1
ATOM 4238 C C . GLY A 1 594 ? 18.579 33.328 10.723 1.00 82.38 594 GLY A C 1
ATOM 4239 O O . GLY A 1 594 ? 18.264 34.378 11.293 1.00 82.38 594 GLY A O 1
ATOM 4240 N N . PRO A 1 595 ? 19.662 33.276 9.922 1.00 82.88 595 PRO A N 1
ATOM 4241 C CA . PRO A 1 595 ? 20.590 34.392 9.764 1.00 82.88 595 PRO A CA 1
ATOM 4242 C C . PRO A 1 595 ? 19.960 35.574 9.015 1.00 82.88 595 PRO A C 1
ATOM 4244 O O . PRO A 1 595 ? 19.398 35.422 7.938 1.00 82.88 595 PRO A O 1
ATOM 4247 N N . THR A 1 596 ? 20.131 36.779 9.561 1.00 82.25 596 THR A N 1
ATOM 4248 C CA . THR A 1 596 ? 19.536 38.018 9.028 1.00 82.25 596 THR A CA 1
ATOM 4249 C C . THR A 1 596 ? 20.258 38.556 7.794 1.00 82.25 596 THR A C 1
ATOM 4251 O O . THR A 1 596 ? 21.485 38.745 7.827 1.00 82.25 596 THR A O 1
ATOM 4254 N N . THR A 1 597 ? 19.484 38.933 6.782 1.00 85.62 597 THR A N 1
ATOM 4255 C CA . THR A 1 597 ? 19.896 39.681 5.587 1.00 85.62 597 THR A CA 1
ATOM 4256 C C . THR A 1 597 ? 20.032 41.189 5.863 1.00 85.62 597 THR A C 1
ATOM 4258 O O . THR A 1 597 ? 19.821 41.662 6.983 1.00 85.62 597 THR A O 1
ATOM 4261 N N . ALA A 1 598 ? 20.429 41.975 4.854 1.00 82.75 598 ALA A N 1
ATOM 4262 C CA . ALA A 1 598 ? 20.423 43.439 4.951 1.00 82.75 598 ALA A CA 1
ATOM 4263 C C . ALA A 1 598 ? 18.990 44.001 5.033 1.00 82.75 598 ALA A C 1
ATOM 4265 O O . ALA A 1 598 ? 18.743 44.923 5.806 1.00 82.75 598 ALA A O 1
ATOM 4266 N N . THR A 1 599 ? 18.048 43.401 4.301 1.00 83.44 599 THR A N 1
ATOM 4267 C CA . THR A 1 599 ? 16.620 43.746 4.316 1.00 83.44 599 THR A CA 1
ATOM 4268 C C . THR A 1 599 ? 16.013 43.539 5.700 1.00 83.44 599 THR A C 1
ATOM 4270 O O . THR A 1 599 ? 15.352 44.443 6.202 1.00 83.44 599 THR A O 1
ATOM 4273 N N . ASP A 1 600 ? 16.324 42.423 6.368 1.00 87.06 600 ASP A N 1
ATOM 4274 C CA . ASP A 1 600 ? 15.806 42.129 7.716 1.00 87.06 600 ASP A CA 1
ATOM 4275 C C . ASP A 1 600 ? 16.298 43.144 8.750 1.00 87.06 600 ASP A C 1
ATOM 4277 O O . ASP A 1 600 ? 15.591 43.490 9.690 1.00 87.06 600 ASP A O 1
ATOM 4281 N N . ARG A 1 601 ? 17.523 43.654 8.583 1.00 86.50 601 ARG A N 1
ATOM 4282 C CA . ARG A 1 601 ? 18.088 44.667 9.485 1.00 86.50 601 ARG A CA 1
ATOM 4283 C C . ARG A 1 601 ? 17.489 46.049 9.247 1.00 86.50 601 ARG A C 1
ATOM 4285 O O . ARG A 1 601 ? 17.300 46.771 10.215 1.00 86.50 601 ARG A O 1
ATOM 4292 N N . ILE A 1 602 ? 17.173 46.389 7.996 1.00 87.75 602 ILE A N 1
ATOM 4293 C CA . ILE A 1 602 ? 16.437 47.617 7.653 1.00 87.75 602 ILE A CA 1
ATOM 4294 C C . ILE A 1 602 ? 14.991 47.521 8.153 1.00 87.75 602 ILE A C 1
ATOM 4296 O O . ILE A 1 602 ? 14.464 48.486 8.685 1.00 87.75 602 ILE A O 1
ATOM 4300 N N . ALA A 1 603 ? 14.354 46.356 8.028 1.00 89.75 603 ALA A N 1
ATOM 4301 C CA . ALA A 1 603 ? 13.016 46.126 8.560 1.00 89.75 603 ALA A CA 1
ATOM 4302 C C . ALA A 1 603 ? 12.991 46.148 10.100 1.00 89.75 603 ALA A C 1
ATOM 4304 O O . ALA A 1 603 ? 12.003 46.579 10.687 1.00 89.75 603 ALA A O 1
ATOM 4305 N N . ALA A 1 604 ? 14.069 45.720 10.760 1.00 90.31 604 ALA A N 1
ATOM 4306 C CA . ALA A 1 604 ? 14.187 45.745 12.217 1.00 90.31 604 ALA A CA 1
ATOM 4307 C C . ALA A 1 604 ? 14.474 47.137 12.812 1.00 90.31 604 ALA A C 1
ATOM 4309 O O . ALA A 1 604 ? 14.281 47.325 14.011 1.00 90.31 604 ALA A O 1
ATOM 4310 N N . ASP A 1 605 ? 14.937 48.085 11.999 1.00 89.62 605 ASP A N 1
ATOM 4311 C CA . ASP A 1 605 ? 15.129 49.495 12.351 1.00 89.62 605 ASP A CA 1
ATOM 4312 C C . ASP A 1 605 ? 13.821 50.261 12.084 1.00 89.62 605 ASP A C 1
ATOM 4314 O O . ASP A 1 605 ? 13.561 50.759 10.984 1.00 89.62 605 ASP A O 1
ATOM 4318 N N . PHE A 1 606 ? 12.931 50.251 13.078 1.00 89.56 606 PHE A N 1
ATOM 4319 C CA . PHE A 1 606 ? 11.565 50.750 12.952 1.00 89.56 606 PHE A CA 1
ATOM 4320 C C . PHE A 1 606 ? 11.523 52.280 12.913 1.00 89.56 606 PHE A C 1
ATOM 4322 O O . PHE A 1 606 ? 10.776 52.855 12.114 1.00 89.56 606 PHE A O 1
ATOM 4329 N N . ASP A 1 607 ? 12.316 52.942 13.759 1.00 86.06 607 ASP A N 1
ATOM 4330 C CA . ASP A 1 607 ? 12.387 54.405 13.813 1.00 86.06 607 ASP A CA 1
ATOM 4331 C C . ASP A 1 607 ? 13.344 55.024 12.776 1.00 86.06 607 ASP A C 1
ATOM 4333 O O . ASP A 1 607 ? 13.306 56.243 12.556 1.00 86.06 607 ASP A O 1
ATOM 4337 N N . ARG A 1 608 ? 14.089 54.174 12.057 1.00 85.75 608 ARG A N 1
ATOM 4338 C CA . ARG A 1 608 ? 15.003 54.517 10.960 1.00 85.75 608 ARG A CA 1
ATOM 4339 C C . ARG A 1 608 ? 16.184 55.367 11.424 1.00 85.75 608 ARG A C 1
ATOM 4341 O O . ARG A 1 608 ? 16.657 56.234 10.677 1.00 85.75 608 ARG A O 1
ATOM 4348 N N . ASP A 1 609 ? 16.660 55.153 12.648 1.00 83.06 609 ASP A N 1
ATOM 4349 C CA . ASP A 1 609 ? 17.839 55.836 13.183 1.00 83.06 609 ASP A CA 1
ATOM 4350 C C . ASP A 1 609 ? 19.175 55.230 12.697 1.00 83.06 609 ASP A C 1
ATOM 4352 O O . ASP A 1 609 ? 20.249 55.811 12.911 1.00 83.06 609 ASP A O 1
ATOM 4356 N N . GLY A 1 610 ? 19.102 54.116 11.962 1.00 80.75 610 GLY A N 1
ATOM 4357 C CA . GLY A 1 610 ? 20.220 53.366 11.405 1.00 80.75 610 GLY A CA 1
ATOM 4358 C C . GLY A 1 610 ? 20.652 52.174 12.262 1.00 80.75 610 GLY A C 1
ATOM 4359 O O . GLY A 1 610 ? 21.624 51.501 11.899 1.00 80.75 610 GLY A O 1
ATOM 4360 N N . VAL A 1 611 ? 19.995 51.910 13.397 1.00 83.81 611 VAL A N 1
ATOM 4361 C CA . VAL A 1 611 ? 20.339 50.828 14.325 1.00 83.81 611 VAL A CA 1
ATOM 4362 C C . VAL A 1 611 ? 19.086 50.121 14.841 1.00 83.81 611 VAL A C 1
ATOM 4364 O O . VAL A 1 611 ? 18.382 50.629 15.698 1.00 83.81 611 VAL A O 1
ATOM 4367 N N . ALA A 1 612 ? 18.915 48.846 14.479 1.00 88.62 612 ALA A N 1
ATOM 4368 C CA . ALA A 1 612 ? 17.911 47.993 15.119 1.00 88.62 612 ALA A CA 1
ATOM 4369 C C . ALA A 1 612 ? 18.189 47.847 16.630 1.00 88.62 612 ALA A C 1
ATOM 4371 O O . ALA A 1 612 ? 19.164 47.208 17.048 1.00 88.62 612 ALA A O 1
ATOM 4372 N N . SER A 1 613 ? 17.334 48.443 17.456 1.00 91.75 613 SER A N 1
ATOM 4373 C CA . SER A 1 613 ? 17.506 48.579 18.898 1.00 91.75 613 SER A CA 1
ATOM 4374 C C . SER A 1 613 ? 16.372 47.917 19.691 1.00 91.75 613 SER A C 1
ATOM 4376 O O . SER A 1 613 ? 15.365 47.435 19.176 1.00 91.75 613 SER A O 1
ATOM 4378 N N . VAL A 1 614 ? 16.528 47.888 21.018 1.00 93.00 614 VAL A N 1
ATOM 4379 C CA . VAL A 1 614 ? 15.455 47.439 21.924 1.00 93.00 614 VAL A CA 1
ATOM 4380 C C . VAL A 1 614 ? 14.250 48.393 21.874 1.00 93.00 614 VAL A C 1
ATOM 4382 O O . VAL A 1 614 ? 13.139 47.974 22.199 1.00 93.00 614 VAL A O 1
ATOM 4385 N N . SER A 1 615 ? 14.455 49.660 21.488 1.00 92.38 615 SER A N 1
ATOM 4386 C CA . SER A 1 615 ? 13.363 50.628 21.348 1.00 92.38 615 SER A CA 1
ATOM 4387 C C . SER A 1 615 ? 12.453 50.253 20.179 1.00 92.38 615 SER A C 1
ATOM 4389 O O . SER A 1 615 ? 11.241 50.203 20.369 1.00 92.38 615 SER A O 1
ATOM 4391 N N . ASP A 1 616 ? 13.029 49.852 19.043 1.00 93.06 616 ASP A N 1
ATOM 4392 C CA . ASP A 1 616 ? 12.291 49.399 17.856 1.00 93.06 616 ASP A CA 1
ATOM 4393 C C . ASP A 1 616 ? 11.399 48.201 18.170 1.00 93.06 616 ASP A C 1
ATOM 4395 O O . ASP A 1 616 ? 10.199 48.211 17.903 1.00 93.06 616 ASP A O 1
ATOM 4399 N N . ALA A 1 617 ? 11.957 47.194 18.850 1.00 93.50 617 ALA A N 1
ATOM 4400 C CA . ALA A 1 617 ? 11.196 46.031 19.298 1.00 93.50 617 ALA A CA 1
ATOM 4401 C C . ALA A 1 617 ? 10.021 46.419 20.214 1.00 93.50 617 ALA A C 1
ATOM 4403 O O . ALA A 1 617 ? 8.942 45.827 20.145 1.00 93.50 617 ALA A O 1
ATOM 4404 N N . LEU A 1 618 ? 10.219 47.405 21.095 1.00 92.81 618 LEU A N 1
ATOM 4405 C CA . LEU A 1 618 ? 9.180 47.869 22.010 1.00 92.81 618 LEU A CA 1
ATOM 4406 C C . LEU A 1 618 ? 8.074 48.641 21.280 1.00 92.81 618 LEU A C 1
ATOM 4408 O O . LEU A 1 618 ? 6.906 48.497 21.645 1.00 92.81 618 LEU A O 1
ATOM 4412 N N . ASP A 1 619 ? 8.419 49.438 20.273 1.00 92.88 619 ASP A N 1
ATOM 4413 C CA . ASP A 1 619 ? 7.451 50.196 19.482 1.00 92.88 619 ASP A CA 1
ATOM 4414 C C . ASP A 1 619 ? 6.634 49.283 18.560 1.00 92.88 619 ASP A C 1
ATOM 4416 O O . ASP A 1 619 ? 5.405 49.392 18.526 1.00 92.88 619 ASP A O 1
ATOM 4420 N N . VAL A 1 620 ? 7.256 48.270 17.957 1.00 91.75 620 VAL A N 1
ATOM 4421 C CA . VAL A 1 620 ? 6.537 47.216 17.220 1.00 91.75 620 VAL A CA 1
ATOM 4422 C C . VAL A 1 620 ? 5.606 46.427 18.143 1.00 91.75 620 VAL A C 1
ATOM 4424 O O . VAL A 1 620 ? 4.442 46.203 17.808 1.00 91.75 620 VAL A O 1
ATOM 4427 N N . LEU A 1 621 ? 6.051 46.087 19.359 1.00 91.50 621 LEU A N 1
ATOM 4428 C CA . LEU A 1 621 ? 5.191 45.417 20.339 1.00 91.50 621 LEU A CA 1
ATOM 4429 C C . LEU A 1 621 ? 3.993 46.287 20.742 1.00 91.50 621 LEU A C 1
ATOM 4431 O O . LEU A 1 621 ? 2.883 45.772 20.869 1.00 91.50 621 LEU A O 1
ATOM 4435 N N . ARG A 1 622 ? 4.203 47.595 20.952 1.00 90.31 622 ARG A N 1
ATOM 4436 C CA . ARG A 1 622 ? 3.131 48.559 21.252 1.00 90.31 622 ARG A CA 1
ATOM 4437 C C . ARG A 1 622 ? 2.112 48.604 20.119 1.00 90.31 622 ARG A C 1
ATOM 4439 O O . ARG A 1 622 ? 0.919 48.510 20.410 1.00 90.31 622 ARG A O 1
ATOM 4446 N N . LEU A 1 623 ? 2.567 48.676 18.868 1.00 87.94 623 LEU A N 1
ATOM 4447 C CA . LEU A 1 623 ? 1.701 48.617 17.690 1.00 87.94 623 LEU A CA 1
ATOM 4448 C C . LEU A 1 623 ? 0.891 47.318 17.638 1.00 87.94 623 LEU A C 1
ATOM 4450 O O . LEU A 1 623 ? -0.330 47.379 17.481 1.00 87.94 623 LEU A O 1
ATOM 4454 N N . GLY A 1 624 ? 1.529 46.165 17.858 1.00 84.81 624 GLY A N 1
ATOM 4455 C CA . GLY A 1 624 ? 0.865 44.857 17.829 1.00 84.81 624 GLY A CA 1
ATOM 4456 C C . GLY A 1 624 ? -0.226 44.672 18.891 1.00 84.81 624 GLY A C 1
ATOM 4457 O O . GLY A 1 624 ? -1.164 43.901 18.696 1.00 84.81 624 GLY A O 1
ATOM 4458 N N . ILE A 1 625 ? -0.169 45.424 19.997 1.00 86.31 625 ILE A N 1
ATOM 4459 C CA . ILE A 1 625 ? -1.219 45.441 21.034 1.00 86.31 625 ILE A CA 1
ATOM 4460 C C . ILE A 1 625 ? -2.126 46.683 20.973 1.00 86.31 625 ILE A C 1
ATOM 4462 O O . ILE A 1 625 ? -2.909 46.923 21.896 1.00 86.31 625 ILE A O 1
ATOM 4466 N N . GLY A 1 626 ? -2.044 47.471 19.896 1.00 82.81 626 GLY A N 1
ATOM 4467 C CA . GLY A 1 626 ? -2.916 48.621 19.636 1.00 82.81 626 GLY A CA 1
ATOM 4468 C C . GLY A 1 626 ? -2.619 49.867 20.477 1.00 82.81 626 GLY A C 1
ATOM 4469 O O . GLY A 1 626 ? -3.504 50.706 20.666 1.00 82.81 626 GLY A O 1
ATOM 4470 N N . LEU A 1 627 ? -1.403 49.997 21.010 1.00 85.50 627 LEU A N 1
ATOM 4471 C CA . LEU A 1 627 ? -0.933 51.208 21.681 1.00 85.50 627 LEU A CA 1
ATOM 4472 C C . LEU A 1 627 ? -0.305 52.186 20.674 1.00 85.50 627 LEU A C 1
ATOM 4474 O O . LEU A 1 627 ? 0.307 51.757 19.697 1.00 85.50 627 LEU A O 1
ATOM 4478 N N . PRO A 1 628 ? -0.427 53.505 20.908 1.00 83.06 628 PRO A N 1
ATOM 4479 C CA . PRO A 1 628 ? 0.208 54.501 20.057 1.00 83.06 628 PRO A CA 1
ATOM 4480 C C . PRO A 1 628 ? 1.736 54.472 20.206 1.00 83.06 628 PRO A C 1
ATOM 4482 O O . PRO A 1 628 ? 2.257 54.224 21.297 1.00 83.06 628 PRO A O 1
ATOM 4485 N N . VAL A 1 629 ? 2.421 54.798 19.114 1.00 87.69 629 VAL A N 1
ATOM 4486 C CA . VAL A 1 629 ? 3.876 54.979 19.017 1.00 87.69 629 VAL A CA 1
ATOM 4487 C C . VAL A 1 629 ? 4.193 56.377 18.490 1.00 87.69 629 VAL A C 1
ATOM 4489 O O . VAL A 1 629 ? 3.340 57.009 17.862 1.00 87.69 629 VAL A O 1
ATOM 4492 N N . ASP A 1 630 ? 5.403 56.862 18.765 1.00 80.81 630 ASP A N 1
ATOM 4493 C CA . ASP A 1 630 ? 5.833 58.204 18.357 1.00 80.81 630 ASP A CA 1
ATOM 4494 C C . ASP A 1 630 ? 6.124 58.283 16.845 1.00 80.81 630 ASP A C 1
ATOM 4496 O O . ASP A 1 630 ? 5.816 59.297 16.212 1.00 80.81 630 ASP A O 1
ATOM 4500 N N . THR A 1 631 ? 6.642 57.198 16.255 1.00 80.12 631 THR A N 1
ATOM 4501 C CA . THR A 1 631 ? 6.896 57.066 14.812 1.00 80.12 631 THR A CA 1
ATOM 4502 C C . THR A 1 631 ? 5.818 56.196 14.175 1.00 80.12 631 THR A C 1
ATOM 4504 O O . THR A 1 631 ? 5.663 55.029 14.523 1.00 80.12 631 THR A O 1
ATOM 4507 N N . ALA A 1 632 ? 5.039 56.760 13.250 1.00 82.06 632 ALA A N 1
ATOM 4508 C CA . ALA A 1 632 ? 4.021 55.995 12.536 1.00 82.06 632 ALA A CA 1
ATOM 4509 C C . ALA A 1 632 ? 4.672 55.049 11.506 1.00 82.06 632 ALA A C 1
ATOM 4511 O O . ALA A 1 632 ? 5.606 55.469 10.822 1.00 82.06 632 ALA A O 1
ATOM 4512 N N . PRO A 1 633 ? 4.168 53.810 11.347 1.00 84.75 633 PRO A N 1
ATOM 4513 C CA . PRO A 1 633 ? 4.677 52.897 10.334 1.00 84.75 633 PRO A CA 1
ATOM 4514 C C . PRO A 1 633 ? 4.390 53.421 8.922 1.00 84.75 633 PRO A C 1
ATOM 4516 O O . PRO A 1 633 ? 3.269 53.818 8.586 1.00 84.75 633 PRO A O 1
ATOM 4519 N N . GLU A 1 634 ? 5.414 53.388 8.075 1.00 87.25 634 GLU A N 1
ATOM 4520 C CA . GLU A 1 634 ? 5.343 53.781 6.669 1.00 87.25 634 GLU A CA 1
ATOM 4521 C C . GLU A 1 634 ? 6.090 52.763 5.810 1.00 87.25 634 GLU A C 1
ATOM 4523 O O . GLU A 1 634 ? 7.151 52.272 6.199 1.00 87.25 634 GLU A O 1
ATOM 4528 N N . TRP A 1 635 ? 5.562 52.485 4.622 1.00 88.81 635 TRP A N 1
ATOM 4529 C CA . TRP A 1 635 ? 6.222 51.627 3.646 1.00 88.81 635 TRP A CA 1
ATOM 4530 C C . TRP A 1 635 ? 7.453 52.312 3.053 1.00 88.81 635 TRP A C 1
ATOM 4532 O O . TRP A 1 635 ? 7.428 53.501 2.726 1.00 88.81 635 TRP A O 1
ATOM 4542 N N . LEU A 1 636 ? 8.513 51.531 2.876 1.00 87.94 636 LEU A N 1
ATOM 4543 C CA . LEU A 1 636 ? 9.729 51.899 2.167 1.00 87.94 636 LEU A CA 1
ATOM 4544 C C . LEU A 1 636 ? 9.739 51.224 0.799 1.00 87.94 636 LEU A C 1
ATOM 4546 O O . LEU A 1 636 ? 9.585 50.009 0.706 1.00 87.94 636 LEU A O 1
ATOM 4550 N N . PHE A 1 637 ? 9.962 52.012 -0.250 1.00 88.69 637 PHE A N 1
ATOM 4551 C CA . PHE A 1 637 ? 10.143 51.523 -1.615 1.00 88.69 637 PHE A CA 1
ATOM 4552 C C . PHE A 1 637 ? 11.533 51.932 -2.091 1.00 88.69 637 PHE A C 1
ATOM 4554 O O . PHE A 1 637 ? 11.789 53.113 -2.339 1.00 88.69 637 PHE A O 1
ATOM 4561 N N . LEU A 1 638 ? 12.435 50.960 -2.166 1.00 86.06 638 LEU A N 1
ATOM 4562 C CA . LEU A 1 638 ? 13.861 51.170 -2.405 1.00 86.06 638 LEU A CA 1
ATOM 4563 C C . LEU A 1 638 ? 14.266 50.704 -3.803 1.00 86.06 638 LEU A C 1
ATOM 4565 O O . LEU A 1 638 ? 13.609 49.849 -4.404 1.00 86.06 638 LEU A O 1
ATOM 4569 N N . ASP A 1 639 ? 15.381 51.237 -4.297 1.00 82.81 639 ASP A N 1
ATOM 4570 C CA . ASP A 1 639 ? 16.013 50.734 -5.516 1.00 82.81 639 ASP A CA 1
ATOM 4571 C C . ASP A 1 639 ? 16.478 49.281 -5.308 1.00 82.81 639 ASP A C 1
ATOM 4573 O O . ASP A 1 639 ? 17.284 49.022 -4.410 1.00 82.81 639 ASP A O 1
ATOM 4577 N N . PRO A 1 640 ? 16.016 48.317 -6.123 1.00 75.75 640 PRO A N 1
ATOM 4578 C CA . PRO A 1 640 ? 16.393 46.919 -5.954 1.00 75.75 640 PRO A CA 1
ATOM 4579 C C . PRO A 1 640 ? 17.858 46.644 -6.301 1.00 75.75 640 PRO A C 1
ATOM 4581 O O . PRO A 1 640 ? 18.364 45.569 -6.001 1.00 75.75 640 PRO A O 1
ATOM 4584 N N . GLN A 1 641 ? 18.547 47.584 -6.952 1.00 75.94 641 GLN A N 1
ATOM 4585 C CA . GLN A 1 641 ? 19.975 47.492 -7.259 1.00 75.94 641 GLN A CA 1
ATOM 4586 C C . GLN A 1 641 ? 20.849 48.227 -6.230 1.00 75.94 641 GLN A C 1
ATOM 4588 O O . GLN A 1 641 ? 22.065 48.330 -6.410 1.00 75.94 641 GLN A O 1
ATOM 4593 N N . ALA A 1 642 ? 20.253 48.758 -5.160 1.00 75.19 642 ALA A N 1
ATOM 4594 C CA . ALA A 1 642 ? 20.992 49.399 -4.086 1.00 75.19 642 ALA A CA 1
ATOM 4595 C C . ALA A 1 642 ? 21.846 48.405 -3.287 1.00 75.19 642 ALA A C 1
ATOM 4597 O O . ALA A 1 642 ? 21.402 47.319 -2.922 1.00 75.19 642 ALA A O 1
ATOM 4598 N N . ASP A 1 643 ? 23.054 48.829 -2.912 1.00 78.56 643 ASP A N 1
ATOM 4599 C CA . ASP A 1 643 ? 23.887 48.102 -1.952 1.00 78.56 643 ASP A CA 1
ATOM 4600 C C . ASP A 1 643 ? 23.367 48.332 -0.521 1.00 78.56 643 ASP A C 1
ATOM 4602 O O . ASP A 1 643 ? 23.860 49.181 0.227 1.00 78.56 643 ASP A O 1
ATOM 4606 N N . LEU A 1 644 ? 22.326 47.584 -0.147 1.00 81.25 644 LEU A N 1
ATOM 4607 C CA . LEU A 1 644 ? 21.703 47.659 1.178 1.00 81.25 644 LEU A CA 1
ATOM 4608 C C . LEU A 1 644 ? 22.653 47.197 2.297 1.00 81.25 644 LEU A C 1
ATOM 4610 O O . LEU A 1 644 ? 22.523 47.636 3.440 1.00 81.25 644 LEU A O 1
ATOM 4614 N N . ALA A 1 645 ? 23.654 46.369 1.985 1.00 79.44 645 ALA A N 1
ATOM 4615 C CA . ALA A 1 645 ? 24.672 45.967 2.953 1.00 79.44 645 ALA A CA 1
ATOM 4616 C C . ALA A 1 645 ? 25.581 47.149 3.339 1.00 79.44 645 ALA A C 1
ATOM 4618 O O . ALA A 1 645 ? 25.932 47.312 4.514 1.00 79.44 645 ALA A O 1
ATOM 4619 N N . ALA A 1 646 ? 25.918 48.019 2.382 1.00 75.62 646 ALA A N 1
ATOM 4620 C CA . ALA A 1 646 ? 26.622 49.269 2.658 1.00 75.62 646 ALA A CA 1
ATOM 4621 C C . ALA A 1 646 ? 25.779 50.261 3.481 1.00 75.62 646 ALA A C 1
ATOM 4623 O O . ALA A 1 646 ? 26.343 51.004 4.284 1.00 75.62 646 ALA A O 1
ATOM 4624 N N . VAL A 1 647 ? 24.448 50.259 3.335 1.00 77.94 647 VAL A N 1
ATOM 4625 C CA . VAL A 1 647 ? 23.540 51.088 4.155 1.00 77.94 647 VAL A CA 1
ATOM 4626 C C . VAL A 1 647 ? 23.572 50.633 5.614 1.00 77.94 647 VAL A C 1
ATOM 4628 O O . VAL A 1 647 ? 23.889 51.421 6.501 1.00 77.94 647 VAL A O 1
ATOM 4631 N N . VAL A 1 648 ? 23.358 49.338 5.858 1.00 80.44 648 VAL A N 1
ATOM 4632 C CA . VAL A 1 648 ? 23.358 48.743 7.208 1.00 80.44 648 VAL A CA 1
ATOM 4633 C C . VAL A 1 648 ? 24.712 48.891 7.916 1.00 80.44 648 VAL A C 1
ATOM 4635 O O . VAL A 1 648 ? 24.777 48.996 9.138 1.00 80.44 648 VAL A O 1
ATOM 4638 N N . THR A 1 649 ? 25.821 48.908 7.172 1.00 76.62 649 THR A N 1
ATOM 4639 C CA . THR A 1 649 ? 27.168 49.105 7.742 1.00 76.62 649 THR A CA 1
ATOM 4640 C C . THR A 1 649 ? 27.554 50.582 7.916 1.00 76.62 649 THR A C 1
ATOM 4642 O O . THR A 1 649 ? 28.681 50.875 8.323 1.00 76.62 649 THR A O 1
ATOM 4645 N N . GLY A 1 650 ? 26.632 51.518 7.650 1.00 68.25 650 GLY A N 1
ATOM 4646 C CA . GLY A 1 650 ? 26.819 52.962 7.828 1.00 68.25 650 GLY A CA 1
ATOM 4647 C C . GLY A 1 650 ? 27.650 53.638 6.730 1.00 68.25 650 GLY A C 1
ATOM 4648 O O . GLY A 1 650 ? 28.141 54.752 6.917 1.00 68.25 650 GLY A O 1
ATOM 4649 N N . GLY A 1 651 ? 27.851 52.966 5.594 1.00 60.50 651 GLY A N 1
ATOM 4650 C CA . GLY A 1 651 ? 28.634 53.455 4.459 1.00 60.50 651 GLY A CA 1
ATOM 4651 C C . GLY A 1 651 ? 27.875 54.398 3.520 1.00 60.50 651 GLY A C 1
ATOM 4652 O O . GLY A 1 651 ? 28.518 55.187 2.826 1.00 60.50 651 GLY A O 1
ATOM 4653 N N . MET A 1 652 ? 26.536 54.345 3.493 1.00 72.06 652 MET A N 1
ATOM 4654 C CA . MET A 1 652 ? 25.673 55.164 2.626 1.00 72.06 652 MET A CA 1
ATOM 4655 C C . MET A 1 652 ? 24.302 55.446 3.274 1.00 72.06 652 MET A C 1
ATOM 4657 O O . MET A 1 652 ? 23.857 54.651 4.099 1.00 72.06 652 MET A O 1
ATOM 4661 N N . PRO A 1 653 ? 23.618 56.553 2.916 1.00 76.81 653 PRO A N 1
ATOM 4662 C CA . PRO A 1 653 ? 22.225 56.784 3.309 1.00 76.81 653 PRO A CA 1
ATOM 4663 C C . PRO A 1 653 ? 21.270 55.802 2.612 1.00 76.81 653 PRO A C 1
ATOM 4665 O O . PRO A 1 653 ? 21.601 55.272 1.550 1.00 76.81 653 PRO A O 1
ATOM 4668 N N . LEU A 1 654 ? 20.078 55.602 3.188 1.00 79.88 654 LEU A N 1
ATOM 4669 C CA . LEU A 1 654 ? 19.031 54.761 2.604 1.00 79.88 654 LEU A CA 1
ATOM 4670 C C . LEU A 1 654 ? 18.612 55.308 1.218 1.00 79.88 654 LEU A C 1
ATOM 4672 O O . LEU A 1 654 ? 18.269 56.490 1.109 1.00 79.88 654 LEU A O 1
ATOM 4676 N N . PRO A 1 655 ? 18.686 54.500 0.146 1.00 75.94 655 PRO A N 1
ATOM 4677 C CA . PRO A 1 655 ? 18.351 54.939 -1.202 1.00 75.94 655 PRO A CA 1
ATOM 4678 C C . PRO A 1 655 ? 16.848 54.784 -1.456 1.00 75.94 655 PRO A C 1
ATOM 4680 O O . PRO A 1 655 ? 16.392 53.795 -2.031 1.00 75.94 655 PRO A O 1
ATOM 4683 N N . ASP A 1 656 ? 16.085 55.778 -1.009 1.00 77.62 656 ASP A N 1
ATOM 4684 C CA . ASP A 1 656 ? 14.637 55.839 -1.213 1.00 77.62 656 ASP A CA 1
ATOM 4685 C C . ASP A 1 656 ? 14.308 56.109 -2.684 1.00 77.62 656 ASP A C 1
ATOM 4687 O O . ASP A 1 656 ? 14.771 57.106 -3.238 1.00 77.62 656 ASP A O 1
ATOM 4691 N N . GLY A 1 657 ? 13.459 55.286 -3.303 1.00 82.75 657 GLY A N 1
ATOM 4692 C CA . GLY A 1 657 ? 13.025 55.453 -4.692 1.00 82.75 657 GLY A CA 1
ATOM 4693 C C . GLY A 1 657 ? 14.012 54.948 -5.751 1.00 82.75 657 GLY A C 1
ATOM 4694 O O . GLY A 1 657 ? 15.045 54.367 -5.446 1.00 82.75 657 GLY A O 1
ATOM 4695 N N . VAL A 1 658 ? 13.686 55.174 -7.027 1.00 85.94 658 VAL A N 1
ATOM 4696 C CA . VAL A 1 658 ? 14.416 54.657 -8.200 1.00 85.94 658 VAL A CA 1
ATOM 4697 C C . VAL A 1 658 ? 14.677 55.743 -9.239 1.00 85.94 658 VAL A C 1
ATOM 4699 O O . VAL A 1 658 ? 13.868 56.648 -9.438 1.00 85.94 658 VAL A O 1
ATOM 4702 N N . ASN A 1 659 ? 15.803 55.657 -9.949 1.00 84.06 659 ASN A N 1
ATOM 4703 C CA . ASN A 1 659 ? 16.086 56.536 -11.088 1.00 84.06 659 ASN A CA 1
ATOM 4704 C C . ASN A 1 659 ? 15.606 55.891 -12.391 1.00 84.06 659 ASN A C 1
ATOM 4706 O O . ASN A 1 659 ? 16.045 54.796 -12.734 1.00 84.06 659 ASN A O 1
ATOM 4710 N N . LEU A 1 660 ? 14.740 56.573 -13.144 1.00 86.81 660 LEU A N 1
ATOM 4711 C CA . LEU A 1 660 ? 14.156 56.031 -14.374 1.00 86.81 660 LEU A CA 1
ATOM 4712 C C . LEU A 1 660 ? 13.826 57.109 -15.412 1.00 86.81 660 LEU A C 1
ATOM 4714 O O . LEU A 1 660 ? 13.861 58.310 -15.141 1.00 86.81 660 LEU A O 1
ATOM 4718 N N . THR A 1 661 ? 13.512 56.665 -16.629 1.00 85.44 661 THR A N 1
ATOM 4719 C CA . THR A 1 661 ? 12.994 57.514 -17.713 1.00 85.44 661 THR A CA 1
ATOM 4720 C C . THR A 1 661 ? 11.552 57.132 -18.003 1.00 85.44 661 THR A C 1
ATOM 4722 O O . THR A 1 661 ? 11.285 55.966 -18.282 1.00 85.44 661 THR A O 1
ATOM 4725 N N . VAL A 1 662 ? 10.635 58.099 -17.947 1.00 83.06 662 VAL A N 1
ATOM 4726 C CA . VAL A 1 662 ? 9.209 57.876 -18.211 1.00 83.06 662 VAL A CA 1
ATOM 4727 C C . VAL A 1 662 ? 8.987 57.793 -19.725 1.00 83.06 662 VAL A C 1
ATOM 4729 O O . VAL A 1 662 ? 9.335 58.739 -20.436 1.00 83.06 662 VAL A O 1
ATOM 4732 N N . PRO A 1 663 ? 8.413 56.701 -20.257 1.00 81.88 663 PRO A N 1
ATOM 4733 C CA . PRO A 1 663 ? 8.111 56.582 -21.681 1.00 81.88 663 PRO A CA 1
ATOM 4734 C C . PRO A 1 663 ? 7.163 57.675 -22.194 1.00 81.88 663 PRO A C 1
ATOM 4736 O O . PRO A 1 663 ? 6.361 58.231 -21.446 1.00 81.88 663 PRO A O 1
ATOM 4739 N N . LEU A 1 664 ? 7.239 57.983 -23.495 1.00 77.00 664 LEU A N 1
ATOM 4740 C CA . LEU A 1 664 ? 6.416 59.025 -24.134 1.00 77.00 664 LEU A CA 1
ATOM 4741 C C . LEU A 1 664 ? 4.911 58.711 -24.136 1.00 77.00 664 LEU A C 1
ATOM 4743 O O . LEU A 1 664 ? 4.102 59.620 -24.299 1.00 77.00 664 LEU A O 1
ATOM 4747 N N . ASP A 1 665 ? 4.539 57.444 -23.987 1.00 77.00 665 ASP A N 1
ATOM 4748 C CA . ASP A 1 665 ? 3.154 56.986 -23.856 1.00 77.00 665 ASP A CA 1
ATOM 4749 C C . ASP A 1 665 ? 2.674 56.941 -22.392 1.00 77.00 665 ASP A C 1
ATOM 4751 O O . ASP A 1 665 ? 1.513 56.622 -22.143 1.00 77.00 665 ASP A O 1
ATOM 4755 N N . GLY A 1 666 ? 3.540 57.283 -21.428 1.00 67.88 666 GLY A N 1
ATOM 4756 C CA . GLY A 1 666 ? 3.238 57.287 -19.994 1.00 67.88 666 GLY A CA 1
ATOM 4757 C C . GLY A 1 666 ? 3.086 55.894 -19.372 1.00 67.88 666 GLY A C 1
ATOM 4758 O O . GLY A 1 666 ? 2.844 55.798 -18.167 1.00 67.88 666 GLY A O 1
ATOM 4759 N N . ALA A 1 667 ? 3.238 54.820 -20.154 1.00 74.38 667 ALA A N 1
ATOM 4760 C CA . ALA A 1 667 ? 3.155 53.447 -19.676 1.00 74.38 667 ALA A CA 1
ATOM 4761 C C . ALA A 1 667 ? 4.510 53.032 -19.090 1.00 74.38 667 ALA A C 1
ATOM 4763 O O . ALA A 1 667 ? 5.434 52.665 -19.810 1.00 74.38 667 ALA A O 1
ATOM 4764 N N . LEU A 1 668 ? 4.639 53.138 -17.769 1.00 79.56 668 LEU A N 1
ATOM 4765 C CA . LEU A 1 668 ? 5.870 52.838 -17.046 1.00 79.56 668 LEU A CA 1
ATOM 4766 C C . LEU A 1 668 ? 5.738 51.517 -16.272 1.00 79.56 668 LEU A C 1
ATOM 4768 O O . LEU A 1 668 ? 4.792 51.354 -15.498 1.00 79.56 668 LEU A O 1
ATOM 4772 N N . GLU A 1 669 ? 6.714 50.625 -16.458 1.00 83.19 669 GLU A N 1
ATOM 4773 C CA . GLU A 1 669 ? 6.939 49.414 -15.660 1.00 83.19 669 GLU A CA 1
ATOM 4774 C C . GLU A 1 669 ? 8.356 49.443 -15.077 1.00 83.19 669 GLU A C 1
ATOM 4776 O O . GLU A 1 669 ? 9.318 49.728 -15.794 1.00 83.19 669 GLU A O 1
ATOM 4781 N N . PHE A 1 670 ? 8.491 49.184 -13.777 1.00 82.94 670 PHE A N 1
ATOM 4782 C CA . PHE A 1 670 ? 9.779 49.130 -13.081 1.00 82.94 670 PHE A CA 1
ATOM 4783 C C . PHE A 1 670 ? 9.686 48.279 -11.814 1.00 82.94 670 PHE A C 1
ATOM 4785 O O . PHE A 1 670 ? 8.594 47.949 -11.356 1.00 82.94 670 PHE A O 1
ATOM 4792 N N . LEU A 1 671 ? 10.842 47.941 -11.245 1.00 82.38 671 LEU A N 1
ATOM 4793 C CA . LEU A 1 671 ? 10.947 47.127 -10.038 1.00 82.38 671 LEU A CA 1
ATOM 4794 C C . LEU A 1 671 ? 11.365 47.983 -8.838 1.00 82.38 671 LEU A C 1
ATOM 4796 O O . LEU A 1 671 ? 12.200 48.878 -8.982 1.00 82.38 671 LEU A O 1
ATOM 4800 N N . VAL A 1 672 ? 10.816 47.679 -7.663 1.00 85.62 672 VAL A N 1
ATOM 4801 C CA . VAL A 1 672 ? 11.206 48.269 -6.370 1.00 85.62 672 VAL A CA 1
ATOM 4802 C C . VAL A 1 672 ? 11.277 47.203 -5.292 1.00 85.62 672 VAL A C 1
ATOM 4804 O O . VAL A 1 672 ? 10.527 46.235 -5.338 1.00 85.62 672 VAL A O 1
ATOM 4807 N N . THR A 1 673 ? 12.128 47.398 -4.292 1.00 84.44 673 THR A N 1
ATOM 4808 C CA . THR A 1 673 ? 12.101 46.587 -3.072 1.00 84.44 673 THR A CA 1
ATOM 4809 C C . THR A 1 673 ? 11.149 47.227 -2.068 1.00 84.44 673 THR A C 1
ATOM 4811 O O . THR A 1 673 ? 11.383 48.362 -1.653 1.00 84.44 673 THR A O 1
ATOM 4814 N N . ALA A 1 674 ? 10.084 46.523 -1.680 1.00 86.38 674 ALA A N 1
ATOM 4815 C CA . ALA A 1 674 ? 9.105 47.007 -0.705 1.00 86.38 674 ALA A CA 1
ATOM 4816 C C . ALA A 1 674 ? 9.384 46.439 0.697 1.00 86.38 674 ALA A C 1
ATOM 4818 O O . ALA A 1 674 ? 9.409 45.225 0.900 1.00 86.38 674 ALA A O 1
ATOM 4819 N N . ILE A 1 675 ? 9.585 47.319 1.677 1.00 87.19 675 ILE A N 1
ATOM 4820 C CA . ILE A 1 675 ? 9.861 46.954 3.071 1.00 87.19 675 ILE A CA 1
ATOM 4821 C C . ILE A 1 675 ? 8.870 47.692 3.968 1.00 87.19 675 ILE A C 1
ATOM 4823 O O . ILE A 1 675 ? 8.709 48.906 3.842 1.00 87.19 675 ILE A O 1
ATOM 4827 N N . LEU A 1 676 ? 8.231 46.975 4.891 1.00 88.69 676 LEU A N 1
ATOM 4828 C CA . LEU A 1 676 ? 7.460 47.568 5.980 1.00 88.69 676 LEU A CA 1
ATOM 4829 C C . LEU A 1 676 ? 8.284 47.457 7.273 1.00 88.69 676 LEU A C 1
ATOM 4831 O O . LEU A 1 676 ? 8.324 46.377 7.862 1.00 88.69 676 LEU A O 1
ATOM 4835 N N . PRO A 1 677 ? 8.957 48.536 7.721 1.00 89.06 677 PRO A N 1
ATOM 4836 C CA . PRO A 1 677 ? 9.680 48.528 8.985 1.00 89.06 677 PRO A CA 1
ATOM 4837 C C . PRO A 1 677 ? 8.779 48.076 10.130 1.00 89.06 677 PRO A C 1
ATOM 4839 O O . PRO A 1 677 ? 7.639 48.526 10.263 1.00 89.06 677 PRO A O 1
ATOM 4842 N N . GLY A 1 678 ? 9.305 47.171 10.943 1.00 85.94 678 GLY A N 1
ATOM 4843 C CA . GLY A 1 678 ? 8.618 46.527 12.049 1.00 85.94 678 GLY A CA 1
ATOM 4844 C C . GLY A 1 678 ? 7.942 45.199 11.720 1.00 85.94 678 GLY A C 1
ATOM 4845 O O . GLY A 1 678 ? 7.529 44.525 12.656 1.00 85.94 678 GLY A O 1
ATOM 4846 N N . ASN A 1 679 ? 7.842 44.806 10.445 1.00 87.94 679 ASN A N 1
ATOM 4847 C CA . ASN A 1 679 ? 7.327 43.498 10.035 1.00 87.94 679 ASN A CA 1
ATOM 4848 C C . ASN A 1 679 ? 8.467 42.655 9.433 1.00 87.94 679 ASN A C 1
ATOM 4850 O O . ASN A 1 679 ? 9.002 42.987 8.373 1.00 87.94 679 ASN A O 1
ATOM 4854 N N . LEU A 1 680 ? 8.862 41.595 10.140 1.00 82.75 680 LEU A N 1
ATOM 4855 C CA . LEU A 1 680 ? 9.930 40.667 9.754 1.00 82.75 680 LEU A CA 1
ATOM 4856 C C . LEU A 1 680 ? 9.399 39.361 9.159 1.00 82.75 680 LEU A C 1
ATOM 4858 O O . LEU A 1 680 ? 10.192 38.563 8.664 1.00 82.75 680 LEU A O 1
ATOM 4862 N N . ASP A 1 681 ? 8.085 39.154 9.161 1.00 67.31 681 ASP A N 1
ATOM 4863 C CA . ASP A 1 681 ? 7.453 37.949 8.620 1.00 67.31 681 ASP A CA 1
ATOM 4864 C C . ASP A 1 681 ? 7.439 37.910 7.078 1.00 67.31 681 ASP A C 1
ATOM 4866 O O . ASP A 1 681 ? 6.942 36.956 6.484 1.00 67.31 681 ASP A O 1
ATOM 4870 N N . GLY A 1 682 ? 8.029 38.909 6.409 1.00 58.56 682 GLY A N 1
ATOM 4871 C CA . GLY A 1 682 ? 8.370 38.845 4.985 1.00 58.56 682 GLY A CA 1
ATOM 4872 C C . GLY A 1 682 ? 7.178 38.659 4.043 1.00 58.56 682 GLY A C 1
ATOM 4873 O O . GLY A 1 682 ? 7.365 38.190 2.925 1.00 58.56 682 GLY A O 1
ATOM 4874 N N . VAL A 1 683 ? 5.958 39.002 4.467 1.00 39.62 683 VAL A N 1
ATOM 4875 C CA . VAL A 1 683 ? 4.760 38.783 3.649 1.00 39.62 683 VAL A CA 1
ATOM 4876 C C . VAL A 1 683 ? 4.502 39.984 2.740 1.00 39.62 683 VAL A C 1
ATOM 4878 O O . VAL A 1 683 ? 3.885 40.974 3.145 1.00 39.62 683 VAL A O 1
ATOM 4881 N N . LEU A 1 684 ? 4.941 39.850 1.489 1.00 45.06 684 LEU A N 1
ATOM 4882 C CA . LEU A 1 684 ? 4.195 40.311 0.318 1.00 45.06 684 LEU A CA 1
ATOM 4883 C C . LEU A 1 684 ? 3.964 39.144 -0.632 1.00 45.06 684 LEU A C 1
ATOM 4885 O O . LEU A 1 684 ? 4.960 38.467 -0.967 1.00 45.06 684 LEU A O 1
#

InterPro domains:
  IPR011049 Serralysin-like metalloprotease, C-terminal [G3DSA:2.150.10.10] (303-474)
  IPR011049 Serralysin-like metalloprotease, C-terminal [SSF51120] (346-455)

Foldseek 3Di:
DEKFFDDFDFPPDPLQFAQFQEWDWDQFPNWIKIWIAHWQQGWIWIWTQDLVRDTDTDEIDGHDPPPPAGWASYWDWAWQDQWIKIWTWDAQQWTWIFIADSRRYTHDIDDTAGFPNVCHTFHEKDWDYDPPGWTWIDTACGAIWTQHSVRHTDGQEGHHNQFQYKEWDDADQWIWIWTQGQFFIWIWTTHPNGDIGTQDTDGVQQQPQAGAWHEWYWDDALNFIKIWIQGAVSQKIWIWTQDNSRDTDTQFMWHDDPQQAQHSWQYKEWDDDQRWIWIWIHHQQFKIWIWIQDSSRDTHTDHMDHADPRQTSHAWNDWYWDDDSQWIWIWTDHNPGTGIGIMIDHRVQAFHEAEEDEEDATDQGQYEYAYEQAEYEYHQAHYAYEHEGHQQEYEYEDHHAQYEYEYAHRLHEYEYAEDELVRYAYHPLNVAPDWWLVQWDWDWDFQEIWIDHPSYIYHYGYNVRDTDGSCSHDNTTHRHTHIHDTDTHDPDPDPDDDDDDDPDDDDDDFQKDKDKQAQFDQVQAQKWKWWDFPPHDIDIWTAHNRNHTFPLVQAQTWTWIFIKFFDDPPDDAQALLLLVQLACVQVVHARPVGDDDLLLQCLQPQVQPLGSHNVSSVQSVCRNVPHDDPDGKIKFWADPPDPSVCSSVVNDPGHGTDTDTQHNVRTDIDITGIHTRSDNVNDD

Organism: NCBI:txid1054996

Radius of gyration: 33.29 Å; chains: 1; bounding box: 58×101×68 Å

pLDDT: mean 88.61, std 11.74, range [30.78, 98.88]

Secondary structure (DSSP, 8-state):
---EEEEEE--S-HHHHSSEEEEEEEEETTEEEEEEEE-TTSEEEEEEE-TTS-EEEEEEEEPPTT--PEEEEEEEEEEETTEEEEEEEEETTEEEEEEE-TTS-EEEEPPPEE--TT----S-EEEEE-TTS-EEEEETTTEEEEEPTTS-EEEEEE--TT-SEEEEEEETTEEEEEEE-SSEEEEEEEETT--EEEEEEEEGGGT----SEEEEEEEEETTEEEEEEEETTTTEEEEEEE-TTS-EEEEEEEE--TTT--TT--EEEEEEETTEEEEEEE-SSSEEEEEEE-TTS-EEEEEEEE-BTTB---SEEEEEEEEETTEEEEEEEESSSSSEEEEEEE-TTEEEEEEEEEEEE--SSEEEEEEEEEEEEEEEEESS-EEE--TT-EEEEEEES--EEE--SSSPEEEEEEE-TTT-EEE-TTSTT--SGGGSEEEEETTEEEEEETTEEEEEEETT-----HHHHHTTS-SSPEE----PPPPPPPP-PPPS-PSPPPSS---EEEEETTS--GGGTT-EEEEEETTSPPEEEE--TTS----GGGTT-EEEEEEEEE--TTSPPPPHHHHHHHHHHHTTPPPTTSS--HHHHHHH-SS-SSS--HHHHHHHHHHHTT---SSPPEEEEE-TTS-HHHHHTTSS---BBEEEE--TT---EEEEEEE-TT--S---

Sequence (684 aa):
MRLQFDARVITGQLPLDTAIRAVTVAEVNGETLIYAATGSAGGLSVFRLGASGALSLHDTALFAPSLTATLSRDIAVAWAQDQGMLVLGVGDGRLISYGLAADGTLQAMRAPVLVDPALATVDRLDYLPDAVGGGVLALAGGGLYQMDAGAGLTQLGGLDDQDLALSLVQGAGGVMLTRATPDGVESAWVGTGGGLASLDSVGASEGFGVATPTAVETIAAHGAQFTILGAAGSQSLSVLELQGDGAFQIRDHLIDSRFSRFADLQDIAVTQVAGQVFVVAGGSDDGLSLLTLLPDGRLIYLDSIASTDGARLDGITRLTAVHAQDALQIFAATQGDAGLAHLSVPMGNIGQVLRGTGALVAGAGDDLLVAEGAAATLTGGAGDDILVAGPAGSTLTGGVGADLFVMQSGGGVVRITDFDLSQDRLDLSDYTLLRNPDQLSVTRVTGGARITFRDEVLLIDSHDGASLGQEDLFGFAFEGPDRIPLFLFESAPPPDPAPVPDPPPPADGANLLSVRAQEANPLLADADIRFTPAGGDTVTFRADGAGRFDLGPIAGETGHLQILRSYSTGDPAFGVDDALNILRIAVGLEPGFGPTTATDRIAADFDRDGVASVSDALDVLRLGIGLPVDTAPEWLFLDPQADLAAVVTGGMPLPDGVNLTVPLDGALEFLVTAILPGNLDGVL